Protein AF-A0A8H6XTF3-F1 (afdb_monomer)

Solvent-accessible surface area (backbone atoms only — not comparable to full-atom values): 28774 Å² total; per-residue (Å²): 137,90,86,84,87,82,82,86,84,87,80,75,63,64,64,53,51,53,55,54,50,72,70,32,70,67,51,53,49,53,53,49,56,54,51,52,55,53,54,55,52,60,57,63,76,72,67,78,94,73,90,79,85,83,81,84,80,84,82,82,88,77,92,80,86,90,82,92,78,91,80,92,80,83,84,86,78,80,82,76,85,75,85,79,85,87,79,84,84,86,88,83,90,84,83,90,80,92,76,92,73,91,70,94,66,82,72,71,86,77,66,74,87,75,72,56,68,69,58,51,50,52,54,51,43,50,51,30,71,79,35,60,76,47,34,81,59,51,39,68,74,39,73,70,45,21,72,67,38,51,38,65,71,40,26,59,44,45,49,62,68,74,71,86,78,48,86,86,73,75,69,91,72,63,83,73,36,45,71,86,56,41,55,60,49,61,73,72,46,59,60,75,54,30,37,70,19,24,33,32,40,37,36,72,29,86,47,64,68,58,46,42,52,54,44,64,44,31,47,37,24,28,34,42,37,39,43,64,88,57,78,57,64,37,64,69,48,35,54,46,56,45,68,31,69,33,33,32,42,33,31,50,53,34,29,52,46,29,62,82,82,57,57,62,46,74,40,75,58,34,61,55,23,30,33,42,33,41,66,67,73,52,86,86,76,63,78,60,55,75,62,57,34,43,57,46,52,27,81,46,43,29,33,40,35,32,40,61,89,50,54,82,38,50,65,52,39,58,70,46,30,78,67,50,58,39,40,36,34,49,40,56,61,67,59,45,56,74,75,38,51,82,66,59,35,68,75,53,42,62,37,49,38,48,37,36,33,44,66,93,52,56,74,59,37,53,52,39,37,76,73,73,46,86,16,70,64,57,48,49,51,52,52,29,53,37,35,73,70,66,74,43,64,57,81,65,38,74,49,78,74,70,89,73,74,92,66,93,64,89,82,68,78,70,65,70,57,63,78,74,74,58,82,82,76,68,90,85,77,77,79,85,53,101,77,80,61,92,74,84,84,81,79,85,87,81,89,82,90,80,94,76,90,78,92,79,82,83,136

Mean predicted aligned error: 15.53 Å

pLDDT: mean 70.36, std 26.9, range [22.73, 98.5]

Organism: NCBI:txid2733690

Radius of gyration: 32.7 Å; Cα contacts (8 Å, |Δi|>4): 457; chains: 1; bounding box: 82×93×118 Å

Structure (mmCIF, N/CA/C/O backbone):
data_AF-A0A8H6XTF3-F1
#
_entry.id   AF-A0A8H6XTF3-F1
#
loop_
_atom_site.group_PDB
_atom_site.id
_atom_site.type_symbol
_atom_site.label_atom_id
_atom_site.label_alt_id
_atom_site.label_comp_id
_atom_site.label_asym_id
_atom_site.label_entity_id
_atom_site.label_seq_id
_atom_site.pdbx_PDB_ins_code
_atom_site.Cartn_x
_atom_site.Cartn_y
_atom_site.Cartn_z
_atom_site.occupancy
_atom_site.B_iso_or_equiv
_atom_site.auth_seq_id
_atom_site.auth_comp_id
_atom_site.auth_asym_id
_atom_site.auth_atom_id
_atom_site.pdbx_PDB_model_num
ATOM 1 N N . MET A 1 1 ? -21.191 -46.700 11.738 1.00 28.89 1 MET A N 1
ATOM 2 C CA . MET A 1 1 ? -19.842 -46.229 12.127 1.00 28.89 1 MET A CA 1
ATOM 3 C C . MET A 1 1 ? -18.862 -46.630 11.030 1.00 28.89 1 MET A C 1
ATOM 5 O O . MET A 1 1 ? -19.007 -47.751 10.560 1.00 28.89 1 MET A O 1
ATOM 9 N N . PRO A 1 2 ? -17.864 -45.802 10.676 1.00 55.03 2 PRO A N 1
ATOM 10 C CA . PRO A 1 2 ? -17.977 -44.450 10.081 1.00 55.03 2 PRO A CA 1
ATOM 11 C C . PRO A 1 2 ? -16.968 -44.322 8.890 1.00 55.03 2 PRO A C 1
ATOM 13 O O . PRO A 1 2 ? -16.363 -45.323 8.532 1.00 55.03 2 PRO A O 1
ATOM 16 N N . CYS A 1 3 ? -16.725 -43.245 8.134 1.00 30.02 3 CYS A N 1
ATOM 17 C CA . CYS A 1 3 ? -16.904 -41.781 8.159 1.00 30.02 3 CYS A CA 1
ATOM 18 C C . CYS A 1 3 ? -17.233 -41.355 6.699 1.00 30.02 3 CYS A C 1
ATOM 20 O O . CYS A 1 3 ? -16.810 -42.039 5.777 1.00 30.02 3 CYS A O 1
ATOM 22 N N . GLY A 1 4 ? -17.946 -40.292 6.330 1.00 27.16 4 GLY A N 1
ATOM 23 C CA . GLY A 1 4 ? -18.168 -38.986 6.943 1.00 27.16 4 GLY A CA 1
ATOM 24 C C . GLY A 1 4 ? -18.017 -37.929 5.835 1.00 27.16 4 GLY A C 1
ATOM 25 O O . GLY A 1 4 ? -16.991 -37.264 5.765 1.00 27.16 4 GLY A O 1
ATOM 26 N N . SER A 1 5 ? -18.989 -37.820 4.923 1.00 28.09 5 SER A N 1
ATOM 27 C CA . SER A 1 5 ? -19.026 -36.780 3.885 1.00 28.09 5 SER A CA 1
ATOM 28 C C . SER A 1 5 ? -19.694 -35.522 4.440 1.00 28.09 5 SER A C 1
ATOM 30 O O . SER A 1 5 ? -20.914 -35.439 4.557 1.00 28.09 5 SER A O 1
ATOM 32 N N . SER A 1 6 ? -18.862 -34.546 4.802 1.00 24.58 6 SER A N 1
ATOM 33 C CA . SER A 1 6 ? -19.276 -33.178 5.106 1.00 24.58 6 SER A CA 1
ATOM 34 C C . SER A 1 6 ? -19.567 -32.444 3.796 1.00 24.58 6 SER A C 1
ATOM 36 O O . SER A 1 6 ? -18.664 -32.233 2.988 1.00 24.58 6 SER A O 1
ATOM 38 N N . ILE A 1 7 ? -20.829 -32.080 3.572 1.00 25.39 7 ILE A N 1
ATOM 39 C CA . ILE A 1 7 ? -21.214 -31.070 2.584 1.00 25.39 7 ILE A CA 1
ATOM 40 C C . ILE A 1 7 ? -21.254 -29.745 3.341 1.00 25.39 7 ILE A C 1
ATOM 42 O O . ILE A 1 7 ? -22.162 -29.504 4.133 1.00 25.39 7 ILE A O 1
ATOM 46 N N . ALA A 1 8 ? -20.245 -28.908 3.113 1.00 27.00 8 ALA A N 1
ATOM 47 C CA . ALA A 1 8 ? -20.241 -27.524 3.555 1.00 27.00 8 ALA A CA 1
ATOM 48 C C . ALA A 1 8 ? -21.014 -26.670 2.539 1.00 27.00 8 ALA A C 1
ATOM 50 O O . ALA A 1 8 ? -20.657 -26.596 1.363 1.00 27.00 8 ALA A O 1
ATOM 51 N N . ILE A 1 9 ? -22.079 -26.034 3.017 1.00 38.62 9 ILE A N 1
ATOM 52 C CA . ILE A 1 9 ? -22.730 -24.873 2.408 1.00 38.62 9 ILE A CA 1
ATOM 53 C C . ILE A 1 9 ? -22.200 -23.670 3.187 1.00 38.62 9 ILE A C 1
ATOM 55 O O . ILE A 1 9 ? -22.402 -23.672 4.393 1.00 38.62 9 ILE A O 1
ATOM 59 N N . GLU A 1 10 ? -21.595 -22.658 2.552 1.00 35.75 10 GLU A N 1
ATOM 60 C CA . GLU A 1 10 ? -21.744 -21.244 2.962 1.00 35.75 10 GLU A CA 1
ATOM 61 C C . GLU A 1 10 ? -20.953 -20.276 2.071 1.00 35.75 10 GLU A C 1
ATOM 63 O O . GLU A 1 10 ? -19.756 -20.425 1.857 1.00 35.75 10 GLU A O 1
ATOM 68 N N . GLY A 1 11 ? -21.646 -19.257 1.556 1.00 31.19 11 GLY A N 1
ATOM 69 C CA . GLY A 1 11 ? -21.047 -18.152 0.797 1.00 31.19 11 GLY A CA 1
ATOM 70 C C . GLY A 1 11 ? -22.073 -17.229 0.130 1.00 31.19 11 GLY A C 1
ATOM 71 O O . GLY A 1 11 ? 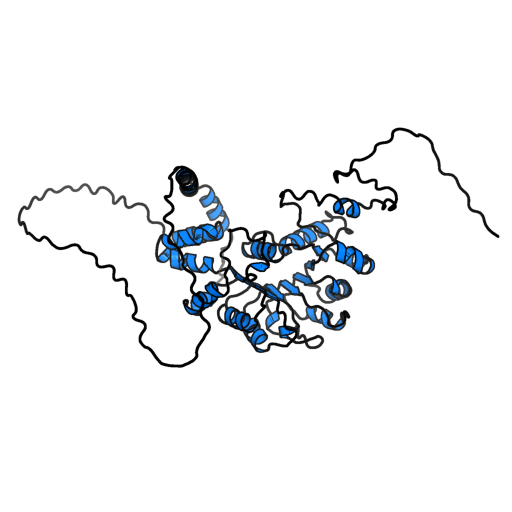-21.819 -16.044 -0.041 1.00 31.19 11 GLY A O 1
ATOM 72 N N . GLN A 1 12 ? -23.274 -17.727 -0.184 1.00 34.56 12 GLN A N 1
ATOM 73 C CA . GLN A 1 12 ? -24.277 -16.959 -0.944 1.00 34.56 12 GLN A CA 1
ATOM 74 C C . GLN A 1 12 ? -25.287 -16.151 -0.106 1.00 34.56 12 GLN A C 1
ATOM 76 O O . GLN A 1 12 ? -25.979 -15.304 -0.660 1.00 34.56 12 GLN A O 1
ATOM 81 N N . ARG A 1 13 ? -25.364 -16.330 1.221 1.00 41.66 13 ARG A N 1
ATOM 82 C CA . ARG A 1 13 ? -26.411 -15.685 2.046 1.00 41.66 13 ARG A CA 1
ATOM 83 C C . ARG A 1 13 ? -26.098 -14.268 2.542 1.00 41.66 13 ARG A C 1
ATOM 85 O O . ARG A 1 13 ? -27.019 -13.555 2.922 1.00 41.66 13 ARG A O 1
ATOM 92 N N . VAL A 1 14 ? -24.841 -13.819 2.513 1.00 41.56 14 VAL A N 1
ATOM 93 C CA . VAL A 1 14 ? -24.479 -12.482 3.037 1.00 41.56 14 VAL A CA 1
ATOM 94 C C . VAL A 1 14 ? -24.984 -11.357 2.122 1.00 41.56 14 VAL A C 1
ATOM 96 O O . VAL A 1 14 ? -25.476 -10.341 2.608 1.00 41.56 14 VAL A O 1
ATOM 99 N N . ASN A 1 15 ? -24.964 -11.565 0.801 1.00 35.75 15 ASN A N 1
ATOM 100 C CA . ASN A 1 15 ? -25.436 -10.562 -0.160 1.00 35.75 15 ASN A CA 1
ATOM 101 C C . ASN A 1 15 ? -26.967 -10.426 -0.183 1.00 35.75 15 ASN A C 1
ATOM 103 O O . ASN A 1 15 ? -27.470 -9.317 -0.347 1.00 35.75 15 ASN A O 1
ATOM 107 N N . GLU A 1 16 ? -27.717 -11.508 0.052 1.00 37.44 16 GLU A N 1
ATOM 108 C CA . GLU A 1 16 ? -29.182 -11.441 0.165 1.00 37.44 16 GLU A CA 1
ATOM 109 C C . GLU A 1 16 ? -29.629 -10.744 1.457 1.00 37.44 16 GLU A C 1
ATOM 111 O O . GLU A 1 16 ? -30.565 -9.949 1.430 1.00 37.44 16 GLU A O 1
ATOM 116 N N . VAL A 1 17 ? -28.921 -10.956 2.574 1.00 41.12 17 VAL A N 1
ATOM 117 C CA . VAL A 1 17 ? -29.194 -10.240 3.831 1.00 41.12 17 VAL A CA 1
ATOM 118 C C . VAL A 1 17 ? -28.872 -8.747 3.696 1.00 41.12 17 VAL A C 1
ATOM 120 O O . VAL A 1 17 ? -29.644 -7.921 4.176 1.00 41.12 17 VAL A O 1
ATOM 123 N N . LEU A 1 18 ? -27.801 -8.370 2.988 1.00 40.44 18 LEU A N 1
ATOM 124 C CA . LEU A 1 18 ? -27.482 -6.962 2.712 1.00 40.44 18 LEU A CA 1
ATOM 125 C C . LEU A 1 18 ? -28.520 -6.286 1.800 1.00 40.44 18 LEU A C 1
ATOM 127 O O . LEU A 1 18 ? -28.906 -5.149 2.073 1.00 40.44 18 LEU A O 1
ATOM 131 N N . LEU A 1 19 ? -29.022 -6.982 0.774 1.00 39.94 19 LEU A N 1
ATOM 132 C CA . LEU A 1 19 ? -30.097 -6.492 -0.102 1.00 39.94 19 LEU A CA 1
ATOM 133 C C . LEU A 1 19 ? -31.436 -6.346 0.638 1.00 39.94 19 LEU A C 1
ATOM 135 O O . LEU A 1 19 ? -32.130 -5.346 0.455 1.00 39.94 19 LEU A O 1
ATOM 139 N N . LEU A 1 20 ? -31.776 -7.292 1.519 1.00 40.53 20 LEU A N 1
ATOM 140 C CA . LEU A 1 20 ? -32.985 -7.231 2.349 1.00 40.53 20 LEU A CA 1
ATOM 141 C C . LEU A 1 20 ? -32.897 -6.147 3.433 1.00 40.53 20 LEU A C 1
ATOM 143 O O . LEU A 1 20 ? -33.891 -5.478 3.718 1.00 40.53 20 LEU A O 1
ATOM 147 N N . LEU A 1 21 ? -31.711 -5.912 4.003 1.00 44.03 21 LEU A N 1
ATOM 148 C CA . LEU A 1 21 ? -31.478 -4.797 4.923 1.00 44.03 21 LEU A CA 1
ATOM 149 C C . LEU A 1 21 ? -31.593 -3.447 4.199 1.00 44.03 21 LEU A C 1
ATOM 151 O O . LEU A 1 21 ? -32.221 -2.538 4.736 1.00 44.03 21 LEU A O 1
ATOM 155 N N . TYR A 1 22 ? -31.102 -3.332 2.961 1.00 39.84 22 TYR A N 1
ATOM 156 C CA . TYR A 1 22 ? -31.231 -2.111 2.151 1.00 39.84 22 TYR A CA 1
ATOM 157 C C . TYR A 1 22 ? -32.683 -1.726 1.829 1.00 39.84 22 TYR A C 1
ATOM 159 O O . TYR A 1 22 ? -32.981 -0.547 1.643 1.00 39.84 22 TYR A O 1
ATOM 167 N N . GLN A 1 23 ? -33.591 -2.705 1.777 1.00 40.56 23 GLN A N 1
ATOM 168 C CA . GLN A 1 23 ? -35.019 -2.492 1.518 1.00 40.56 23 GLN A CA 1
ATOM 169 C C . GLN A 1 23 ? -35.854 -2.311 2.799 1.00 40.56 23 GLN A C 1
ATOM 171 O O . GLN A 1 23 ? -37.060 -2.075 2.722 1.00 40.56 23 GLN A O 1
ATOM 176 N N . SER A 1 24 ? -35.240 -2.396 3.984 1.00 48.31 24 SER A N 1
ATOM 177 C CA . SER A 1 24 ? -35.955 -2.272 5.255 1.00 48.31 24 SER A CA 1
ATOM 178 C C . SER A 1 24 ? -36.333 -0.811 5.571 1.00 48.31 24 SER A C 1
ATOM 180 O O . SER A 1 24 ? -35.460 0.064 5.575 1.00 48.31 24 SER A O 1
ATOM 182 N N . PRO A 1 25 ? -37.593 -0.524 5.957 1.00 37.78 25 PRO A N 1
ATOM 183 C CA . PRO A 1 25 ? -38.026 0.798 6.425 1.00 37.78 25 PRO A CA 1
ATOM 184 C C . PRO A 1 25 ? -37.208 1.342 7.610 1.00 37.78 25 PRO A C 1
ATOM 186 O O . PRO A 1 25 ? -37.098 2.555 7.783 1.00 37.78 25 PRO A O 1
ATOM 189 N N . ALA A 1 26 ? -36.585 0.463 8.405 1.00 43.53 26 ALA A N 1
ATOM 190 C CA . ALA A 1 26 ? -35.713 0.853 9.512 1.00 43.53 26 ALA A CA 1
ATOM 191 C C . ALA A 1 26 ? -34.438 1.573 9.032 1.00 43.53 26 ALA A C 1
ATOM 193 O O . ALA A 1 26 ? -33.971 2.506 9.683 1.00 43.53 26 ALA A O 1
ATOM 194 N N . TRP A 1 27 ? -33.908 1.205 7.861 1.00 48.22 27 TRP A N 1
ATOM 195 C CA . TRP A 1 27 ? -32.764 1.889 7.252 1.00 48.22 27 TRP A CA 1
ATOM 196 C C . TRP A 1 27 ? -33.139 3.262 6.698 1.00 48.22 27 TRP A C 1
ATOM 198 O O . TRP A 1 27 ? -32.363 4.210 6.834 1.00 48.22 27 TRP A O 1
ATOM 208 N N . ALA A 1 28 ? -34.346 3.404 6.144 1.00 39.00 28 ALA A N 1
ATOM 209 C CA . ALA A 1 28 ? -34.885 4.709 5.773 1.00 39.00 28 ALA A CA 1
ATOM 210 C C . ALA A 1 28 ? -35.046 5.610 7.009 1.00 39.00 28 ALA A C 1
ATOM 212 O O . ALA A 1 28 ? -34.653 6.771 6.958 1.00 39.00 28 ALA A O 1
ATOM 213 N N . ALA A 1 29 ? -35.514 5.069 8.140 1.00 37.22 29 ALA A N 1
ATOM 214 C CA . ALA A 1 29 ? -35.620 5.808 9.398 1.00 37.22 29 ALA A CA 1
ATOM 215 C C . ALA A 1 29 ? -34.250 6.255 9.937 1.00 37.22 29 ALA A C 1
ATOM 217 O O . ALA A 1 29 ? -34.092 7.423 10.274 1.00 37.22 29 ALA A O 1
ATOM 218 N N . ILE A 1 30 ? -33.232 5.384 9.931 1.00 44.69 30 ILE A N 1
ATOM 219 C CA . ILE A 1 30 ? -31.858 5.749 10.325 1.00 44.69 30 ILE A CA 1
ATOM 220 C C . ILE A 1 30 ? -31.303 6.835 9.390 1.00 44.69 30 ILE A C 1
ATOM 222 O O . ILE A 1 30 ? -30.779 7.846 9.856 1.00 44.69 30 ILE A O 1
ATOM 226 N N . ARG A 1 31 ? -31.470 6.688 8.070 1.00 42.00 31 ARG A N 1
ATOM 227 C CA . ARG A 1 31 ? -31.012 7.676 7.081 1.00 42.00 31 ARG A CA 1
ATOM 228 C C . ARG A 1 31 ? -31.714 9.030 7.247 1.00 42.00 31 ARG A C 1
ATOM 230 O O . ARG A 1 31 ? -31.045 10.058 7.190 1.00 42.00 31 ARG A O 1
ATOM 237 N N . ILE A 1 32 ? -33.023 9.033 7.508 1.00 40.28 32 ILE A N 1
ATOM 238 C CA . ILE A 1 32 ? -33.823 10.239 7.769 1.00 40.28 32 ILE A CA 1
ATOM 239 C C . ILE A 1 32 ? -33.406 10.888 9.094 1.00 40.28 32 ILE A C 1
ATOM 241 O O . ILE A 1 32 ? -33.173 12.091 9.121 1.00 40.28 32 ILE A O 1
ATOM 245 N N . SER A 1 33 ? -33.224 10.120 10.172 1.00 38.28 33 SER A N 1
ATOM 246 C CA . SER A 1 33 ? -32.758 10.650 11.459 1.00 38.28 33 SER A CA 1
ATOM 247 C C . SER A 1 33 ? -31.360 11.269 11.366 1.00 38.28 33 SER A C 1
ATOM 249 O O . SER A 1 33 ? -31.119 12.305 11.982 1.00 38.28 33 SER A O 1
ATOM 251 N N . PHE A 1 34 ? -30.457 10.699 10.560 1.00 44.34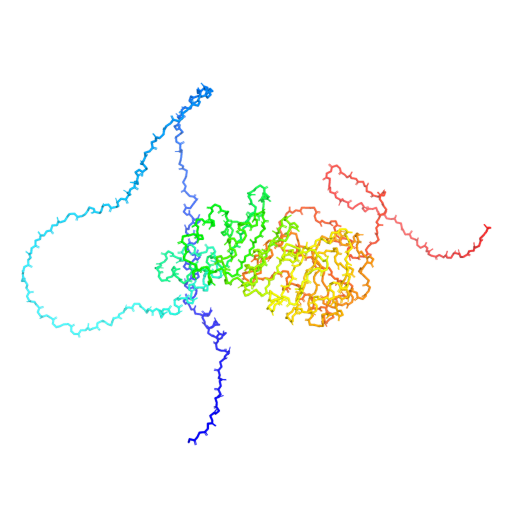 34 PHE A N 1
ATOM 252 C CA . PHE A 1 34 ? -29.130 11.276 10.323 1.00 44.34 34 PHE A CA 1
ATOM 253 C C . PHE A 1 34 ? -29.165 12.524 9.424 1.00 44.34 34 PHE A C 1
ATOM 255 O O . PHE A 1 34 ? -28.472 13.491 9.734 1.00 44.34 34 PHE A O 1
ATOM 262 N N . CYS A 1 35 ? -29.986 12.551 8.366 1.00 38.81 35 CYS A N 1
ATOM 263 C CA . CYS A 1 35 ? -30.163 13.745 7.526 1.00 38.81 35 CYS A CA 1
ATOM 264 C C . CYS A 1 35 ? -30.831 14.905 8.285 1.00 38.81 35 CYS A C 1
ATOM 266 O O . CYS A 1 35 ? -30.402 16.050 8.154 1.00 38.81 35 CYS A O 1
ATOM 268 N N . LEU A 1 36 ? -31.827 14.620 9.132 1.00 39.44 36 LEU A N 1
ATOM 269 C CA . LEU A 1 36 ? -32.493 15.634 9.957 1.00 39.44 36 LEU A CA 1
ATOM 270 C C . LEU A 1 36 ? -31.560 16.214 11.031 1.00 39.44 36 LEU A C 1
ATOM 272 O O . LEU A 1 36 ? -31.665 17.398 11.350 1.00 39.44 36 LEU A O 1
ATOM 276 N N . LEU A 1 37 ? -30.613 15.423 11.553 1.00 41.03 37 LEU A N 1
ATOM 277 C CA . LEU A 1 37 ? -29.589 15.929 12.472 1.00 41.03 37 LEU A CA 1
ATOM 278 C C . LEU A 1 37 ? -28.627 16.914 11.781 1.00 41.03 37 LEU A C 1
ATOM 280 O O . LEU A 1 37 ? -28.237 17.910 12.389 1.00 41.03 37 LEU A O 1
ATOM 284 N N . GLU A 1 38 ? -28.261 16.668 10.518 1.00 41.41 38 GLU A N 1
ATOM 285 C CA . GLU A 1 38 ? -27.408 17.577 9.735 1.00 41.41 38 GLU A CA 1
ATOM 286 C C . GLU A 1 38 ? -28.125 18.884 9.362 1.00 41.41 38 GLU A C 1
ATOM 288 O O . GLU A 1 38 ? -27.548 19.962 9.536 1.00 41.41 38 GLU A O 1
ATOM 293 N N . GLU A 1 39 ? -29.390 18.830 8.929 1.00 39.25 39 GLU A N 1
ATOM 294 C CA . GLU A 1 39 ? -30.168 20.038 8.607 1.00 39.25 39 GLU A CA 1
ATOM 295 C C . GLU A 1 39 ? -30.453 20.904 9.841 1.00 39.25 39 GLU A C 1
ATOM 297 O O . GLU A 1 39 ? -30.352 22.135 9.778 1.00 39.25 39 GLU A O 1
ATOM 302 N N . HIS A 1 40 ? -30.759 20.288 10.988 1.00 42.06 40 HIS A N 1
ATOM 303 C CA . HIS A 1 40 ? -31.014 21.034 12.220 1.00 42.06 40 HIS A CA 1
ATOM 304 C C . HIS A 1 40 ? -29.746 21.747 12.723 1.00 42.06 40 HIS A C 1
ATOM 306 O O . HIS A 1 40 ? -29.826 22.841 13.281 1.00 42.06 40 HIS A O 1
ATOM 312 N N . GLN A 1 41 ? -28.561 21.182 12.477 1.00 43.03 41 GLN A N 1
ATOM 313 C CA . GLN A 1 41 ? -27.291 21.766 12.912 1.00 43.03 41 GLN A CA 1
ATOM 314 C C . GLN A 1 41 ? -26.772 22.857 11.958 1.00 43.03 41 GLN A C 1
ATOM 316 O O . GLN A 1 41 ? -26.149 23.818 12.409 1.00 43.03 41 GLN A O 1
ATOM 321 N N . GLN A 1 42 ? -27.092 22.784 10.660 1.00 44.50 42 GLN A N 1
ATOM 322 C CA . GLN A 1 42 ? -26.841 23.887 9.722 1.00 44.50 42 GLN A CA 1
ATOM 323 C C . GLN A 1 42 ? -27.754 25.098 9.964 1.00 44.50 42 GLN A C 1
ATOM 325 O O . GLN A 1 42 ? -27.328 26.231 9.740 1.00 44.50 42 GLN A O 1
ATOM 330 N N . ARG A 1 43 ? -28.984 24.883 10.454 1.00 42.34 43 ARG A N 1
ATOM 331 C CA . ARG A 1 43 ? -29.906 25.976 10.812 1.00 42.34 43 ARG A CA 1
ATOM 332 C C . ARG A 1 43 ? -29.534 26.673 12.121 1.00 42.34 43 ARG A C 1
ATOM 334 O O . ARG A 1 43 ? -29.621 27.892 12.180 1.00 42.34 43 ARG A O 1
ATOM 341 N N . VAL A 1 44 ? -29.056 25.937 13.128 1.00 43.50 44 VAL A N 1
ATOM 342 C CA . VAL A 1 44 ? -28.635 26.522 14.420 1.00 43.50 44 VAL A CA 1
ATOM 343 C C . VAL A 1 44 ? -27.363 27.377 14.292 1.00 43.50 44 VAL A C 1
ATOM 345 O O . VAL A 1 44 ? -27.192 28.330 15.039 1.00 43.50 44 VAL A O 1
ATOM 348 N N . ASN A 1 45 ? -26.507 27.125 13.297 1.00 39.44 45 ASN A N 1
ATOM 349 C CA . ASN A 1 45 ? -25.283 27.909 13.074 1.00 39.44 45 ASN A CA 1
ATOM 350 C C . ASN A 1 45 ? -25.483 29.201 12.249 1.00 39.44 45 ASN A C 1
ATOM 352 O O . ASN A 1 45 ? -24.495 29.840 11.890 1.00 39.44 45 ASN A O 1
ATOM 356 N N . LYS A 1 46 ? -26.725 29.585 11.911 1.00 38.09 46 LYS A N 1
ATOM 357 C CA . LYS A 1 46 ? -27.022 30.764 11.069 1.00 38.09 46 LYS A CA 1
ATOM 358 C C . LYS A 1 46 ? -27.771 31.903 11.764 1.00 38.09 46 LYS A C 1
ATOM 360 O O . LYS A 1 46 ? -28.124 32.871 11.097 1.00 38.09 46 LYS A O 1
ATOM 365 N N . THR A 1 47 ? -27.962 31.842 13.074 1.00 44.47 47 THR A N 1
ATOM 366 C CA . THR A 1 47 ? -28.564 32.940 13.840 1.00 44.47 47 THR A CA 1
ATOM 367 C C . THR A 1 47 ? -27.734 33.207 15.086 1.00 44.47 47 THR A C 1
ATOM 369 O O . THR A 1 47 ? -27.769 32.416 16.022 1.00 44.47 47 THR A O 1
ATOM 372 N N . ASP A 1 48 ? -26.914 34.258 15.050 1.00 38.94 48 ASP A N 1
ATOM 373 C CA . ASP A 1 48 ? -27.083 35.403 15.952 1.00 38.94 48 ASP A CA 1
ATOM 374 C C . ASP A 1 48 ? -26.001 36.464 15.704 1.00 38.94 48 ASP A C 1
ATOM 376 O O . ASP A 1 48 ? -24.801 36.248 15.889 1.00 38.94 48 ASP A O 1
ATOM 380 N N . ASP A 1 49 ? -26.482 37.638 15.294 1.00 44.59 49 ASP A N 1
ATOM 381 C CA . ASP A 1 49 ? -25.822 38.922 15.484 1.00 44.59 49 ASP A CA 1
ATOM 382 C C . ASP A 1 49 ? -25.643 39.162 16.990 1.00 44.59 49 ASP A C 1
ATOM 384 O O . ASP A 1 49 ? -26.608 39.179 17.754 1.00 44.59 49 ASP A O 1
ATOM 388 N N . GLY A 1 50 ? -24.404 39.364 17.433 1.00 32.22 50 GLY A N 1
ATOM 389 C CA . GLY A 1 50 ? -24.108 39.528 18.854 1.00 32.22 50 GLY A CA 1
ATOM 390 C C . GLY A 1 50 ? -22.751 40.166 19.099 1.00 32.22 50 GLY A C 1
ATOM 391 O O . GLY A 1 50 ? -21.766 39.490 19.376 1.00 32.22 50 GLY A O 1
ATOM 392 N N . THR A 1 51 ? -22.715 41.490 18.980 1.00 32.00 51 THR A N 1
ATOM 393 C CA . THR A 1 51 ? -21.664 42.427 19.412 1.00 32.00 51 THR A CA 1
ATOM 394 C C . THR A 1 51 ? -20.791 41.928 20.572 1.00 32.00 51 THR A C 1
ATOM 396 O O . THR A 1 51 ? -21.263 41.771 21.696 1.00 32.00 51 THR A O 1
ATOM 399 N N . CYS A 1 52 ? -19.486 41.779 20.322 1.00 25.12 52 CYS A N 1
ATOM 400 C CA . CYS A 1 52 ? -18.489 41.479 21.347 1.00 25.12 52 CYS A CA 1
ATOM 401 C C . CYS A 1 52 ? -17.718 42.756 21.723 1.00 25.12 52 CYS A C 1
ATOM 403 O O . CYS A 1 52 ? -17.009 43.343 20.901 1.00 25.12 52 CYS A O 1
ATOM 405 N N . VAL A 1 53 ? -17.878 43.200 22.973 1.00 25.94 53 VAL A N 1
ATOM 406 C CA . VAL A 1 53 ? -17.139 44.326 23.557 1.00 25.94 53 VAL A CA 1
ATOM 407 C C . VAL A 1 53 ? -15.686 43.908 23.779 1.00 25.94 53 VAL A C 1
ATOM 409 O O . VAL A 1 53 ? -15.376 43.003 24.551 1.00 25.94 53 VAL A O 1
ATOM 412 N N . ARG A 1 54 ? -14.779 44.596 23.085 1.00 25.41 54 ARG A N 1
ATOM 413 C CA . ARG A 1 54 ? -13.328 44.409 23.148 1.00 25.41 54 ARG A CA 1
ATOM 414 C C . ARG A 1 54 ? -12.789 45.020 24.449 1.00 25.41 54 ARG A C 1
ATOM 416 O O . ARG A 1 54 ? -12.606 46.231 24.534 1.00 25.41 54 ARG A O 1
ATOM 423 N N . ALA A 1 55 ? -12.504 44.196 25.454 1.00 23.88 55 ALA A N 1
ATOM 424 C CA . ALA A 1 55 ? -11.683 44.609 26.590 1.00 23.88 55 ALA A CA 1
ATOM 425 C C . ALA A 1 55 ? -10.201 44.556 26.180 1.00 23.88 55 ALA A C 1
ATOM 427 O O . ALA A 1 55 ? -9.621 43.483 26.020 1.00 23.88 55 ALA A O 1
ATOM 428 N N . MET A 1 56 ? -9.593 45.726 25.966 1.00 26.45 56 MET A N 1
ATOM 429 C CA . MET A 1 56 ? -8.146 45.866 25.799 1.00 26.45 56 MET A CA 1
ATOM 430 C C . MET A 1 56 ? -7.454 45.672 27.151 1.00 26.45 56 MET A C 1
ATOM 432 O O . MET A 1 56 ? -7.586 46.510 28.040 1.00 26.45 56 MET A O 1
ATOM 436 N N . VAL A 1 57 ? -6.671 44.603 27.289 1.00 25.91 57 VAL A N 1
ATOM 437 C CA . VAL A 1 57 ? -5.642 44.501 28.331 1.00 25.91 57 VAL A CA 1
ATOM 438 C C . VAL A 1 57 ? -4.305 44.824 27.674 1.00 25.91 57 VAL A C 1
ATOM 440 O O . VAL A 1 57 ? -3.830 44.098 26.802 1.00 25.91 57 VAL A O 1
ATOM 443 N N . GLY A 1 58 ? -3.739 45.969 28.056 1.00 25.75 58 GLY A N 1
ATOM 444 C CA . GLY A 1 58 ? -2.464 46.464 27.554 1.00 25.75 58 GLY A CA 1
ATOM 445 C C . GLY A 1 58 ? -1.294 45.591 28.001 1.00 25.75 58 GLY A C 1
ATOM 446 O O . GLY A 1 58 ? -1.106 45.340 29.190 1.00 25.75 58 GLY A O 1
ATOM 447 N N . VAL A 1 59 ? -0.475 45.176 27.038 1.00 25.39 59 VAL A N 1
ATOM 448 C CA . VAL A 1 59 ? 0.829 44.555 27.280 1.00 25.39 59 VAL A CA 1
ATOM 449 C C . VAL A 1 59 ? 1.867 45.676 27.317 1.00 25.39 59 VAL A C 1
ATOM 451 O O . VAL A 1 59 ? 2.147 46.308 26.302 1.00 25.39 59 VAL A O 1
ATOM 454 N N . LYS A 1 60 ? 2.426 45.946 28.502 1.00 26.67 60 LYS A N 1
ATOM 455 C CA . LYS A 1 60 ? 3.644 46.753 28.645 1.00 26.67 60 LYS A CA 1
ATOM 456 C C . LYS A 1 60 ? 4.853 45.874 28.332 1.00 26.67 60 LYS A C 1
ATOM 458 O O . LYS A 1 60 ?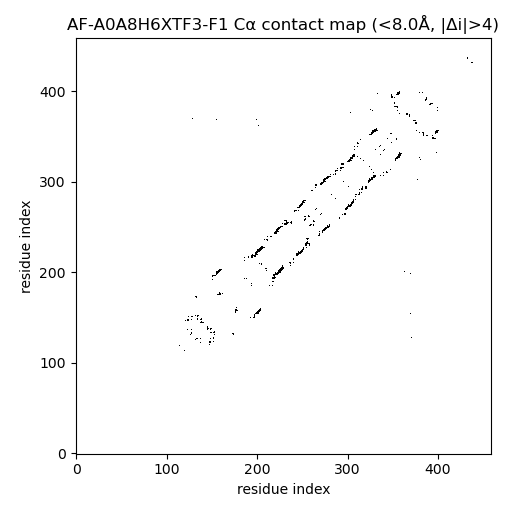 5.063 44.861 28.996 1.00 26.67 60 LYS A O 1
ATOM 463 N N . SER A 1 61 ? 5.650 46.291 27.353 1.00 27.11 61 SER A N 1
ATOM 464 C CA . SER A 1 61 ? 6.992 45.769 27.110 1.00 27.11 61 SER A CA 1
ATOM 465 C C . SER A 1 61 ? 7.945 46.255 28.203 1.00 27.11 61 SER A C 1
ATOM 467 O O . SER A 1 61 ? 8.023 47.456 28.463 1.00 27.11 61 SER A O 1
ATOM 469 N N . CYS A 1 62 ? 8.707 45.341 28.795 1.00 27.89 62 CYS A N 1
ATOM 470 C CA . CYS A 1 62 ? 9.923 45.672 29.527 1.00 27.89 62 CYS A CA 1
ATOM 471 C C . CYS A 1 62 ? 11.070 44.836 28.962 1.00 27.89 62 CYS A C 1
ATOM 473 O O . CYS A 1 62 ? 11.094 43.616 29.117 1.00 27.89 62 CYS A O 1
ATOM 475 N N . ASP A 1 63 ? 12.015 45.530 28.335 1.00 32.41 63 ASP A N 1
ATOM 476 C CA . ASP A 1 63 ? 13.370 45.061 28.081 1.00 32.41 63 ASP A CA 1
ATOM 477 C C . ASP A 1 63 ? 14.069 44.691 29.393 1.00 32.41 63 ASP A C 1
ATOM 479 O O . ASP A 1 63 ? 14.054 45.478 30.344 1.00 32.41 63 ASP A O 1
ATOM 483 N N . ARG A 1 64 ? 14.755 43.540 29.420 1.00 31.17 64 ARG A N 1
ATOM 484 C CA . ARG A 1 64 ? 16.094 43.392 30.021 1.00 31.17 64 ARG A CA 1
ATOM 485 C C . ARG A 1 64 ? 16.710 42.021 29.725 1.00 31.17 64 ARG A C 1
ATOM 487 O O . ARG A 1 64 ? 16.083 40.977 29.856 1.00 31.17 64 ARG A O 1
ATOM 494 N N . GLN A 1 65 ? 17.977 42.095 29.336 1.00 33.72 65 GLN A N 1
ATOM 495 C CA . GLN A 1 65 ? 18.929 41.027 29.037 1.00 33.72 65 GLN A CA 1
ATOM 496 C C . GLN A 1 65 ? 19.350 40.180 30.268 1.00 33.72 65 GLN A C 1
ATOM 498 O O . GLN A 1 65 ? 18.994 40.517 31.398 1.00 33.72 65 GLN A O 1
ATOM 503 N N . PRO A 1 66 ? 20.096 39.068 30.063 1.00 44.31 66 PRO A N 1
ATOM 504 C CA . PRO A 1 66 ? 20.031 37.877 30.906 1.00 44.31 66 PRO A CA 1
ATOM 505 C C . PRO A 1 66 ? 21.138 37.799 31.962 1.00 44.31 66 PRO A C 1
ATOM 507 O O . PRO A 1 66 ? 22.281 38.184 31.720 1.00 44.31 66 PRO A O 1
ATOM 510 N N . THR A 1 67 ? 20.848 37.153 33.095 1.00 36.31 67 THR A N 1
ATOM 511 C CA . THR A 1 67 ? 21.885 36.621 33.991 1.00 36.31 67 THR A CA 1
ATOM 512 C C . THR A 1 67 ? 21.583 35.188 34.430 1.00 36.31 67 THR A C 1
ATOM 514 O O . THR A 1 67 ? 20.483 34.821 34.835 1.00 36.31 67 THR A O 1
ATOM 517 N N . ARG A 1 68 ? 22.623 34.354 34.314 1.00 36.62 68 ARG A N 1
ATOM 518 C CA . ARG A 1 68 ? 22.733 32.985 34.831 1.00 36.62 68 ARG A CA 1
ATOM 519 C C . ARG A 1 68 ? 22.678 32.974 36.366 1.00 36.62 68 ARG A C 1
ATOM 521 O O . ARG A 1 68 ? 23.467 33.686 36.980 1.00 36.62 68 ARG A O 1
ATOM 528 N N . LYS A 1 69 ? 21.945 32.022 36.960 1.00 31.16 69 LYS A N 1
ATOM 529 C CA . LYS A 1 69 ? 22.474 30.888 37.767 1.00 31.16 69 LYS A CA 1
ATOM 530 C C . LYS A 1 69 ? 21.355 30.176 38.553 1.00 31.16 69 LYS A C 1
ATOM 532 O O . LYS A 1 69 ? 20.536 30.813 39.195 1.00 31.16 69 LYS A O 1
ATOM 537 N N . ARG A 1 70 ? 21.420 28.837 38.492 1.00 33.62 70 ARG A N 1
ATOM 538 C CA . ARG A 1 70 ? 20.911 27.781 39.399 1.00 33.62 70 ARG A CA 1
ATOM 539 C C . ARG A 1 70 ? 20.131 28.216 40.656 1.00 33.62 70 ARG A C 1
ATOM 541 O O . ARG A 1 70 ? 20.712 28.880 41.510 1.00 33.62 70 ARG A O 1
ATOM 548 N N . LYS A 1 71 ? 18.962 27.599 40.873 1.00 28.48 71 LYS A N 1
ATOM 549 C CA . LYS A 1 71 ? 18.712 26.575 41.917 1.00 28.48 71 LYS A CA 1
ATOM 550 C C . LYS A 1 71 ? 17.249 26.100 41.891 1.00 28.48 71 LYS A C 1
ATOM 552 O O . LYS A 1 71 ? 16.339 26.914 41.818 1.00 28.48 71 LYS A O 1
ATOM 557 N N . ASP A 1 72 ? 17.099 24.780 41.922 1.00 33.16 72 ASP A N 1
ATOM 558 C CA . ASP A 1 72 ? 16.068 23.943 42.554 1.00 33.16 72 ASP A CA 1
ATOM 559 C C . ASP A 1 72 ? 14.783 24.619 43.067 1.00 33.16 72 ASP A C 1
ATOM 561 O O . ASP A 1 72 ? 14.839 25.381 44.021 1.00 33.16 72 ASP A O 1
ATOM 565 N N . PHE A 1 73 ? 13.624 24.219 42.529 1.00 26.42 73 PHE A N 1
ATOM 566 C CA . PHE A 1 73 ? 12.321 24.153 43.220 1.00 26.42 73 PHE A CA 1
ATOM 567 C C . PHE A 1 73 ? 11.476 23.087 42.476 1.00 26.42 73 PHE A C 1
ATOM 569 O O . PHE A 1 73 ? 11.386 23.116 41.256 1.00 26.42 73 PHE A O 1
ATOM 576 N N . CYS A 1 74 ? 11.106 21.970 43.106 1.00 25.64 74 CYS A N 1
ATOM 577 C CA . CYS A 1 74 ? 9.944 21.760 43.981 1.00 25.64 74 CYS A CA 1
ATOM 578 C C . CYS A 1 74 ? 8.634 21.466 43.220 1.00 25.64 74 CYS A C 1
ATOM 580 O O . CYS A 1 74 ? 8.119 22.299 42.484 1.00 25.64 74 CYS A O 1
ATOM 582 N N . GLN A 1 75 ? 8.117 20.259 43.472 1.00 28.19 75 GLN A N 1
ATOM 583 C CA . GLN A 1 75 ? 6.703 19.877 43.582 1.00 28.19 75 GLN A CA 1
ATOM 584 C C . GLN A 1 75 ? 5.699 20.583 42.658 1.00 28.19 75 GLN A C 1
ATOM 586 O O . GLN A 1 75 ? 5.115 21.613 42.991 1.00 28.19 75 GLN A O 1
ATOM 591 N N . MET A 1 76 ? 5.370 19.916 41.552 1.00 22.73 76 MET A N 1
ATOM 592 C CA . MET A 1 76 ? 4.167 20.211 40.784 1.00 22.73 76 MET A CA 1
ATOM 593 C C . MET A 1 76 ? 2.963 19.557 41.479 1.00 22.73 76 MET A C 1
ATOM 595 O O . MET A 1 76 ? 2.771 18.342 41.433 1.00 22.73 76 MET A O 1
ATOM 599 N N . ARG A 1 77 ? 2.170 20.380 42.173 1.00 25.00 77 ARG A N 1
ATOM 600 C CA . ARG A 1 77 ? 0.834 20.026 42.665 1.00 25.00 77 ARG A CA 1
ATOM 601 C C . ARG A 1 77 ? -0.057 19.657 41.477 1.00 25.00 77 ARG A C 1
ATOM 603 O O . ARG A 1 77 ? -0.326 20.496 40.621 1.00 25.00 77 ARG A O 1
ATOM 610 N N . GLN A 1 78 ? -0.551 18.422 41.473 1.00 26.44 78 GLN A N 1
ATOM 611 C CA . GLN A 1 78 ? -1.713 18.022 40.689 1.00 26.44 78 GLN A CA 1
ATOM 612 C C . GLN A 1 78 ? -2.935 18.809 41.167 1.00 26.44 78 GLN A C 1
ATOM 614 O O . GLN A 1 78 ? -3.340 18.720 42.326 1.00 26.44 78 GLN A O 1
ATOM 619 N N . VAL A 1 79 ? -3.534 19.566 40.253 1.00 24.55 79 VAL A N 1
ATOM 620 C CA . VAL A 1 79 ? -4.910 20.040 40.382 1.00 24.55 79 VAL A CA 1
ATOM 621 C C . VAL A 1 79 ? -5.807 18.863 40.001 1.00 24.55 79 VAL A C 1
ATOM 623 O O . VAL A 1 79 ? -6.046 18.599 38.826 1.00 24.55 79 VAL A O 1
ATOM 626 N N . LEU A 1 80 ? -6.250 18.114 41.013 1.00 23.95 80 LEU A N 1
ATOM 627 C CA . LEU A 1 80 ? -7.389 17.208 40.901 1.00 23.95 80 LEU A CA 1
ATOM 628 C C . LEU A 1 80 ? -8.656 18.074 40.839 1.00 23.95 80 LEU A C 1
ATOM 630 O O . LEU A 1 80 ? -9.032 18.698 41.831 1.00 23.95 80 LEU A O 1
ATOM 634 N N . LEU A 1 81 ? -9.325 18.111 39.689 1.00 25.11 81 LEU A N 1
ATOM 635 C CA . LEU A 1 81 ? -10.718 18.548 39.619 1.00 25.11 81 LEU A CA 1
ATOM 636 C C . LEU A 1 81 ? -11.597 17.377 40.066 1.00 25.11 81 LEU A C 1
ATOM 638 O O . LEU A 1 81 ? -11.977 16.518 39.275 1.00 25.11 81 LEU A O 1
ATOM 642 N N . CYS A 1 82 ? -11.887 17.335 41.365 1.00 23.97 82 CYS A N 1
ATOM 643 C CA . CYS A 1 82 ? -12.982 16.546 41.912 1.00 23.97 82 CYS A CA 1
ATOM 644 C C . CYS A 1 82 ? -14.309 17.213 41.529 1.00 23.97 82 CYS A C 1
ATOM 646 O O . CYS A 1 82 ? -14.585 18.330 41.965 1.00 23.97 82 CYS A O 1
ATOM 648 N N . PHE A 1 83 ? -15.156 16.513 40.774 1.00 25.39 83 PHE A N 1
ATOM 649 C CA . PHE A 1 83 ? -16.589 16.797 40.772 1.00 25.39 83 PHE A CA 1
ATOM 650 C C . PHE A 1 83 ? -17.152 16.357 42.130 1.00 25.39 83 PHE A C 1
ATOM 652 O O . PHE A 1 83 ? -17.205 15.168 42.442 1.00 25.39 83 PHE A O 1
ATOM 659 N N . HIS A 1 84 ? -17.502 17.332 42.967 1.00 26.55 84 HIS A N 1
ATOM 660 C CA . HIS A 1 84 ? -18.285 17.127 44.179 1.00 26.55 84 HIS A CA 1
ATOM 661 C C . HIS A 1 84 ? -19.755 17.327 43.814 1.00 26.55 84 HIS A C 1
ATOM 663 O O . HIS A 1 84 ? -20.176 18.442 43.512 1.00 26.55 84 HIS A O 1
ATOM 669 N N . ASP A 1 85 ? -20.509 16.231 43.807 1.00 28.80 85 ASP A N 1
ATOM 670 C CA . ASP A 1 85 ? -21.957 16.251 43.658 1.00 28.80 85 ASP A CA 1
ATOM 671 C C . ASP A 1 85 ? -22.591 16.540 45.027 1.00 28.80 85 ASP A C 1
ATOM 673 O O . ASP A 1 85 ? -22.437 15.787 45.995 1.00 28.80 85 ASP A O 1
ATOM 677 N N . HIS A 1 86 ? -23.243 17.695 45.119 1.00 31.14 86 HIS A N 1
ATOM 678 C CA . HIS A 1 86 ? -23.981 18.150 46.285 1.00 31.14 86 HIS A CA 1
ATOM 679 C C . HIS A 1 86 ? -25.464 17.829 46.084 1.00 31.14 86 HIS A C 1
ATOM 681 O O . HIS A 1 86 ? -26.219 18.652 45.577 1.00 31.14 86 HIS A O 1
ATOM 687 N N . THR A 1 87 ? -25.922 16.691 46.605 1.00 36.75 87 THR A N 1
ATOM 688 C CA . THR A 1 87 ? -27.335 16.540 46.982 1.00 36.75 87 THR A CA 1
ATOM 689 C C . THR A 1 87 ? -27.443 15.958 48.384 1.00 36.75 87 THR A C 1
ATOM 691 O O . THR A 1 87 ? -27.306 14.756 48.617 1.00 36.75 87 THR A O 1
ATOM 694 N N . ASN A 1 88 ? -27.680 16.851 49.344 1.00 33.75 88 ASN A N 1
ATOM 695 C CA . ASN A 1 88 ? -28.044 16.510 50.710 1.00 33.75 88 ASN A CA 1
ATOM 696 C C . ASN A 1 88 ? -29.534 16.136 50.784 1.00 33.75 88 ASN A C 1
ATOM 698 O O . ASN A 1 88 ? -30.400 16.936 50.454 1.00 33.75 88 ASN A O 1
ATOM 702 N N . LYS A 1 89 ? -29.776 14.916 51.274 1.00 41.03 89 LYS A N 1
ATOM 703 C CA . LYS A 1 89 ? -30.731 14.520 52.328 1.00 41.03 89 LYS A CA 1
ATOM 704 C C . LYS A 1 89 ? -32.050 15.297 52.451 1.00 41.03 89 LYS A C 1
ATOM 706 O O . LYS A 1 89 ? -32.030 16.423 52.921 1.00 41.03 89 LYS A O 1
ATOM 711 N N . LEU A 1 90 ? -33.166 14.561 52.384 1.00 37.34 90 LEU A N 1
ATOM 712 C CA . LEU A 1 90 ? -34.197 14.567 53.435 1.00 37.34 90 LEU A CA 1
ATOM 713 C C . LEU A 1 90 ? -34.845 13.171 53.556 1.00 37.34 90 LEU A C 1
ATOM 715 O O . LEU A 1 90 ? -35.339 12.604 52.587 1.00 37.34 90 LEU A O 1
ATOM 719 N N . LYS A 1 91 ? -34.805 12.616 54.775 1.00 48.19 91 LYS A N 1
ATOM 720 C CA . LYS A 1 91 ? -35.538 11.422 55.226 1.00 48.19 91 LYS A CA 1
ATOM 721 C C . LYS A 1 91 ? -36.890 11.856 55.798 1.00 48.19 91 LYS A C 1
ATOM 723 O O . LYS A 1 91 ? -36.903 12.773 56.612 1.00 48.19 91 LYS A O 1
ATOM 728 N N . ALA A 1 92 ? -37.955 11.101 55.529 1.00 38.78 92 ALA A N 1
ATOM 729 C CA . ALA A 1 92 ? -38.993 10.790 56.519 1.00 38.78 92 ALA A CA 1
ATOM 730 C C . ALA A 1 92 ? -39.795 9.535 56.101 1.00 38.78 92 ALA A C 1
ATOM 732 O O . ALA A 1 92 ? -40.033 9.350 54.907 1.00 38.78 92 ALA A O 1
ATOM 733 N N . PRO A 1 93 ? -40.210 8.675 57.053 1.00 55.19 93 PRO A N 1
ATOM 734 C CA . PRO A 1 93 ? -40.947 7.442 56.789 1.00 55.19 93 PRO A CA 1
ATOM 735 C C . PRO A 1 93 ? -42.465 7.658 56.896 1.00 55.19 93 PRO A C 1
ATOM 737 O O . PRO A 1 93 ? -42.934 8.374 57.782 1.00 55.19 93 PRO A O 1
ATOM 740 N N . ARG A 1 94 ? -43.250 6.975 56.056 1.00 39.59 94 ARG A N 1
ATOM 741 C CA . ARG A 1 94 ? -44.672 6.715 56.321 1.00 39.59 94 ARG A CA 1
ATOM 742 C C . ARG A 1 94 ? -45.016 5.274 55.979 1.00 39.59 94 ARG A C 1
ATOM 744 O O . ARG A 1 94 ? -44.831 4.813 54.859 1.00 39.59 94 ARG A O 1
ATOM 751 N N . THR A 1 95 ? -45.480 4.585 57.008 1.00 48.69 95 THR A N 1
ATOM 752 C CA . THR A 1 95 ? -46.071 3.256 57.008 1.00 48.69 95 THR A CA 1
ATOM 753 C C . THR A 1 95 ? -47.542 3.300 56.586 1.00 48.69 95 THR A C 1
ATOM 755 O O . THR A 1 95 ? -48.201 4.333 56.680 1.00 48.69 95 THR A O 1
ATOM 758 N N . THR A 1 96 ? -48.031 2.112 56.210 1.00 45.09 96 THR A N 1
ATOM 759 C CA . THR A 1 96 ? -49.429 1.663 56.051 1.00 45.09 96 THR A CA 1
ATOM 760 C C . THR A 1 96 ? -50.232 2.193 54.862 1.00 45.09 96 THR A C 1
ATOM 762 O O . THR A 1 96 ? -50.707 3.321 54.868 1.00 45.09 96 THR A O 1
ATOM 765 N N . SER A 1 97 ? -50.517 1.302 53.906 1.00 35.88 97 SER A N 1
ATOM 766 C CA . SER A 1 97 ? -51.883 0.795 53.696 1.00 35.88 97 SER A CA 1
ATOM 767 C C . SER A 1 97 ? -51.877 -0.344 52.670 1.00 35.88 97 SER A C 1
ATOM 769 O O . SER A 1 97 ? -51.414 -0.176 51.544 1.00 35.88 97 SER A O 1
ATOM 771 N N . CYS A 1 98 ? -52.370 -1.512 53.084 1.00 49.97 98 CYS A N 1
ATOM 772 C CA . CYS A 1 98 ? -52.654 -2.639 52.205 1.00 49.97 98 CYS A CA 1
ATOM 773 C C . CYS A 1 98 ? -53.930 -2.337 51.414 1.00 49.97 98 CYS A C 1
ATOM 775 O O . CYS A 1 98 ? -54.996 -2.225 52.009 1.00 49.97 98 CYS A O 1
ATOM 777 N N . PHE A 1 99 ? -53.829 -2.284 50.089 1.00 41.56 99 PHE A N 1
ATOM 778 C CA . PHE A 1 99 ? -54.959 -2.518 49.197 1.00 41.56 99 PHE A CA 1
ATOM 779 C C . PHE A 1 99 ? -54.542 -3.560 48.164 1.00 41.56 99 PHE A C 1
ATOM 781 O O . PHE A 1 99 ? -53.786 -3.293 47.234 1.00 41.56 99 PHE A O 1
ATOM 788 N N . THR A 1 100 ? -55.019 -4.782 48.380 1.00 55.44 100 THR A N 1
ATOM 789 C CA . THR A 1 100 ? -55.075 -5.843 47.382 1.00 55.44 100 THR A CA 1
ATOM 790 C C . THR A 1 100 ? -56.175 -5.493 46.389 1.00 55.44 100 THR A C 1
ATOM 792 O O . THR A 1 100 ? -57.352 -5.736 46.652 1.00 55.44 100 THR A O 1
ATOM 795 N N . THR A 1 101 ? -55.798 -4.923 45.252 1.00 47.50 101 THR A N 1
ATOM 796 C CA . THR A 1 101 ? -56.615 -4.976 44.039 1.00 47.50 101 THR A CA 1
ATOM 797 C C . THR A 1 101 ? -55.842 -5.763 43.000 1.00 47.50 101 THR A C 1
ATOM 799 O O . THR A 1 101 ? -54.907 -5.269 42.371 1.00 47.50 101 THR A O 1
ATOM 802 N N . ASP A 1 102 ? -56.232 -7.027 42.918 1.00 56.84 102 ASP A N 1
ATOM 803 C CA . ASP A 1 102 ? -56.038 -7.936 41.804 1.00 56.84 102 ASP A CA 1
ATOM 804 C C . ASP A 1 102 ? -56.429 -7.232 40.494 1.00 56.84 102 ASP A C 1
ATOM 806 O O . ASP A 1 102 ? -57.605 -7.017 40.214 1.00 56.84 102 ASP A O 1
ATOM 810 N N . ASN A 1 103 ? -55.419 -6.803 39.736 1.00 47.38 103 ASN A N 1
ATOM 811 C CA . ASN A 1 103 ? -55.538 -6.358 38.351 1.00 47.38 103 ASN A CA 1
ATOM 812 C C . ASN A 1 103 ? -54.642 -7.265 37.507 1.00 47.38 103 ASN A C 1
ATOM 814 O O . ASN A 1 103 ? -53.560 -6.899 37.045 1.00 47.38 103 ASN A O 1
ATOM 818 N N . SER A 1 104 ? -55.112 -8.495 37.338 1.00 56.81 104 SER A N 1
ATOM 819 C CA . SER A 1 104 ? -54.643 -9.469 36.359 1.00 56.81 104 SER A CA 1
ATOM 820 C C . SER A 1 104 ? -55.023 -9.046 34.931 1.00 56.81 104 SER A C 1
ATOM 822 O O . SER A 1 104 ? -55.757 -9.721 34.222 1.00 56.81 104 SER A O 1
ATOM 824 N N . PHE A 1 105 ? -54.462 -7.927 34.476 1.00 50.06 105 PHE A N 1
ATOM 825 C CA . PHE A 1 105 ? -54.302 -7.631 33.055 1.00 50.06 105 PHE A CA 1
ATOM 826 C C . PHE A 1 105 ? -52.851 -7.203 32.848 1.00 50.06 105 PHE A C 1
ATOM 828 O O . PHE A 1 105 ? -52.483 -6.037 32.978 1.00 50.06 105 PHE A O 1
ATOM 835 N N . ARG A 1 106 ? -52.000 -8.210 32.609 1.00 52.53 106 ARG A N 1
ATOM 836 C CA . ARG A 1 106 ? -50.623 -8.045 32.143 1.00 52.53 106 ARG A CA 1
ATOM 837 C C . ARG A 1 106 ? -50.687 -7.344 30.790 1.00 52.53 106 ARG A C 1
ATOM 839 O O . ARG A 1 106 ? -50.835 -8.002 29.770 1.00 52.53 106 ARG A O 1
ATOM 846 N N . MET A 1 107 ? -50.626 -6.015 30.802 1.00 50.22 107 MET A N 1
ATOM 847 C CA . MET A 1 107 ? -50.208 -5.262 29.630 1.00 50.22 107 MET A CA 1
ATOM 848 C C . MET A 1 107 ? -48.835 -5.797 29.254 1.00 50.22 107 MET A C 1
ATOM 850 O O . MET A 1 107 ? -47.907 -5.759 30.067 1.00 50.22 107 MET A O 1
ATOM 854 N N . ASP A 1 108 ? -48.793 -6.392 28.070 1.00 55.47 108 ASP A N 1
ATOM 855 C CA . ASP A 1 108 ? -47.623 -6.971 27.447 1.00 55.47 108 ASP A CA 1
ATOM 856 C C . ASP A 1 108 ? -46.407 -6.078 27.683 1.00 55.47 108 ASP A C 1
ATOM 858 O O . ASP A 1 108 ? -46.478 -4.857 27.540 1.00 55.47 108 ASP A O 1
ATOM 862 N N . ASP A 1 109 ? -4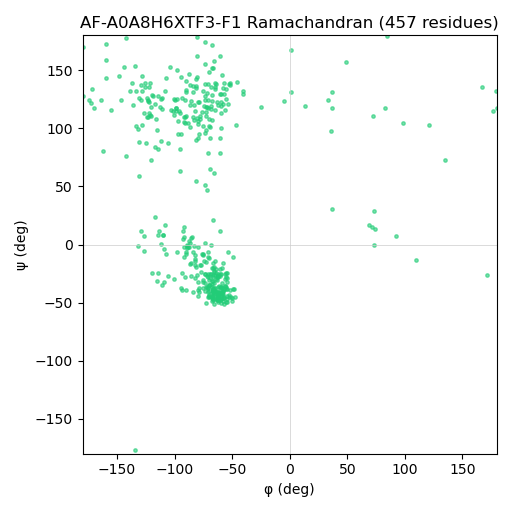5.305 -6.701 28.102 1.00 56.00 109 ASP A N 1
ATOM 863 C CA . ASP A 1 109 ? -43.996 -6.087 28.309 1.00 56.00 109 ASP A CA 1
ATOM 864 C C . ASP A 1 109 ? -43.530 -5.517 26.956 1.00 56.00 109 ASP A C 1
ATOM 866 O O . ASP A 1 109 ? -42.755 -6.137 26.230 1.00 56.00 109 ASP A O 1
ATOM 870 N N . HIS A 1 110 ? -44.062 -4.348 26.575 1.00 65.88 110 HIS A N 1
ATOM 871 C CA . HIS A 1 110 ? -43.737 -3.576 25.378 1.00 65.88 110 HIS A CA 1
ATOM 872 C C . HIS A 1 110 ? -42.351 -2.947 25.537 1.00 65.88 110 HIS A C 1
ATOM 874 O O . HIS A 1 110 ? -42.150 -1.754 25.294 1.00 65.88 110 HIS A O 1
ATOM 880 N N . ARG A 1 111 ? -41.367 -3.737 25.977 1.00 71.06 111 ARG A N 1
ATOM 881 C CA . ARG A 1 111 ? -39.980 -3.330 25.837 1.00 71.06 111 ARG A CA 1
ATOM 882 C C . ARG A 1 111 ? -39.735 -3.164 24.348 1.00 71.06 111 ARG A C 1
ATOM 884 O O . ARG A 1 111 ? -40.078 -4.064 23.575 1.00 71.06 111 ARG A O 1
ATOM 891 N N . PRO A 1 112 ? -39.174 -2.020 23.934 1.00 69.06 112 PRO A N 1
ATOM 892 C CA . PRO A 1 112 ? -38.780 -1.854 22.552 1.00 69.06 112 PRO A CA 1
ATOM 893 C C . PRO A 1 112 ? -37.890 -3.043 22.168 1.00 69.06 112 PRO A C 1
ATOM 895 O O . PRO A 1 112 ? -37.073 -3.473 22.993 1.00 69.06 112 PRO A O 1
ATOM 898 N N . PRO A 1 113 ? -38.070 -3.611 20.965 1.00 72.56 113 PRO A N 1
ATOM 899 C CA . PRO A 1 113 ? -37.259 -4.733 20.523 1.00 72.56 113 PRO A CA 1
ATOM 900 C C . PRO A 1 113 ? -35.779 -4.361 20.651 1.00 72.56 113 PRO A C 1
ATOM 902 O O . PRO A 1 113 ? -35.325 -3.365 20.087 1.00 72.56 113 PRO A O 1
ATOM 905 N N . VAL A 1 114 ? -35.042 -5.144 21.439 1.00 88.38 114 VAL A N 1
ATOM 906 C CA . VAL A 1 114 ? -33.600 -4.971 21.630 1.00 88.38 114 VAL A CA 1
ATOM 907 C C . VAL A 1 114 ? -32.901 -5.721 20.506 1.00 88.38 114 VAL A C 1
ATOM 909 O O . VAL A 1 114 ? -33.128 -6.917 20.320 1.00 88.38 114 VAL A O 1
ATOM 912 N N . LEU A 1 115 ? -32.067 -5.019 19.742 1.00 92.19 115 LEU A N 1
ATOM 913 C CA . LEU A 1 115 ? -31.238 -5.658 18.728 1.00 92.19 115 LEU A CA 1
ATOM 914 C C . LEU A 1 115 ? -30.228 -6.597 19.413 1.00 92.19 115 LEU A C 1
ATOM 916 O O . LEU A 1 115 ? -29.608 -6.207 20.403 1.00 92.19 115 LEU A O 1
ATOM 920 N N . PRO A 1 116 ? -30.023 -7.822 18.900 1.00 95.38 116 PRO A N 1
ATOM 921 C CA . PRO A 1 116 ? -28.902 -8.656 19.312 1.00 95.38 116 PRO A CA 1
ATOM 922 C C . PRO A 1 116 ? -27.573 -7.896 19.219 1.00 95.38 116 PRO A C 1
ATOM 924 O O . PRO A 1 116 ? -27.326 -7.196 18.235 1.00 95.38 116 PRO A O 1
ATOM 927 N N . THR A 1 117 ? -26.700 -8.073 20.213 1.00 95.06 117 THR A N 1
ATOM 928 C CA . THR A 1 117 ? -25.410 -7.367 20.330 1.00 95.06 117 THR A CA 1
ATOM 929 C C . THR A 1 117 ? -24.555 -7.463 19.065 1.00 95.06 117 THR A C 1
ATOM 931 O O . THR A 1 117 ? -23.941 -6.476 18.664 1.00 95.06 117 THR A O 1
ATOM 934 N N . ASP A 1 118 ? -24.538 -8.621 18.403 1.00 96.44 118 ASP A N 1
ATOM 935 C CA . ASP A 1 118 ? -23.752 -8.820 17.181 1.00 96.44 118 ASP A CA 1
ATOM 936 C C . ASP A 1 118 ? -24.294 -7.990 16.011 1.00 96.44 118 ASP A C 1
ATOM 938 O O . ASP A 1 118 ? -23.521 -7.430 15.235 1.00 96.44 118 ASP A O 1
ATOM 942 N N . LEU A 1 119 ? -25.620 -7.835 15.920 1.00 96.75 119 LEU A N 1
ATOM 943 C CA . LEU A 1 119 ? -26.242 -6.974 14.915 1.00 96.75 119 LEU A CA 1
ATOM 944 C C . LEU A 1 119 ? -25.990 -5.498 15.220 1.00 96.75 119 LEU A C 1
ATOM 946 O O . LEU A 1 119 ? -25.672 -4.749 14.300 1.00 96.75 119 LEU A O 1
ATOM 950 N N . GLU A 1 120 ? -26.067 -5.082 16.490 1.00 96.50 120 GLU A N 1
ATOM 951 C CA . GLU A 1 120 ? -25.673 -3.722 16.884 1.00 96.50 120 GLU A CA 1
ATOM 952 C C . GLU A 1 120 ? -24.234 -3.431 16.444 1.00 96.50 120 GLU A C 1
ATOM 954 O O . GLU A 1 120 ? -23.978 -2.418 15.792 1.00 96.50 120 GLU A O 1
ATOM 959 N N . ARG A 1 121 ? -23.302 -4.342 16.747 1.00 97.12 121 ARG A N 1
ATOM 960 C CA . ARG A 1 121 ? -21.895 -4.215 16.368 1.00 97.12 121 ARG A CA 1
ATOM 961 C C . ARG A 1 121 ? -21.724 -4.057 14.862 1.00 97.12 121 ARG A C 1
ATOM 963 O O . ARG A 1 121 ? -21.079 -3.105 14.433 1.00 97.12 121 ARG A O 1
ATOM 970 N N . VAL A 1 122 ? -22.323 -4.946 14.070 1.00 97.62 122 VAL A N 1
ATOM 971 C CA . VAL A 1 122 ? -22.243 -4.892 12.603 1.00 97.62 122 VAL A CA 1
ATOM 972 C C . VAL A 1 122 ? -22.799 -3.570 12.069 1.00 97.62 122 VAL A C 1
ATOM 974 O O . VAL A 1 122 ? -22.167 -2.951 11.217 1.00 97.62 122 VAL A O 1
ATOM 977 N N . ILE A 1 123 ? -23.928 -3.086 12.598 1.00 96.94 123 ILE A N 1
ATOM 978 C CA . ILE A 1 123 ? -24.512 -1.797 12.197 1.00 96.94 123 ILE A CA 1
ATOM 979 C C . ILE A 1 123 ? -23.539 -0.645 12.479 1.00 96.94 123 ILE A C 1
ATOM 981 O O . ILE A 1 123 ? -23.303 0.185 11.600 1.00 96.94 123 ILE A O 1
ATOM 985 N N . PHE A 1 124 ? -22.955 -0.594 13.679 1.00 98.06 124 PHE A N 1
ATOM 986 C CA . PHE A 1 124 ? -22.016 0.464 14.055 1.00 98.06 124 PHE A CA 1
ATOM 987 C C . PHE A 1 124 ? -20.714 0.413 13.255 1.00 98.06 124 PHE A C 1
ATOM 989 O O . PHE A 1 124 ? -20.218 1.460 12.843 1.00 98.06 124 PHE A O 1
ATOM 996 N N . GLU A 1 125 ? -20.178 -0.778 12.999 1.00 97.31 125 GLU A N 1
ATOM 997 C CA . GLU A 1 125 ? -18.980 -0.946 12.181 1.00 97.31 125 GLU A CA 1
ATOM 998 C C . GLU A 1 125 ? -19.225 -0.569 10.709 1.00 97.31 125 GLU A C 1
ATOM 1000 O O . GLU A 1 125 ? -18.390 0.105 10.107 1.00 97.31 125 GLU A O 1
ATOM 1005 N N . ILE A 1 126 ? -20.371 -0.946 10.126 1.00 96.69 126 ILE A N 1
ATOM 1006 C CA . ILE A 1 126 ? -20.757 -0.523 8.769 1.00 96.69 126 ILE A CA 1
ATOM 1007 C C . ILE A 1 126 ? -20.903 0.999 8.723 1.00 96.69 126 ILE A C 1
ATOM 1009 O O . ILE A 1 126 ? -20.328 1.640 7.847 1.00 96.69 126 ILE A O 1
ATOM 1013 N N . ALA A 1 127 ? -21.615 1.597 9.684 1.00 96.62 127 ALA A N 1
ATOM 1014 C CA . ALA A 1 127 ? -21.785 3.046 9.749 1.00 96.62 127 ALA A CA 1
ATOM 1015 C C . ALA A 1 127 ? -20.440 3.781 9.873 1.00 96.62 127 ALA A C 1
ATOM 1017 O O . ALA A 1 127 ? -20.231 4.791 9.201 1.00 96.62 127 ALA A O 1
ATOM 1018 N N . ALA A 1 128 ? -19.525 3.256 10.692 1.00 95.44 128 ALA A N 1
ATOM 1019 C CA . ALA A 1 128 ? -18.174 3.778 10.857 1.00 95.44 128 ALA A CA 1
ATOM 1020 C C . ALA A 1 128 ? -17.357 3.707 9.559 1.00 95.44 128 ALA A C 1
ATOM 1022 O O . ALA A 1 128 ? -16.767 4.710 9.174 1.00 95.44 128 ALA A O 1
ATOM 1023 N N . ARG A 1 129 ? -17.362 2.567 8.853 1.00 92.75 129 ARG A N 1
ATOM 1024 C CA . ARG A 1 129 ? -16.616 2.397 7.592 1.00 92.75 129 ARG A CA 1
ATOM 1025 C C . ARG A 1 129 ? -17.205 3.208 6.442 1.00 92.75 129 ARG A C 1
ATOM 1027 O O . ARG A 1 129 ? -16.464 3.808 5.677 1.00 92.75 129 ARG A O 1
ATOM 1034 N N . SER A 1 130 ? -18.532 3.272 6.335 1.00 91.94 130 SER A N 1
ATOM 1035 C CA . SER A 1 130 ? -19.200 4.066 5.297 1.00 91.94 130 SER A CA 1
ATOM 1036 C C . SER A 1 130 ? -19.071 5.573 5.523 1.00 91.94 130 SER A C 1
ATOM 1038 O O . SER A 1 130 ? -19.210 6.345 4.576 1.00 91.94 130 SER A O 1
ATOM 1040 N N . ARG A 1 131 ? -18.878 6.014 6.775 1.00 91.75 131 ARG A N 1
ATOM 1041 C CA . ARG A 1 131 ? -18.723 7.428 7.146 1.00 91.75 131 ARG A CA 1
ATOM 1042 C C . ARG A 1 131 ? -17.680 7.594 8.262 1.00 91.75 131 ARG A C 1
ATOM 1044 O O . ARG A 1 131 ? -18.063 7.861 9.408 1.00 91.75 131 ARG A O 1
ATOM 1051 N N . PRO A 1 132 ? -16.372 7.500 7.954 1.00 90.25 132 PRO A N 1
ATOM 1052 C CA . PRO A 1 132 ? -15.302 7.599 8.954 1.00 90.25 132 PRO A CA 1
ATOM 1053 C C . PRO A 1 132 ? -15.359 8.879 9.803 1.00 90.25 132 PRO A C 1
ATOM 1055 O O . PRO A 1 132 ? -15.091 8.859 11.003 1.00 90.25 132 PRO A O 1
ATOM 1058 N N . GLN A 1 133 ? -15.834 9.988 9.229 1.00 88.25 133 GLN A N 1
ATOM 1059 C CA . GLN A 1 133 ? -16.046 11.263 9.921 1.00 88.25 133 GLN A CA 1
ATOM 1060 C C . GLN A 1 133 ? -17.047 11.187 11.087 1.00 88.25 133 GLN A C 1
ATOM 1062 O O . GLN A 1 133 ? -17.053 12.050 11.967 1.00 88.25 133 GLN A O 1
ATOM 1067 N N . CYS A 1 134 ? -17.915 10.173 11.107 1.00 94.00 134 CYS A N 1
ATOM 1068 C CA . CYS A 1 134 ? -18.880 9.959 12.178 1.00 94.00 134 CYS A CA 1
ATOM 1069 C C . CYS A 1 134 ? -18.292 9.170 13.352 1.00 94.00 134 CYS A C 1
ATOM 1071 O O . CYS A 1 134 ? -18.877 9.221 14.436 1.00 94.00 134 CYS A O 1
ATOM 1073 N N . ILE A 1 135 ? -17.149 8.492 13.187 1.00 94.94 135 ILE A N 1
ATOM 1074 C CA . ILE A 1 135 ? -16.545 7.641 14.223 1.00 94.94 135 ILE A CA 1
ATOM 1075 C C . ILE A 1 135 ? -16.424 8.360 15.578 1.00 94.94 135 ILE A C 1
ATOM 1077 O O . ILE A 1 135 ? -16.914 7.801 16.562 1.00 94.94 135 ILE A O 1
ATOM 1081 N N . PRO A 1 136 ? -15.905 9.606 15.674 1.00 94.75 136 PRO A N 1
ATOM 1082 C CA . PRO A 1 136 ? -15.803 10.305 16.957 1.00 94.75 136 PRO A CA 1
ATOM 1083 C C . PRO A 1 136 ? -17.144 10.513 17.670 1.00 94.75 136 PRO A C 1
ATOM 1085 O O . PRO A 1 136 ? -17.170 10.626 18.889 1.00 94.75 136 PRO A O 1
ATOM 1088 N N . ARG A 1 137 ? -18.262 10.557 16.934 1.00 96.25 137 ARG A N 1
ATOM 1089 C CA . ARG A 1 137 ? -19.613 10.632 17.513 1.00 96.25 137 ARG A CA 1
ATOM 1090 C C . ARG A 1 137 ? -20.135 9.247 17.884 1.00 96.25 137 ARG A C 1
ATOM 1092 O O . ARG A 1 137 ? -20.722 9.091 18.949 1.00 96.25 137 ARG A O 1
ATOM 1099 N N . LEU A 1 138 ? -19.898 8.243 17.038 1.00 97.06 138 LEU A N 1
ATOM 1100 C CA . LEU A 1 138 ? -20.336 6.865 17.278 1.00 97.06 138 LEU A CA 1
ATOM 1101 C C . LEU A 1 138 ? -19.721 6.293 18.563 1.00 97.06 138 LEU A C 1
ATOM 1103 O O . LEU A 1 138 ? -20.430 5.687 19.362 1.00 97.06 138 LEU A O 1
ATOM 1107 N N . ILE A 1 139 ? -18.440 6.563 18.829 1.00 97.38 139 ILE A N 1
ATOM 1108 C CA . ILE A 1 139 ? -17.774 6.104 20.060 1.00 97.38 139 ILE A CA 1
ATOM 1109 C C . ILE A 1 139 ? -18.350 6.725 21.346 1.00 97.38 139 ILE A C 1
ATOM 1111 O O . ILE A 1 139 ? -18.058 6.234 22.435 1.00 97.38 139 ILE A O 1
ATOM 1115 N N . LEU A 1 140 ? -19.156 7.790 21.251 1.00 97.25 140 LEU A N 1
ATOM 1116 C CA . LEU A 1 140 ? -19.806 8.432 22.401 1.00 97.25 140 LEU A CA 1
ATOM 1117 C C . LEU A 1 140 ? -21.184 7.839 22.717 1.00 97.25 140 LEU A C 1
ATOM 1119 O O . LEU A 1 140 ? -21.757 8.174 23.748 1.00 97.25 140 LEU A O 1
ATOM 1123 N N . VAL A 1 141 ? -21.717 6.961 21.859 1.00 97.19 141 VAL A N 1
ATOM 1124 C CA . VAL A 1 141 ? -23.066 6.395 22.024 1.00 97.19 141 VAL A CA 1
ATOM 1125 C C . VAL A 1 141 ? -23.144 5.471 23.240 1.00 97.19 141 VAL A C 1
ATOM 1127 O O . VAL A 1 141 ? -24.059 5.585 24.051 1.00 97.19 141 VAL A O 1
ATOM 1130 N N . ALA A 1 142 ? -22.193 4.545 23.374 1.00 97.00 142 ALA A N 1
ATOM 1131 C CA . ALA A 1 142 ? -22.104 3.623 24.503 1.00 97.00 142 ALA A CA 1
ATOM 1132 C C . ALA A 1 142 ? -20.688 3.047 24.626 1.00 97.00 142 ALA A C 1
ATOM 1134 O O . ALA A 1 142 ? -19.950 2.966 23.644 1.00 97.00 142 ALA A O 1
ATOM 1135 N N . TRP A 1 143 ? -20.328 2.554 25.814 1.00 97.25 143 TRP A N 1
ATOM 1136 C CA . TRP A 1 143 ? -19.005 1.961 26.054 1.00 97.25 143 TRP A CA 1
ATOM 1137 C C . TRP A 1 143 ? -18.699 0.761 25.140 1.00 97.25 143 TRP A C 1
ATOM 1139 O O . TRP A 1 143 ? -17.596 0.659 24.611 1.00 97.25 143 TRP A O 1
ATOM 1149 N N . ARG A 1 144 ? -19.685 -0.113 24.894 1.00 97.25 144 ARG A N 1
ATOM 1150 C CA . ARG A 1 144 ? -19.526 -1.248 23.964 1.00 97.25 144 ARG A CA 1
ATOM 1151 C C . ARG A 1 144 ? -19.327 -0.796 22.515 1.00 97.25 144 ARG A C 1
ATOM 1153 O O . ARG A 1 144 ? -18.503 -1.349 21.806 1.00 97.25 144 ARG A O 1
ATOM 1160 N N . VAL A 1 145 ? -20.021 0.265 22.098 1.00 97.38 145 VAL A N 1
ATOM 1161 C CA . VAL A 1 145 ? -19.854 0.837 20.755 1.00 97.38 145 VAL A CA 1
ATOM 1162 C C . VAL A 1 145 ? -18.456 1.419 20.610 1.00 97.38 145 VAL A C 1
ATOM 1164 O O . VAL A 1 145 ? -17.804 1.187 19.597 1.00 97.38 145 VAL A O 1
ATOM 1167 N N . LYS A 1 146 ? -17.951 2.099 21.648 1.00 97.25 146 LYS A N 1
ATOM 1168 C CA . LYS A 1 146 ? -16.561 2.555 21.680 1.00 97.25 146 LYS A CA 1
ATOM 1169 C C . LYS A 1 146 ? -15.587 1.402 21.448 1.00 97.25 146 LYS A C 1
ATOM 1171 O O . LYS A 1 146 ? -14.720 1.547 20.600 1.00 97.25 146 LYS A O 1
ATOM 1176 N N . SER A 1 147 ? -15.718 0.272 22.146 1.00 97.06 147 SER A N 1
ATOM 1177 C CA . SER A 1 147 ? -14.765 -0.837 21.977 1.00 97.06 147 SER A CA 1
ATOM 1178 C C . SER A 1 147 ? -14.818 -1.489 20.591 1.00 97.06 147 SER A C 1
ATOM 1180 O O . SER A 1 147 ? -13.798 -1.992 20.131 1.00 97.06 147 SER A O 1
ATOM 1182 N N . TRP A 1 148 ? -15.965 -1.452 19.906 1.00 97.69 148 TRP A N 1
ATOM 1183 C CA . TRP A 1 148 ? -16.099 -1.954 18.533 1.00 97.69 148 TRP A CA 1
ATOM 1184 C C . TRP A 1 148 ? -15.582 -0.974 17.478 1.00 97.69 148 TRP A C 1
ATOM 1186 O O . TRP A 1 148 ? -14.972 -1.388 16.498 1.00 97.69 148 TRP A O 1
ATOM 1196 N N . VAL A 1 149 ? -15.836 0.322 17.669 1.00 98.06 149 VAL A N 1
ATOM 1197 C CA . VAL A 1 149 ? -15.660 1.349 16.633 1.00 98.06 149 VAL A CA 1
ATOM 1198 C C . VAL A 1 149 ? -14.358 2.141 16.789 1.00 98.06 149 VAL A C 1
ATOM 1200 O O . VAL A 1 149 ? -13.788 2.572 15.793 1.00 98.06 149 VAL A O 1
ATOM 1203 N N . GLU A 1 150 ? -13.844 2.320 18.009 1.00 97.00 150 GLU A N 1
ATOM 1204 C CA . GLU A 1 150 ? -12.565 3.009 18.253 1.00 97.00 150 GLU A CA 1
ATOM 1205 C C . GLU A 1 150 ? -11.383 2.423 17.457 1.00 97.00 150 GLU A C 1
ATOM 1207 O O . GLU A 1 150 ? -10.587 3.211 16.960 1.00 97.00 150 GLU A O 1
ATOM 1212 N N . PRO A 1 151 ? -11.249 1.099 17.255 1.00 97.25 151 PRO A N 1
ATOM 1213 C CA . PRO A 1 151 ? -10.179 0.543 16.424 1.00 97.25 151 PRO A CA 1
ATOM 1214 C C . PRO A 1 151 ? -10.233 1.014 14.966 1.00 97.25 151 PRO A C 1
ATOM 1216 O O . PRO A 1 151 ? -9.191 1.284 14.379 1.00 97.25 151 PRO A O 1
ATOM 1219 N N . LEU A 1 152 ? -11.440 1.192 14.414 1.00 96.38 152 LEU A N 1
ATOM 1220 C CA . LEU A 1 152 ? -11.649 1.685 13.045 1.00 96.38 152 LEU A CA 1
ATOM 1221 C C . LEU A 1 152 ? -11.185 3.135 12.878 1.00 96.38 152 LEU A C 1
ATOM 1223 O O . LEU A 1 152 ? -10.869 3.565 11.775 1.00 96.38 152 LEU A O 1
ATOM 1227 N N . LEU A 1 153 ? -11.106 3.891 13.978 1.00 94.31 153 LEU A N 1
ATOM 1228 C CA . LEU A 1 153 ? -10.540 5.237 13.973 1.00 94.31 153 LEU A CA 1
ATOM 1229 C C . LEU A 1 153 ? -9.053 5.245 13.608 1.00 94.31 153 LEU A C 1
ATOM 1231 O O . LEU A 1 153 ? -8.563 6.236 13.076 1.00 94.31 153 LEU A O 1
ATOM 1235 N N . TYR A 1 154 ? -8.352 4.158 13.932 1.00 95.56 154 TYR A N 1
ATOM 1236 C CA . TYR A 1 154 ? -6.907 4.014 13.776 1.00 95.56 154 TYR A CA 1
ATOM 1237 C C . TYR A 1 154 ? -6.531 2.964 12.731 1.00 95.56 154 TYR A C 1
ATOM 1239 O O . TYR A 1 154 ? -5.364 2.591 12.640 1.00 95.56 154 TYR A O 1
ATOM 1247 N N . GLU A 1 155 ? -7.504 2.507 11.938 1.00 96.00 155 GLU A N 1
ATOM 1248 C CA . GLU A 1 155 ? -7.295 1.553 10.844 1.00 96.00 155 GLU A CA 1
ATOM 1249 C C . GLU A 1 155 ? -6.246 2.045 9.851 1.00 96.00 155 GLU A C 1
ATOM 1251 O O . GLU A 1 155 ? -5.386 1.277 9.411 1.00 96.00 155 GLU A O 1
ATOM 1256 N N . THR A 1 156 ? -6.263 3.350 9.590 1.00 94.31 156 THR A N 1
ATOM 1257 C CA . THR A 1 156 ? -5.327 4.033 8.707 1.00 94.31 156 THR A CA 1
ATOM 1258 C C . THR A 1 156 ? -4.605 5.126 9.482 1.00 94.31 156 THR A C 1
ATOM 1260 O O . THR A 1 156 ? -5.206 6.135 9.848 1.00 94.31 156 THR A O 1
ATOM 1263 N N . ILE A 1 157 ? -3.303 4.947 9.711 1.00 93.94 157 ILE A N 1
ATOM 1264 C CA . ILE A 1 157 ? -2.449 5.973 10.315 1.00 93.94 157 ILE A CA 1
ATOM 1265 C C . ILE A 1 157 ? -1.697 6.672 9.193 1.00 93.94 157 ILE A C 1
ATOM 1267 O O . ILE A 1 157 ? -0.856 6.083 8.511 1.00 93.94 157 ILE A O 1
ATOM 1271 N N . PHE A 1 158 ? -1.996 7.954 9.037 1.00 91.25 158 PHE A N 1
ATOM 1272 C CA . PHE A 1 158 ? -1.341 8.815 8.073 1.00 91.25 158 PHE A CA 1
ATOM 1273 C C . PHE A 1 158 ? -0.525 9.870 8.816 1.00 91.25 158 PHE A C 1
ATOM 1275 O O . PHE A 1 158 ? -1.087 10.689 9.552 1.00 91.25 158 PHE A O 1
ATOM 1282 N N . LEU A 1 159 ? 0.791 9.866 8.609 1.00 88.88 159 LEU A N 1
ATOM 1283 C CA . LEU A 1 159 ? 1.673 10.911 9.111 1.00 88.88 159 LEU A CA 1
ATOM 1284 C C . LEU A 1 159 ? 1.964 11.915 8.013 1.00 88.88 159 LEU A C 1
ATOM 1286 O O . LEU A 1 159 ? 2.424 11.568 6.932 1.00 88.88 159 LEU A O 1
ATOM 1290 N N . PHE A 1 160 ? 1.688 13.179 8.298 1.00 77.88 160 PHE A N 1
ATOM 1291 C CA . PHE A 1 160 ? 1.935 14.262 7.362 1.00 77.88 160 PHE A CA 1
ATOM 1292 C C . PHE A 1 160 ? 3.170 15.064 7.738 1.00 77.88 160 PHE A C 1
ATOM 1294 O O . PHE A 1 160 ? 3.470 15.217 8.928 1.00 77.88 160 PHE A O 1
ATOM 1301 N N . PRO A 1 161 ? 3.806 15.666 6.716 1.00 69.81 161 PRO A N 1
ATOM 1302 C CA . PRO A 1 161 ? 4.397 16.973 6.754 1.00 69.81 161 PRO A CA 1
ATOM 1303 C C . PRO A 1 161 ? 4.190 17.783 8.018 1.00 69.81 161 PRO A C 1
ATOM 1305 O O . PRO A 1 161 ? 3.016 18.098 8.240 1.00 69.81 161 PRO A O 1
ATOM 1308 N N . PRO A 1 162 ? 5.179 18.285 8.777 1.00 67.12 162 PRO A N 1
ATOM 1309 C CA . PRO A 1 162 ? 4.897 19.515 9.501 1.00 67.12 162 PRO A CA 1
ATOM 1310 C C . PRO A 1 162 ? 4.343 20.539 8.485 1.00 67.12 162 PRO A C 1
ATOM 1312 O O . PRO A 1 162 ? 4.811 20.615 7.348 1.00 67.12 162 PRO A O 1
ATOM 1315 N N . ALA A 1 163 ? 3.296 21.273 8.875 1.00 61.62 163 ALA A N 1
ATOM 1316 C CA . ALA A 1 163 ? 2.293 21.916 8.006 1.00 61.62 163 ALA A CA 1
ATOM 1317 C C . ALA A 1 163 ? 2.791 22.851 6.876 1.00 61.62 163 ALA A C 1
ATOM 1319 O O . ALA A 1 163 ? 1.990 23.304 6.058 1.00 61.62 163 ALA A O 1
ATOM 1320 N N . HIS A 1 164 ? 4.087 23.150 6.798 1.00 58.19 164 HIS A N 1
ATOM 1321 C CA . HIS A 1 164 ? 4.663 24.011 5.768 1.00 58.19 164 HIS A CA 1
ATOM 1322 C C . HIS A 1 164 ? 4.594 23.420 4.349 1.00 58.19 164 HIS A C 1
ATOM 1324 O O . HIS A 1 164 ? 4.606 24.192 3.395 1.00 58.19 164 HIS A O 1
ATOM 1330 N N . TYR A 1 165 ? 4.425 22.102 4.197 1.00 58.06 165 TYR A N 1
ATOM 1331 C CA . TYR A 1 165 ? 4.288 21.454 2.883 1.00 58.06 165 TYR A CA 1
ATOM 1332 C C . TYR A 1 165 ? 2.846 21.332 2.363 1.00 58.06 165 TYR A C 1
ATOM 1334 O O . TYR A 1 165 ? 2.645 20.923 1.227 1.00 58.06 165 TYR A O 1
ATOM 1342 N N . LEU A 1 166 ? 1.830 21.681 3.163 1.00 57.75 166 LEU A N 1
ATOM 1343 C CA . LEU A 1 166 ? 0.434 21.300 2.884 1.00 57.75 166 LEU A CA 1
ATOM 1344 C C . LEU A 1 166 ? -0.506 22.485 2.647 1.00 57.75 166 LEU A C 1
ATOM 1346 O O . LEU A 1 166 ? -1.721 22.357 2.828 1.00 57.75 166 LEU A O 1
ATOM 1350 N N . LYS A 1 167 ? 0.017 23.650 2.241 1.00 58.91 167 LYS A N 1
ATOM 1351 C CA . LYS A 1 167 ? -0.838 24.780 1.841 1.00 58.91 167 LYS A CA 1
ATOM 1352 C C . LYS A 1 167 ? -1.729 24.359 0.661 1.00 58.91 167 LYS A C 1
ATOM 1354 O O . LYS A 1 167 ? -1.279 24.349 -0.474 1.00 58.91 167 LYS A O 1
ATOM 1359 N N . GLY A 1 168 ? -2.990 24.032 0.949 1.00 60.81 168 GLY A N 1
ATOM 1360 C CA . GLY A 1 168 ? -4.054 23.839 -0.044 1.00 60.81 168 GLY A CA 1
ATOM 1361 C C . GLY A 1 168 ? -4.554 22.406 -0.261 1.00 60.81 168 GLY A C 1
ATOM 1362 O O . GLY A 1 168 ? -5.619 22.259 -0.844 1.00 60.81 168 GLY A O 1
ATOM 1363 N N . GLN A 1 169 ? -3.871 21.361 0.227 1.00 56.28 169 GLN A N 1
ATOM 1364 C CA . GLN A 1 169 ? -4.205 19.970 -0.155 1.00 56.28 169 GLN A CA 1
ATOM 1365 C C . GLN A 1 169 ? -4.881 19.120 0.931 1.00 56.28 169 GLN A C 1
ATOM 1367 O O . GLN A 1 169 ? -5.366 18.026 0.650 1.00 56.28 169 GLN A O 1
ATOM 1372 N N . ILE A 1 170 ? -4.976 19.608 2.169 1.00 55.28 170 ILE A N 1
ATOM 1373 C CA . ILE A 1 170 ? -5.676 18.870 3.224 1.00 55.28 170 ILE A CA 1
ATOM 1374 C C . ILE A 1 170 ? -7.156 19.248 3.221 1.00 55.28 170 ILE A C 1
ATOM 1376 O O . ILE A 1 170 ? -7.559 20.289 3.749 1.00 55.28 170 ILE A O 1
ATOM 1380 N N . THR A 1 171 ? -7.996 18.357 2.700 1.00 52.50 171 THR A N 1
ATOM 1381 C CA . THR A 1 171 ? -9.420 18.388 3.032 1.00 52.50 171 THR A CA 1
ATOM 1382 C C . THR A 1 171 ? -9.603 17.864 4.460 1.00 52.50 171 THR A C 1
ATOM 1384 O O . THR A 1 171 ? -8.974 16.894 4.875 1.00 52.50 171 THR A O 1
ATOM 1387 N N . ARG A 1 172 ? -10.467 18.516 5.248 1.00 53.47 172 ARG A N 1
ATOM 1388 C CA . ARG A 1 172 ? -10.747 18.238 6.678 1.00 53.47 172 ARG A CA 1
ATOM 1389 C C . ARG A 1 172 ? -11.296 16.827 6.983 1.00 53.47 172 ARG A C 1
ATOM 1391 O O . ARG A 1 172 ? -11.846 16.613 8.059 1.00 53.47 172 ARG A O 1
ATOM 1398 N N . ARG A 1 173 ? -11.256 15.896 6.029 1.00 54.12 173 ARG A N 1
ATOM 1399 C CA . ARG A 1 173 ? -12.010 14.641 6.076 1.00 54.12 173 ARG A CA 1
ATOM 1400 C C . ARG A 1 173 ? -11.339 13.542 6.896 1.00 54.12 173 ARG A C 1
ATOM 1402 O O . ARG A 1 173 ? -12.060 12.660 7.340 1.00 54.12 173 ARG A O 1
ATOM 1409 N N . ASN A 1 174 ? -10.039 13.636 7.188 1.00 53.72 174 ASN A N 1
ATOM 1410 C CA . ASN A 1 174 ? -9.307 12.570 7.875 1.00 53.72 174 ASN A CA 1
ATOM 1411 C C . ASN A 1 174 ? -8.530 13.080 9.095 1.00 53.72 174 ASN A C 1
ATOM 1413 O O . ASN A 1 174 ? -8.032 14.208 9.109 1.00 53.72 174 ASN A O 1
ATOM 1417 N N . LEU A 1 175 ? -8.457 12.246 10.139 1.00 61.19 175 LEU A N 1
ATOM 1418 C CA . LEU A 1 175 ? -7.669 12.511 11.341 1.00 61.19 175 LEU A CA 1
ATOM 1419 C C . LEU A 1 175 ? -6.194 12.434 10.987 1.00 61.19 175 LEU A C 1
ATOM 1421 O O . LEU A 1 175 ? -5.567 11.382 10.996 1.00 61.19 175 LEU A O 1
ATOM 1425 N N . ILE A 1 176 ? -5.655 13.588 10.633 1.00 60.34 176 ILE A N 1
ATOM 1426 C CA . ILE A 1 176 ? -4.229 13.756 10.436 1.00 60.34 176 ILE A CA 1
ATOM 1427 C C . ILE A 1 176 ? -3.567 13.632 11.792 1.00 60.34 176 ILE A C 1
ATOM 1429 O O . ILE A 1 176 ? -3.798 14.442 12.694 1.00 60.34 176 ILE A O 1
ATOM 1433 N N . HIS A 1 177 ? -2.732 12.613 11.918 1.00 72.69 177 HIS A N 1
ATOM 1434 C CA . HIS A 1 177 ? -1.903 12.446 13.085 1.00 72.69 177 HIS A CA 1
ATOM 1435 C C . HIS A 1 177 ? -0.648 13.294 12.892 1.00 72.69 177 HIS A C 1
ATOM 1437 O O . HIS A 1 177 ? 0.203 13.009 12.053 1.00 72.69 177 HIS A O 1
ATOM 1443 N N . SER A 1 178 ? -0.528 14.374 13.663 1.00 82.75 178 SER A N 1
ATOM 1444 C CA . SER A 1 178 ? 0.785 14.985 13.867 1.00 82.75 178 SER A CA 1
ATOM 1445 C C . SER A 1 178 ? 1.610 14.097 14.801 1.00 82.75 178 SER A C 1
ATOM 1447 O O . SER A 1 178 ? 1.043 13.395 15.646 1.00 82.75 178 SER A O 1
ATOM 1449 N N . ARG A 1 179 ? 2.943 14.178 14.717 1.00 85.25 179 ARG A N 1
ATOM 1450 C CA . ARG A 1 179 ? 3.862 13.523 15.669 1.00 85.25 179 ARG A CA 1
ATOM 1451 C C . ARG A 1 179 ? 3.438 13.778 17.124 1.00 85.25 179 ARG A C 1
ATOM 1453 O O . ARG A 1 179 ? 3.302 12.840 17.907 1.00 85.25 179 ARG A O 1
ATOM 1460 N N . ASP A 1 180 ? 3.104 15.027 17.443 1.00 86.19 180 ASP A N 1
ATOM 1461 C CA . ASP A 1 180 ? 2.706 15.453 18.792 1.00 86.19 180 ASP A CA 1
ATOM 1462 C C . ASP A 1 180 ? 1.411 14.802 19.293 1.00 86.19 180 ASP A C 1
ATOM 1464 O O . ASP A 1 180 ? 1.206 14.683 20.499 1.00 86.19 180 ASP A O 1
ATOM 1468 N N . THR A 1 181 ? 0.534 14.362 18.387 1.00 88.81 181 THR A N 1
ATOM 1469 C CA . THR A 1 181 ? -0.706 13.659 18.751 1.00 88.81 181 THR A CA 1
ATOM 1470 C C . THR A 1 181 ? -0.548 12.142 18.734 1.00 88.81 181 THR A C 1
ATOM 1472 O O . THR A 1 181 ? -1.093 11.471 19.612 1.00 88.81 181 THR A O 1
ATOM 1475 N N . LEU A 1 182 ? 0.216 11.589 17.784 1.00 91.25 182 LEU A N 1
ATOM 1476 C CA . LEU A 1 182 ? 0.359 10.142 17.635 1.00 91.25 182 LEU A CA 1
ATOM 1477 C C . LEU A 1 182 ? 1.165 9.521 18.775 1.00 91.25 182 LEU A C 1
ATOM 1479 O O . LEU A 1 182 ? 0.772 8.495 19.313 1.00 91.25 182 LEU A O 1
ATOM 1483 N N . PHE A 1 183 ? 2.278 10.130 19.177 1.00 92.44 183 PHE A N 1
ATOM 1484 C CA . PHE A 1 183 ? 3.191 9.507 20.140 1.00 92.44 183 PHE A CA 1
ATOM 1485 C C . PHE A 1 183 ? 2.587 9.362 21.543 1.00 92.44 183 PHE A C 1
ATOM 1487 O O . PHE A 1 183 ? 2.684 8.275 22.123 1.00 92.44 183 PHE A O 1
ATOM 1494 N N . PRO A 1 184 ? 1.922 10.388 22.112 1.00 94.38 184 PRO A N 1
ATOM 1495 C CA . PRO A 1 184 ? 1.184 10.213 23.359 1.00 94.38 184 PRO A CA 1
ATOM 1496 C C . PRO A 1 184 ? 0.096 9.145 23.236 1.00 94.38 184 PRO A C 1
ATOM 1498 O O . PRO A 1 184 ? -0.111 8.367 24.166 1.00 94.38 184 PRO A O 1
ATOM 1501 N N . LEU A 1 185 ? -0.563 9.073 22.077 1.00 93.69 185 LEU A N 1
ATOM 1502 C CA . LEU A 1 185 ? -1.611 8.100 21.822 1.00 93.69 185 LEU A CA 1
ATOM 1503 C C . LEU A 1 185 ? -1.062 6.665 21.778 1.00 93.69 185 LEU A C 1
ATOM 1505 O O . LEU A 1 185 ? -1.605 5.812 22.482 1.00 93.69 185 LEU A O 1
ATOM 1509 N N . LEU A 1 186 ? 0.033 6.421 21.045 1.00 95.06 186 LEU A N 1
ATOM 1510 C CA . LEU A 1 186 ? 0.733 5.131 20.990 1.00 95.06 186 LEU A CA 1
ATOM 1511 C C . LEU A 1 186 ? 1.074 4.631 22.396 1.00 95.06 186 LEU A C 1
ATOM 1513 O O . LEU A 1 186 ? 0.801 3.479 22.716 1.00 95.06 186 LEU A O 1
ATOM 1517 N N . ARG A 1 187 ? 1.568 5.527 23.263 1.00 95.31 187 ARG A N 1
ATOM 1518 C CA . ARG A 1 187 ? 1.913 5.225 24.664 1.00 95.31 187 ARG A CA 1
ATOM 1519 C C . ARG A 1 187 ? 0.699 5.010 25.570 1.00 95.31 187 ARG A C 1
ATOM 1521 O O . ARG A 1 187 ? 0.811 4.336 26.588 1.00 95.31 187 ARG A O 1
ATOM 1528 N N . SER A 1 188 ? -0.441 5.618 25.247 1.00 95.69 188 SER A N 1
ATOM 1529 C CA . SER A 1 188 ? -1.654 5.553 26.075 1.00 95.69 188 SER A CA 1
ATOM 1530 C C . SER A 1 188 ? -2.470 4.272 25.880 1.00 95.69 188 SER A C 1
ATOM 1532 O O . SER A 1 188 ? -3.300 3.935 26.726 1.00 95.69 188 SER A O 1
ATOM 1534 N N . LYS A 1 189 ? -2.265 3.568 24.762 1.00 96.19 189 LYS A N 1
ATOM 1535 C CA . LYS A 1 189 ? -2.988 2.347 24.399 1.00 96.19 189 LYS A CA 1
ATOM 1536 C C . LYS A 1 189 ? -2.067 1.129 24.554 1.00 96.19 189 LYS A C 1
ATOM 1538 O O . LYS A 1 189 ? -0.880 1.230 24.259 1.00 96.19 189 LYS A O 1
ATOM 1543 N N . PRO A 1 190 ? -2.582 -0.026 25.010 1.00 96.88 190 PRO A N 1
ATOM 1544 C CA . PRO A 1 190 ? -1.769 -1.234 25.128 1.00 96.88 190 PRO A CA 1
ATOM 1545 C C . PRO A 1 190 ? -1.333 -1.736 23.747 1.00 96.88 190 PRO A C 1
ATOM 1547 O O . PRO A 1 190 ? -2.073 -1.580 22.783 1.00 96.88 190 PRO A O 1
ATOM 1550 N N . GLN A 1 191 ? -0.189 -2.418 23.662 1.00 96.12 191 GLN A N 1
ATOM 1551 C CA . GLN A 1 191 ? 0.332 -2.982 22.407 1.00 96.12 191 GLN A CA 1
ATOM 1552 C C . GLN A 1 191 ? -0.720 -3.802 21.645 1.00 96.12 191 GLN A C 1
ATOM 1554 O O . GLN A 1 191 ? -0.931 -3.582 20.457 1.00 96.12 191 GLN A O 1
ATOM 1559 N N . ALA A 1 192 ? -1.449 -4.670 22.354 1.00 96.69 192 ALA A N 1
ATOM 1560 C CA . ALA A 1 192 ? -2.503 -5.496 21.772 1.00 96.69 192 ALA A CA 1
ATOM 1561 C C . ALA A 1 192 ? -3.576 -4.676 21.038 1.00 96.69 192 ALA A C 1
ATOM 1563 O O . ALA A 1 192 ? -4.170 -5.186 20.104 1.00 96.69 192 ALA A O 1
ATOM 1564 N N . PHE A 1 193 ? -3.823 -3.416 21.423 1.00 97.00 193 PHE A N 1
ATOM 1565 C CA . PHE A 1 193 ? -4.726 -2.520 20.695 1.00 97.00 193 PHE A CA 1
ATOM 1566 C C . PHE A 1 193 ? -4.229 -2.256 19.269 1.00 97.00 193 PHE A C 1
ATOM 1568 O O . PHE A 1 193 ? -4.977 -2.409 18.309 1.00 97.00 193 PHE A O 1
ATOM 1575 N N . TRP A 1 194 ? -2.954 -1.899 19.128 1.00 96.56 194 TRP A N 1
ATOM 1576 C CA . TRP A 1 194 ? -2.346 -1.527 17.851 1.00 96.56 194 TRP A CA 1
ATOM 1577 C C . TRP A 1 194 ? -2.160 -2.709 16.900 1.00 96.56 194 TRP A C 1
ATOM 1579 O O . TRP A 1 194 ? -2.229 -2.527 15.688 1.00 96.56 194 TRP A O 1
ATOM 1589 N N . GLU A 1 195 ? -1.996 -3.921 17.433 1.00 95.25 195 GLU A N 1
ATOM 1590 C CA . GLU A 1 195 ? -1.873 -5.153 16.641 1.00 95.25 195 GLU A CA 1
ATOM 1591 C C . GLU A 1 195 ? -3.119 -5.471 15.804 1.00 95.25 195 GLU A C 1
ATOM 1593 O O . GLU A 1 195 ? -3.017 -6.144 14.776 1.00 95.25 195 GLU A O 1
ATOM 1598 N N . TYR A 1 196 ? -4.300 -5.001 16.215 1.00 95.75 196 TYR A N 1
ATOM 1599 C CA . TYR A 1 196 ? -5.521 -5.179 15.427 1.00 95.75 196 TYR A CA 1
ATOM 1600 C C . TYR A 1 196 ? -6.119 -3.878 14.900 1.00 95.75 196 TYR A C 1
ATOM 1602 O O . TYR A 1 196 ? -6.849 -3.937 13.911 1.00 95.75 196 TYR A O 1
ATOM 1610 N N . ALA A 1 197 ? -5.846 -2.739 15.544 1.00 96.38 197 ALA A N 1
ATOM 1611 C CA . ALA A 1 197 ? -6.387 -1.458 15.122 1.00 96.38 197 ALA A CA 1
ATOM 1612 C C . ALA A 1 197 ? -5.709 -0.967 13.842 1.00 96.38 197 ALA A C 1
ATOM 1614 O O . ALA A 1 197 ? -6.419 -0.664 12.901 1.00 96.38 197 ALA A O 1
ATOM 1615 N N . ALA A 1 198 ? -4.374 -0.944 13.767 1.00 96.88 198 ALA A N 1
ATOM 1616 C CA . ALA A 1 198 ? -3.659 -0.380 12.621 1.00 96.88 198 ALA A CA 1
ATOM 1617 C C . ALA A 1 198 ? -3.459 -1.413 11.501 1.00 96.88 198 ALA A C 1
ATOM 1619 O O . ALA A 1 198 ? -2.800 -2.436 11.700 1.00 96.88 198 ALA A O 1
ATOM 1620 N N . ARG A 1 199 ? -3.999 -1.128 10.309 1.00 97.62 199 ARG A N 1
ATOM 1621 C CA . ARG A 1 199 ? -3.861 -1.967 9.101 1.00 97.62 199 ARG A CA 1
ATOM 1622 C C . ARG A 1 199 ? -3.096 -1.278 7.983 1.00 97.62 199 ARG A C 1
ATOM 1624 O O . ARG A 1 199 ? -2.383 -1.950 7.238 1.00 97.62 199 ARG A O 1
ATOM 1631 N N . ASN A 1 200 ? -3.210 0.043 7.902 1.00 97.44 200 ASN A N 1
ATOM 1632 C CA . ASN A 1 200 ? -2.602 0.851 6.859 1.00 97.44 200 ASN A CA 1
ATOM 1633 C C . ASN A 1 200 ? -1.701 1.914 7.490 1.00 97.44 200 ASN A C 1
ATOM 1635 O O . ASN A 1 200 ? -2.166 2.708 8.309 1.00 97.44 200 ASN A O 1
ATOM 1639 N N . LEU A 1 201 ? -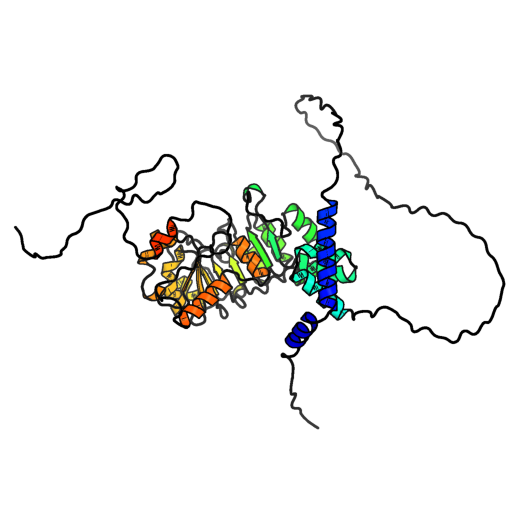0.430 1.953 7.094 1.00 96.56 201 LEU A N 1
ATOM 1640 C CA . LEU A 1 201 ? 0.514 2.990 7.503 1.00 96.56 201 LEU A CA 1
ATOM 1641 C C . LEU A 1 201 ? 1.012 3.762 6.290 1.00 96.56 201 LEU A C 1
ATOM 1643 O O . LEU A 1 201 ? 1.546 3.171 5.353 1.00 96.56 201 LEU A O 1
ATOM 1647 N N . PHE A 1 202 ? 0.895 5.084 6.361 1.00 95.12 202 PHE A N 1
ATOM 1648 C CA . PHE A 1 202 ? 1.538 6.008 5.437 1.00 95.12 202 PHE A CA 1
ATOM 1649 C C . PHE A 1 202 ? 2.538 6.867 6.206 1.00 95.12 202 PHE A C 1
ATOM 1651 O O . PHE A 1 202 ? 2.157 7.725 7.010 1.00 95.12 202 PHE A O 1
ATOM 1658 N N . LEU A 1 203 ? 3.822 6.593 5.983 1.00 93.69 203 LEU A N 1
ATOM 1659 C CA . LEU A 1 203 ? 4.939 7.141 6.738 1.00 93.69 203 LEU A CA 1
ATOM 1660 C C . LEU A 1 203 ? 5.948 7.822 5.798 1.00 93.69 203 LEU A C 1
ATOM 1662 O O . LEU A 1 203 ? 6.929 7.206 5.384 1.00 93.69 203 LEU A O 1
ATOM 1666 N N . PRO A 1 204 ? 5.778 9.106 5.466 1.00 88.81 204 PRO A N 1
ATOM 1667 C CA . PRO A 1 204 ? 6.839 9.886 4.848 1.00 88.81 204 PRO A CA 1
ATOM 1668 C C . PRO A 1 204 ? 7.917 10.143 5.913 1.00 88.81 204 PRO A C 1
ATOM 1670 O O . PRO A 1 204 ? 7.927 11.182 6.567 1.00 88.81 204 PRO A O 1
ATOM 1673 N N . LEU A 1 205 ? 8.758 9.142 6.184 1.00 74.94 205 LEU A N 1
ATOM 1674 C CA . LEU A 1 205 ? 9.694 9.118 7.307 1.00 74.94 205 LEU A CA 1
ATOM 1675 C C . LEU A 1 205 ? 10.796 10.149 7.096 1.00 74.94 205 LEU A C 1
ATOM 1677 O O . LEU A 1 205 ? 11.751 9.873 6.388 1.00 74.94 205 LEU A O 1
ATOM 1681 N N . TRP A 1 206 ? 10.726 11.308 7.750 1.00 76.69 206 TRP A N 1
ATOM 1682 C CA . TRP A 1 206 ? 11.906 12.186 7.882 1.00 76.69 206 TRP A CA 1
ATOM 1683 C C . TRP A 1 206 ? 12.837 11.730 9.002 1.00 76.69 206 TRP A C 1
ATOM 1685 O O . TRP A 1 206 ? 14.028 12.018 8.966 1.00 76.69 206 TRP A O 1
ATOM 1695 N N . ASP A 1 207 ? 12.275 11.036 9.989 1.00 87.94 207 ASP A N 1
ATOM 1696 C CA . ASP A 1 207 ? 12.954 10.535 11.176 1.00 87.94 207 ASP A CA 1
ATOM 1697 C C . ASP A 1 207 ? 12.761 9.015 11.218 1.00 87.94 207 ASP A C 1
ATOM 1699 O O . ASP A 1 207 ? 11.636 8.512 11.307 1.00 87.94 207 ASP A O 1
ATOM 1703 N N . VAL A 1 208 ? 13.858 8.278 11.056 1.00 89.75 208 VAL A N 1
ATOM 1704 C CA . VAL A 1 208 ? 13.821 6.815 10.969 1.00 89.75 208 VAL A CA 1
ATOM 1705 C C . VAL A 1 208 ? 13.463 6.196 12.320 1.00 89.75 208 VAL A C 1
ATOM 1707 O O . VAL A 1 208 ? 12.719 5.215 12.351 1.00 89.75 208 VAL A O 1
ATOM 1710 N N . ASP A 1 209 ? 13.910 6.799 13.425 1.00 91.38 209 ASP A N 1
ATOM 1711 C CA . ASP A 1 209 ? 13.651 6.300 14.779 1.00 91.38 209 ASP A CA 1
ATOM 1712 C C . ASP A 1 209 ? 12.154 6.364 15.102 1.00 91.38 209 ASP A C 1
ATOM 1714 O O . ASP A 1 209 ? 11.577 5.429 15.665 1.00 91.38 209 ASP A O 1
ATOM 1718 N N . ASP A 1 210 ? 11.492 7.441 14.672 1.00 91.12 210 ASP A N 1
ATOM 1719 C CA . ASP A 1 210 ? 10.038 7.560 14.747 1.00 91.12 210 ASP A CA 1
ATOM 1720 C C . ASP A 1 210 ? 9.346 6.442 13.964 1.00 91.12 210 ASP A C 1
ATOM 1722 O O . ASP A 1 210 ? 8.422 5.806 14.476 1.00 91.12 210 ASP A O 1
ATOM 1726 N N . GLY A 1 211 ? 9.797 6.188 12.733 1.00 92.38 211 GLY A N 1
ATOM 1727 C CA . GLY A 1 211 ? 9.260 5.128 11.885 1.00 92.38 211 GLY A CA 1
ATOM 1728 C C . GLY A 1 211 ? 9.359 3.757 12.530 1.00 92.38 211 GLY A C 1
ATOM 1729 O O . GLY A 1 211 ? 8.358 3.045 12.616 1.00 92.38 211 GLY A O 1
ATOM 1730 N N . ILE A 1 212 ? 10.539 3.421 13.049 1.00 95.00 212 ILE A N 1
ATOM 1731 C CA . ILE A 1 212 ? 10.784 2.180 13.789 1.00 95.00 212 ILE A CA 1
ATOM 1732 C C . ILE A 1 212 ? 9.843 2.083 14.992 1.00 95.00 212 ILE A C 1
ATOM 1734 O O . ILE A 1 212 ? 9.208 1.045 15.208 1.00 95.00 212 ILE A O 1
ATOM 1738 N N . LEU A 1 213 ? 9.691 3.166 15.761 1.00 94.81 213 LEU A N 1
ATOM 1739 C CA . LEU A 1 213 ? 8.796 3.174 16.912 1.00 94.81 213 LEU A CA 1
ATOM 1740 C C . LEU A 1 213 ? 7.340 2.931 16.496 1.00 94.81 213 LEU A C 1
ATOM 1742 O O . LEU A 1 213 ? 6.668 2.091 17.087 1.00 94.81 213 LEU A O 1
ATOM 1746 N N . ILE A 1 214 ? 6.841 3.625 15.477 1.00 95.31 214 ILE A N 1
ATOM 1747 C CA . ILE A 1 214 ? 5.454 3.483 15.018 1.00 95.31 214 ILE A CA 1
ATOM 1748 C C . ILE A 1 214 ? 5.201 2.070 14.483 1.00 95.31 214 ILE A C 1
ATOM 1750 O O . ILE A 1 214 ? 4.224 1.428 14.878 1.00 95.31 214 ILE A O 1
ATOM 1754 N N . ILE A 1 215 ? 6.102 1.560 13.641 1.00 96.69 215 ILE A N 1
ATOM 1755 C CA . ILE A 1 215 ? 5.997 0.224 13.046 1.00 96.69 215 ILE A CA 1
ATOM 1756 C C . ILE A 1 215 ? 6.052 -0.862 14.129 1.00 96.69 215 ILE A C 1
ATOM 1758 O O . ILE A 1 215 ? 5.244 -1.789 14.111 1.00 96.69 215 ILE A O 1
ATOM 1762 N N . SER A 1 216 ? 6.936 -0.729 15.123 1.00 96.56 216 SER A N 1
ATOM 1763 C CA . SER A 1 216 ? 7.046 -1.708 16.216 1.00 96.56 216 SER A CA 1
ATOM 1764 C C . SER A 1 216 ? 5.779 -1.808 17.080 1.00 96.56 216 SER A C 1
ATOM 1766 O O . SER A 1 216 ? 5.484 -2.890 17.603 1.00 96.56 216 SER A O 1
ATOM 1768 N N . HIS A 1 217 ? 4.997 -0.725 17.184 1.00 96.12 217 HIS A N 1
ATOM 1769 C CA . HIS A 1 217 ? 3.689 -0.737 17.848 1.00 96.12 217 HIS A CA 1
ATOM 1770 C C . HIS A 1 217 ? 2.597 -1.337 16.947 1.00 96.12 217 HIS A C 1
ATOM 1772 O O . HIS A 1 217 ? 1.749 -2.092 17.414 1.00 96.12 217 HIS A O 1
ATOM 1778 N N . CYS A 1 218 ? 2.636 -1.072 15.643 1.00 97.25 218 CYS A N 1
ATOM 1779 C CA . CYS A 1 218 ? 1.583 -1.442 14.697 1.00 97.25 218 CYS A CA 1
ATOM 1780 C C . CYS A 1 218 ? 1.873 -2.776 13.984 1.00 97.25 218 CYS A C 1
ATOM 1782 O O . CYS A 1 218 ? 2.008 -2.827 12.765 1.00 97.25 218 CYS A O 1
ATOM 1784 N N . ARG A 1 219 ? 1.946 -3.891 14.724 1.00 96.94 219 ARG A N 1
ATOM 1785 C CA . ARG A 1 219 ? 2.327 -5.203 14.142 1.00 96.94 219 ARG A CA 1
ATOM 1786 C C . ARG A 1 219 ? 1.283 -5.829 13.211 1.00 96.94 219 ARG A C 1
ATOM 1788 O O . ARG A 1 219 ? 1.571 -6.809 12.537 1.00 96.94 219 ARG A O 1
ATOM 1795 N N . GLY A 1 220 ? 0.069 -5.285 13.193 1.00 97.25 220 GLY A N 1
ATOM 1796 C CA . GLY A 1 220 ? -1.040 -5.756 12.366 1.00 97.25 220 GLY A CA 1
ATOM 1797 C C . GLY A 1 220 ? -1.084 -5.194 10.950 1.00 97.25 220 GLY A C 1
ATOM 1798 O O . GLY A 1 220 ? -2.083 -5.406 10.262 1.00 97.25 220 GLY A O 1
ATOM 1799 N N . VAL A 1 221 ? -0.072 -4.429 10.551 1.00 98.19 221 VAL A N 1
ATOM 1800 C CA . VAL A 1 221 ? -0.091 -3.645 9.319 1.00 98.19 221 VAL A CA 1
ATOM 1801 C C . VAL A 1 221 ? 0.068 -4.544 8.106 1.00 98.19 221 VAL A C 1
ATOM 1803 O O . VAL A 1 221 ? 1.003 -5.334 8.015 1.00 98.19 221 VAL A O 1
ATOM 1806 N N . GLU A 1 222 ? -0.853 -4.388 7.162 1.00 98.12 222 GLU A N 1
ATOM 1807 C CA . GLU A 1 222 ? -0.881 -5.131 5.904 1.00 98.12 222 GLU A CA 1
ATOM 1808 C C . GLU A 1 222 ? -0.447 -4.255 4.721 1.00 98.12 222 GLU A C 1
ATOM 1810 O O . GLU A 1 222 ? 0.067 -4.766 3.725 1.00 98.12 222 GLU A O 1
ATOM 1815 N N . ASN A 1 223 ? -0.643 -2.937 4.832 1.00 98.00 223 ASN A N 1
ATOM 1816 C CA . ASN A 1 223 ? -0.340 -1.966 3.787 1.00 98.00 223 ASN A CA 1
ATOM 1817 C C . ASN A 1 223 ? 0.610 -0.907 4.346 1.00 98.00 223 ASN A C 1
ATOM 1819 O O . ASN A 1 223 ? 0.212 -0.091 5.179 1.00 98.00 223 ASN A O 1
ATOM 1823 N N . LEU A 1 224 ? 1.859 -0.923 3.886 1.00 97.44 224 LEU A N 1
ATOM 1824 C CA . LEU A 1 224 ? 2.884 0.023 4.311 1.00 97.44 224 LEU A CA 1
ATOM 1825 C C . LEU A 1 224 ? 3.338 0.861 3.122 1.00 97.44 224 LEU A C 1
ATOM 1827 O O . LEU A 1 224 ? 3.853 0.333 2.139 1.00 97.44 224 LEU A O 1
ATOM 1831 N N . TRP A 1 225 ? 3.178 2.171 3.246 1.00 96.19 225 TRP A N 1
ATOM 1832 C CA . TRP A 1 225 ? 3.851 3.152 2.412 1.00 96.19 225 TRP A CA 1
ATOM 1833 C C . TRP A 1 225 ? 4.864 3.895 3.263 1.00 96.19 225 TRP A C 1
ATOM 1835 O O . TRP A 1 225 ? 4.515 4.425 4.322 1.00 96.19 225 TRP A O 1
ATOM 1845 N N . MET A 1 226 ? 6.117 3.921 2.827 1.00 94.69 226 MET A N 1
ATOM 1846 C CA . MET A 1 226 ? 7.147 4.676 3.513 1.00 94.69 226 MET A CA 1
ATOM 1847 C C . MET A 1 226 ? 8.221 5.212 2.577 1.00 94.69 226 MET A C 1
ATOM 1849 O O . MET A 1 226 ? 8.652 4.545 1.643 1.00 94.69 226 MET A O 1
ATOM 1853 N N . THR A 1 227 ? 8.734 6.391 2.896 1.00 90.75 227 THR A N 1
ATOM 1854 C CA . THR A 1 227 ? 9.920 6.962 2.244 1.00 90.75 227 THR A CA 1
ATOM 1855 C C . THR A 1 227 ? 10.931 7.312 3.310 1.00 90.75 227 THR A C 1
ATOM 1857 O O . THR A 1 227 ? 10.527 7.879 4.316 1.00 90.75 227 THR A O 1
ATOM 1860 N N . THR A 1 228 ? 12.217 7.056 3.101 1.00 84.06 228 THR A N 1
ATOM 1861 C CA . THR A 1 228 ? 13.270 7.479 4.034 1.00 84.06 228 THR A CA 1
ATOM 1862 C C . THR A 1 228 ? 14.282 8.357 3.300 1.00 84.06 228 THR A C 1
ATOM 1864 O O . THR A 1 228 ? 14.723 7.974 2.219 1.00 84.06 228 THR A O 1
ATOM 1867 N N . PRO A 1 229 ? 14.721 9.491 3.869 1.00 75.81 229 PRO A N 1
ATOM 1868 C CA . PRO A 1 229 ? 15.738 10.343 3.259 1.00 75.81 229 PRO A CA 1
ATOM 1869 C C . PRO A 1 229 ? 17.138 9.724 3.337 1.00 75.81 229 PRO A C 1
ATOM 1871 O O . PRO A 1 229 ? 18.056 10.200 2.675 1.00 75.81 229 PRO A O 1
ATOM 1874 N N . SER A 1 230 ? 17.321 8.708 4.184 1.00 76.06 230 SER A N 1
ATOM 1875 C CA . SER A 1 230 ? 18.611 8.061 4.376 1.00 76.06 230 SER A CA 1
ATOM 1876 C C . SER A 1 230 ? 18.881 7.036 3.280 1.00 76.06 230 SER A C 1
ATOM 1878 O O . SER A 1 230 ? 18.030 6.201 2.985 1.00 76.06 230 SER A O 1
ATOM 1880 N N . ASN A 1 231 ? 20.098 7.073 2.738 1.00 77.00 231 ASN A N 1
ATOM 1881 C CA . ASN A 1 231 ? 20.657 5.999 1.914 1.00 77.00 231 ASN A CA 1
ATOM 1882 C C . ASN A 1 231 ? 21.407 4.955 2.762 1.00 77.00 231 ASN A C 1
ATOM 1884 O O . ASN A 1 231 ? 21.984 4.016 2.217 1.00 77.00 231 ASN A O 1
ATOM 1888 N N . GLU A 1 232 ? 21.463 5.138 4.083 1.00 81.56 232 GLU A N 1
ATOM 1889 C CA . GLU A 1 232 ? 22.125 4.204 4.988 1.00 81.56 232 GLU A CA 1
ATOM 1890 C C . GLU A 1 232 ? 21.210 3.022 5.302 1.00 81.56 232 GLU A C 1
ATOM 1892 O O . GLU A 1 232 ? 19.999 3.174 5.470 1.00 81.56 232 GLU A O 1
ATOM 1897 N N . ILE A 1 233 ? 21.810 1.835 5.401 1.00 81.25 233 ILE A N 1
ATOM 1898 C CA . ILE A 1 233 ? 21.106 0.623 5.815 1.00 81.25 233 ILE A CA 1
ATOM 1899 C C . ILE A 1 233 ? 20.715 0.771 7.277 1.00 81.25 233 ILE A C 1
ATOM 1901 O O . ILE A 1 233 ? 21.577 0.911 8.146 1.00 81.25 233 ILE A O 1
ATOM 1905 N N . VAL A 1 234 ? 19.426 0.635 7.556 1.00 85.94 234 VAL A N 1
ATOM 1906 C CA . VAL A 1 234 ? 18.906 0.651 8.919 1.00 85.94 234 VAL A CA 1
ATOM 1907 C C . VAL A 1 234 ? 18.406 -0.747 9.247 1.00 85.94 234 VAL A C 1
ATOM 1909 O O . VAL A 1 234 ? 17.247 -1.093 9.024 1.00 85.94 234 VAL A O 1
ATOM 1912 N N . GLN A 1 235 ? 19.306 -1.580 9.777 1.00 89.81 235 GLN A N 1
ATOM 1913 C CA . GLN A 1 235 ? 19.007 -2.984 10.097 1.00 89.81 235 GLN A CA 1
ATOM 1914 C C . GLN A 1 235 ? 17.792 -3.127 11.023 1.00 89.81 235 GLN A C 1
ATOM 1916 O O . GLN A 1 235 ? 16.990 -4.047 10.864 1.00 89.81 235 GLN A O 1
ATOM 1921 N N . GLU A 1 236 ? 17.631 -2.197 11.965 1.00 93.62 236 GLU A N 1
ATOM 1922 C CA . GLU A 1 236 ? 16.487 -2.179 12.874 1.00 93.62 236 GLU A CA 1
ATOM 1923 C C . GLU A 1 236 ? 15.165 -1.950 12.129 1.00 93.62 236 GLU A C 1
ATOM 1925 O O . GLU A 1 236 ? 14.192 -2.655 12.397 1.00 93.62 236 GLU A O 1
ATOM 1930 N N . LEU A 1 237 ? 15.148 -1.061 11.127 1.00 94.19 237 LEU A N 1
ATOM 1931 C CA . LEU A 1 237 ? 13.984 -0.843 10.267 1.00 94.19 237 LEU A CA 1
ATOM 1932 C C . LEU A 1 237 ? 13.629 -2.120 9.495 1.00 94.19 237 LEU A C 1
ATOM 1934 O O . LEU A 1 237 ? 12.474 -2.538 9.495 1.00 94.19 237 LEU A O 1
ATOM 1938 N N . CYS A 1 238 ? 14.620 -2.783 8.895 1.00 94.69 238 CYS A N 1
ATOM 1939 C CA . CYS A 1 238 ? 14.403 -4.050 8.193 1.00 94.69 238 CYS A CA 1
ATOM 1940 C C . CYS A 1 238 ? 13.810 -5.125 9.118 1.00 94.69 238 CYS A C 1
ATOM 1942 O O . CYS A 1 238 ? 12.844 -5.795 8.749 1.00 94.69 238 CYS A O 1
ATOM 1944 N N . SER A 1 239 ? 14.317 -5.234 10.350 1.00 96.25 239 SER A N 1
ATOM 1945 C CA . SER A 1 239 ? 13.811 -6.170 11.360 1.00 96.25 239 SER A CA 1
ATOM 1946 C C . SER A 1 239 ? 12.339 -5.920 11.703 1.00 96.25 239 SER A C 1
ATOM 1948 O O . SER A 1 239 ? 11.523 -6.844 11.637 1.00 96.25 239 SER A O 1
ATOM 1950 N N . VAL A 1 240 ? 11.961 -4.669 12.007 1.00 97.00 240 VAL A N 1
ATOM 1951 C CA . VAL A 1 240 ? 10.570 -4.358 12.384 1.00 97.00 240 VAL A CA 1
ATOM 1952 C C . VAL A 1 240 ? 9.601 -4.487 11.211 1.00 97.00 240 VAL A C 1
ATOM 1954 O O . VAL A 1 240 ? 8.481 -4.947 11.414 1.00 97.00 240 VAL A O 1
ATOM 1957 N N . VAL A 1 241 ? 10.023 -4.153 9.987 1.00 97.12 241 VAL A N 1
ATOM 1958 C CA . VAL A 1 241 ? 9.190 -4.287 8.780 1.00 97.12 241 VAL A CA 1
ATOM 1959 C C . VAL A 1 241 ? 9.001 -5.763 8.404 1.00 97.12 241 VAL A C 1
ATOM 1961 O O . VAL A 1 241 ? 7.904 -6.165 8.030 1.00 97.12 241 VAL A O 1
ATOM 1964 N N . THR A 1 242 ? 10.026 -6.603 8.571 1.00 97.38 242 THR A N 1
ATOM 1965 C CA . THR A 1 242 ? 9.952 -8.053 8.289 1.00 97.38 242 THR A CA 1
ATOM 1966 C C . THR A 1 242 ? 8.983 -8.789 9.211 1.00 97.38 242 THR A C 1
ATOM 1968 O O . THR A 1 242 ? 8.428 -9.819 8.834 1.00 97.38 242 THR A O 1
ATOM 1971 N N . ALA A 1 243 ? 8.754 -8.264 10.415 1.00 97.31 243 ALA A N 1
ATOM 1972 C CA . ALA A 1 243 ? 7.806 -8.833 11.366 1.00 97.31 243 ALA A CA 1
ATOM 1973 C C . ALA A 1 243 ? 6.328 -8.565 11.011 1.00 97.31 243 ALA A C 1
ATOM 1975 O O . ALA A 1 243 ? 5.443 -9.103 11.679 1.00 97.31 243 ALA A O 1
ATOM 1976 N N . LEU A 1 244 ? 6.048 -7.735 10.001 1.00 98.06 244 LEU A N 1
ATOM 1977 C CA . LEU A 1 244 ? 4.693 -7.360 9.602 1.00 98.06 244 LEU A CA 1
ATOM 1978 C C . LEU A 1 244 ? 4.084 -8.352 8.588 1.00 98.06 244 LEU A C 1
ATOM 1980 O O . LEU A 1 244 ? 4.790 -8.851 7.709 1.00 98.06 244 LEU A O 1
ATOM 1984 N N . PRO A 1 245 ? 2.760 -8.592 8.623 1.00 97.88 245 PRO A N 1
ATOM 1985 C CA . PRO A 1 245 ? 2.042 -9.412 7.643 1.00 97.88 245 PRO A CA 1
ATOM 1986 C C . PRO A 1 245 ? 1.714 -8.623 6.357 1.00 97.88 245 PRO A C 1
ATOM 1988 O O . PRO A 1 245 ? 0.553 -8.502 5.959 1.00 97.88 245 PRO A O 1
ATOM 1991 N N . LEU A 1 246 ? 2.731 -8.036 5.721 1.00 98.38 246 LEU A N 1
ATOM 1992 C CA . LEU A 1 246 ? 2.533 -7.122 4.594 1.00 98.38 246 LEU A CA 1
ATOM 1993 C C . LEU A 1 246 ? 2.004 -7.829 3.342 1.00 98.38 246 LEU A C 1
ATOM 1995 O O . LEU A 1 246 ? 2.525 -8.852 2.901 1.00 98.38 246 LEU A O 1
ATOM 1999 N N . LYS A 1 247 ? 1.010 -7.195 2.717 1.00 98.19 247 LYS A N 1
ATOM 2000 C CA . LYS A 1 247 ? 0.453 -7.541 1.403 1.00 98.19 247 LYS A CA 1
ATOM 2001 C C . LYS A 1 247 ? 0.794 -6.486 0.355 1.00 98.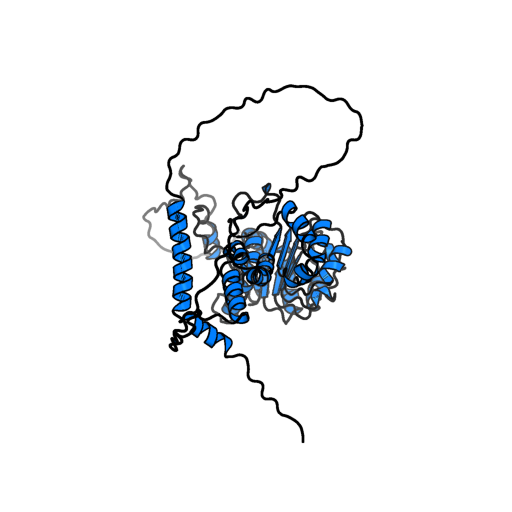19 247 LYS A C 1
ATOM 2003 O O . LYS A 1 247 ? 1.004 -6.844 -0.809 1.00 98.19 247 LYS A O 1
ATOM 2008 N N . LYS A 1 248 ? 0.844 -5.210 0.760 1.00 97.94 248 LYS A N 1
ATOM 2009 C CA . LYS A 1 248 ? 1.241 -4.075 -0.080 1.00 97.94 248 LYS A CA 1
ATOM 2010 C C . LYS A 1 248 ? 2.406 -3.331 0.571 1.00 97.94 248 LYS A C 1
ATOM 2012 O O . LYS A 1 248 ? 2.305 -2.916 1.727 1.00 97.94 248 LYS A O 1
ATOM 2017 N N . LEU A 1 249 ? 3.489 -3.147 -0.177 1.00 97.62 249 LEU A N 1
ATOM 2018 C CA . LEU A 1 249 ? 4.666 -2.406 0.265 1.00 97.62 249 LEU A CA 1
ATOM 2019 C C . LEU A 1 249 ? 5.037 -1.359 -0.780 1.00 97.62 249 LEU A C 1
ATOM 2021 O O . LEU A 1 249 ? 5.271 -1.695 -1.935 1.00 97.62 249 LEU A O 1
ATOM 2025 N N . HIS A 1 250 ? 5.122 -0.105 -0.357 1.00 96.31 250 HIS A N 1
ATOM 2026 C CA . HIS A 1 250 ? 5.638 1.003 -1.147 1.00 96.31 250 HIS A CA 1
ATOM 2027 C C . HIS A 1 250 ? 6.830 1.593 -0.406 1.00 96.31 250 HIS A C 1
ATOM 2029 O O . HIS A 1 250 ? 6.646 2.156 0.675 1.00 96.31 250 HIS A O 1
ATOM 2035 N N . CYS A 1 251 ? 8.045 1.426 -0.928 1.00 95.44 251 CYS A N 1
ATOM 2036 C CA . CYS A 1 251 ? 9.237 1.934 -0.255 1.00 95.44 251 CYS A CA 1
ATOM 2037 C C . CYS A 1 251 ? 10.456 2.103 -1.166 1.00 95.44 251 CYS A C 1
ATOM 2039 O O . CYS A 1 251 ? 10.475 1.684 -2.321 1.00 95.44 251 CYS A O 1
ATOM 2041 N N . HIS A 1 252 ? 11.504 2.704 -0.604 1.00 92.19 252 HIS A N 1
ATOM 2042 C CA . HIS A 1 252 ? 12.874 2.511 -1.077 1.00 92.19 252 HIS A CA 1
ATOM 2043 C C . HIS A 1 252 ? 13.418 1.203 -0.482 1.00 92.19 252 HIS A C 1
ATOM 2045 O O . HIS A 1 252 ? 13.214 0.937 0.706 1.00 92.19 252 HIS A O 1
ATOM 2051 N N . LEU A 1 253 ? 14.096 0.375 -1.275 1.00 92.25 253 LEU A N 1
ATOM 2052 C CA . LEU A 1 253 ? 14.734 -0.863 -0.817 1.00 92.25 253 LEU A CA 1
ATOM 2053 C C . LEU A 1 253 ? 16.138 -0.625 -0.266 1.00 92.25 253 LEU A C 1
ATOM 2055 O O . LEU A 1 253 ? 16.574 -1.381 0.605 1.00 92.25 253 LEU A O 1
ATOM 2059 N N . VAL A 1 254 ? 16.831 0.424 -0.724 1.00 90.06 254 VAL A N 1
ATOM 2060 C CA . VAL A 1 254 ? 18.193 0.754 -0.260 1.00 90.06 254 VAL A CA 1
ATOM 2061 C C . VAL A 1 254 ? 18.309 0.857 1.273 1.00 90.06 254 VAL A C 1
ATOM 2063 O O . VAL A 1 254 ? 19.213 0.242 1.835 1.00 90.06 254 VAL A O 1
ATOM 2066 N N . PRO A 1 255 ? 17.394 1.521 1.997 1.00 88.44 255 PRO A N 1
ATOM 2067 C CA . PRO A 1 255 ? 17.449 1.601 3.460 1.00 88.44 255 PRO A CA 1
ATOM 2068 C C . PRO A 1 255 ? 17.238 0.253 4.166 1.00 88.44 255 PRO A C 1
ATOM 2070 O O . PRO A 1 255 ? 17.654 0.082 5.312 1.00 88.44 255 PRO A O 1
ATOM 2073 N N . LEU A 1 256 ? 16.578 -0.704 3.507 1.00 91.56 256 LEU A N 1
ATOM 2074 C CA . LEU A 1 256 ? 16.251 -2.016 4.073 1.00 91.56 256 LEU A CA 1
ATOM 2075 C C . LEU A 1 256 ? 17.339 -3.059 3.808 1.00 91.56 256 LEU A C 1
ATOM 2077 O O . LEU A 1 256 ? 17.632 -3.874 4.683 1.00 91.56 256 LEU A O 1
ATOM 2081 N N . PHE A 1 257 ? 17.928 -3.036 2.612 1.00 91.56 257 PHE A N 1
ATOM 2082 C CA . PHE A 1 257 ? 18.824 -4.091 2.123 1.00 91.56 257 PHE A CA 1
ATOM 2083 C C . PHE A 1 257 ? 20.189 -3.587 1.647 1.00 91.56 257 PHE A C 1
ATOM 2085 O O . PHE A 1 257 ? 21.057 -4.392 1.315 1.00 91.56 257 PHE A O 1
ATOM 2092 N N . GLY A 1 258 ? 20.394 -2.274 1.609 1.00 87.44 258 GLY A N 1
ATOM 2093 C CA . GLY A 1 258 ? 21.559 -1.654 0.991 1.00 87.44 258 GLY A CA 1
ATOM 2094 C C . GLY A 1 258 ? 21.406 -1.450 -0.505 1.00 87.44 258 GLY A C 1
ATOM 2095 O O . GLY A 1 258 ? 20.389 -1.773 -1.123 1.00 87.44 258 GLY A O 1
ATOM 2096 N N . SER A 1 259 ? 22.446 -0.882 -1.103 1.00 83.00 259 SER A N 1
ATOM 2097 C CA . SER A 1 259 ? 22.465 -0.641 -2.539 1.00 83.00 259 SER A CA 1
ATOM 2098 C C . SER A 1 259 ? 22.577 -1.955 -3.324 1.00 83.00 259 SER A C 1
ATOM 2100 O O . SER A 1 259 ? 23.234 -2.907 -2.882 1.00 83.00 259 SER A O 1
ATOM 2102 N N . PRO A 1 260 ? 21.990 -2.019 -4.531 1.00 77.50 260 PRO A N 1
ATOM 2103 C CA . PRO A 1 260 ? 22.266 -3.089 -5.480 1.00 77.50 260 PRO A CA 1
ATOM 2104 C C . PRO A 1 260 ? 23.779 -3.370 -5.602 1.00 77.50 260 PRO A C 1
ATOM 2106 O O . PRO A 1 260 ? 24.568 -2.422 -5.612 1.00 77.50 260 PRO A O 1
ATOM 2109 N N . PRO A 1 261 ? 24.212 -4.645 -5.691 1.00 83.06 261 PRO A N 1
ATOM 2110 C CA . PRO A 1 261 ? 23.424 -5.869 -5.894 1.00 83.06 261 PRO A CA 1
ATOM 2111 C C . PRO A 1 261 ? 22.972 -6.590 -4.613 1.00 83.06 261 PRO A C 1
ATOM 2113 O O . PRO A 1 261 ? 22.583 -7.755 -4.694 1.00 83.06 261 PRO A O 1
ATOM 2116 N N . GLN A 1 262 ? 23.035 -5.943 -3.446 1.00 86.69 262 GLN A N 1
ATOM 2117 C CA . GLN A 1 262 ? 22.815 -6.594 -2.145 1.00 86.69 262 GLN A CA 1
ATOM 2118 C C . GLN A 1 262 ? 21.342 -6.895 -1.823 1.00 86.69 262 GLN A C 1
ATOM 2120 O O . GLN A 1 262 ? 21.066 -7.602 -0.857 1.00 86.69 262 GLN A O 1
ATOM 2125 N N . ILE A 1 263 ? 20.401 -6.409 -2.639 1.00 90.75 263 ILE A N 1
ATOM 2126 C CA . ILE A 1 263 ? 18.967 -6.629 -2.435 1.00 90.75 263 ILE A CA 1
ATOM 2127 C C . ILE A 1 263 ? 18.631 -8.118 -2.587 1.00 90.75 263 ILE A C 1
ATOM 2129 O O . ILE A 1 263 ? 18.751 -8.696 -3.673 1.00 90.75 263 ILE A O 1
ATOM 2133 N N . ASP A 1 264 ? 18.172 -8.724 -1.493 1.00 93.62 264 ASP A N 1
ATOM 2134 C CA . ASP A 1 264 ? 17.702 -10.104 -1.457 1.00 93.62 264 ASP A CA 1
ATOM 2135 C C . ASP A 1 264 ? 16.180 -10.171 -1.647 1.00 93.62 264 ASP A C 1
ATOM 2137 O O . ASP A 1 264 ? 15.400 -10.066 -0.704 1.00 93.62 264 ASP A O 1
ATOM 2141 N N . PHE A 1 265 ? 15.742 -10.389 -2.886 1.00 96.00 265 PHE A N 1
ATOM 2142 C CA . PHE A 1 265 ? 14.322 -10.570 -3.208 1.00 96.00 265 PHE A CA 1
ATOM 2143 C C . PHE A 1 265 ? 13.735 -11.908 -2.722 1.00 96.00 265 PHE A C 1
ATOM 2145 O O . PHE A 1 265 ? 12.526 -12.101 -2.815 1.00 96.00 265 PHE A O 1
ATOM 2152 N N . SER A 1 266 ? 14.558 -12.822 -2.189 1.00 96.62 266 SER A N 1
ATOM 2153 C CA . SER A 1 266 ? 14.093 -14.050 -1.528 1.00 96.62 266 SER A CA 1
ATOM 2154 C C . SER A 1 266 ? 13.842 -13.872 -0.025 1.00 96.62 266 SER A C 1
ATOM 2156 O O . SER A 1 266 ? 13.401 -14.806 0.648 1.00 96.62 266 SER A O 1
ATOM 2158 N N . HIS A 1 267 ? 14.084 -12.667 0.501 1.00 97.00 267 HIS A N 1
ATOM 2159 C CA . HIS A 1 267 ? 13.899 -12.345 1.908 1.00 97.00 267 HIS A CA 1
ATOM 2160 C C . HIS A 1 267 ? 12.452 -12.569 2.376 1.00 97.00 267 HIS A C 1
ATOM 2162 O O . HIS A 1 267 ? 11.493 -12.293 1.651 1.00 97.00 267 HIS A O 1
ATOM 2168 N N . GLN A 1 268 ? 12.282 -12.999 3.633 1.00 97.44 268 GLN A N 1
ATOM 2169 C CA . GLN A 1 268 ? 10.974 -13.336 4.216 1.00 97.44 268 GLN A CA 1
ATOM 2170 C C . GLN A 1 268 ? 9.956 -12.186 4.140 1.00 97.44 268 GLN A C 1
ATOM 2172 O O . GLN A 1 268 ? 8.760 -12.442 4.009 1.00 97.44 268 GLN A O 1
ATOM 2177 N N . LEU A 1 269 ? 10.433 -10.937 4.160 1.00 97.25 269 LEU A N 1
ATOM 2178 C CA . LEU A 1 269 ? 9.625 -9.730 3.952 1.00 97.25 269 LEU A CA 1
ATOM 2179 C C . LEU A 1 269 ? 8.711 -9.834 2.719 1.00 97.25 269 LEU A C 1
ATOM 2181 O O . LEU A 1 269 ? 7.576 -9.369 2.744 1.00 97.25 269 LEU A O 1
ATOM 2185 N N . PHE A 1 270 ? 9.198 -10.449 1.641 1.00 97.94 270 PHE A N 1
ATOM 2186 C CA . PHE A 1 270 ? 8.493 -10.509 0.365 1.00 97.94 270 PHE A CA 1
ATOM 2187 C C . PHE A 1 270 ? 7.562 -11.718 0.231 1.00 97.94 270 PHE A C 1
ATOM 2189 O O . PHE A 1 270 ? 6.838 -11.826 -0.757 1.00 97.94 270 PHE A O 1
ATOM 2196 N N . ALA A 1 271 ? 7.524 -12.618 1.217 1.00 97.56 271 ALA A N 1
ATOM 2197 C CA . ALA A 1 271 ? 6.793 -13.879 1.108 1.00 97.56 271 ALA A CA 1
ATOM 2198 C C . ALA A 1 271 ? 5.288 -13.688 0.843 1.00 97.56 271 ALA A C 1
ATOM 2200 O O . ALA A 1 271 ? 4.686 -14.502 0.148 1.00 97.56 271 ALA A O 1
ATOM 2201 N N . GLN A 1 272 ? 4.680 -12.621 1.370 1.00 98.06 272 GLN A N 1
ATOM 2202 C CA . GLN A 1 272 ? 3.242 -12.333 1.238 1.00 98.06 272 GLN A CA 1
ATOM 2203 C C . GLN A 1 272 ? 2.937 -11.107 0.365 1.00 98.06 272 GLN A C 1
ATOM 2205 O O . GLN A 1 272 ? 1.770 -10.771 0.153 1.00 98.06 272 GLN A O 1
ATOM 2210 N N . ILE A 1 273 ? 3.969 -10.455 -0.176 1.00 98.50 273 ILE A N 1
ATOM 2211 C CA . ILE A 1 273 ? 3.805 -9.232 -0.957 1.00 98.50 273 ILE A CA 1
ATOM 2212 C C . ILE A 1 273 ? 3.153 -9.556 -2.298 1.00 98.50 273 ILE A C 1
ATOM 2214 O O . ILE A 1 273 ? 3.646 -10.365 -3.082 1.00 98.50 273 ILE A O 1
ATOM 2218 N N . THR A 1 274 ? 2.039 -8.876 -2.559 1.00 98.31 274 THR A N 1
ATOM 2219 C CA . THR A 1 274 ? 1.289 -8.958 -3.819 1.00 98.31 274 THR A CA 1
ATOM 2220 C C . THR A 1 274 ? 1.419 -7.687 -4.645 1.00 98.31 274 THR A C 1
ATOM 2222 O O . THR A 1 274 ? 1.435 -7.774 -5.874 1.00 98.31 274 THR A O 1
ATOM 2225 N N . HIS A 1 275 ? 1.548 -6.536 -3.975 1.00 98.25 275 HIS A N 1
ATOM 2226 C CA . HIS A 1 275 ? 1.759 -5.226 -4.585 1.00 98.25 275 HIS A CA 1
ATOM 2227 C C . HIS A 1 275 ? 3.049 -4.621 -4.042 1.00 98.25 275 HIS A C 1
ATOM 2229 O O . HIS A 1 275 ? 3.191 -4.451 -2.828 1.00 98.25 275 HIS A O 1
ATOM 2235 N N . LEU A 1 276 ? 3.973 -4.300 -4.939 1.00 97.81 276 LEU A N 1
ATOM 2236 C CA . LEU A 1 276 ? 5.245 -3.676 -4.608 1.00 97.81 276 LEU A CA 1
ATOM 2237 C C . LEU A 1 276 ? 5.381 -2.372 -5.392 1.00 97.81 276 LEU A C 1
ATOM 2239 O O . LEU A 1 276 ? 5.302 -2.390 -6.616 1.00 97.81 276 LEU A O 1
ATOM 2243 N N . GLY A 1 277 ? 5.584 -1.257 -4.701 1.00 96.31 277 GLY A N 1
ATOM 2244 C CA . GLY A 1 277 ? 5.924 0.026 -5.307 1.00 96.31 277 GLY A CA 1
ATOM 2245 C C . GLY A 1 277 ? 7.317 0.466 -4.896 1.00 96.31 277 GLY A C 1
ATOM 2246 O O . GLY A 1 277 ? 7.633 0.474 -3.706 1.00 96.31 277 GLY A O 1
ATOM 2247 N N . LEU A 1 278 ? 8.151 0.804 -5.874 1.00 94.75 278 LEU A N 1
ATOM 2248 C CA . LEU A 1 278 ? 9.560 1.107 -5.652 1.00 94.75 278 LEU A CA 1
ATOM 2249 C C . LEU A 1 278 ? 9.893 2.526 -6.086 1.00 94.75 278 LEU A C 1
ATOM 2251 O O . LEU A 1 278 ? 9.634 2.915 -7.225 1.00 94.75 278 LEU A O 1
ATOM 2255 N N . PHE A 1 279 ? 10.531 3.257 -5.176 1.00 89.06 279 PHE A N 1
ATOM 2256 C CA . PHE A 1 279 ? 10.967 4.642 -5.380 1.00 89.06 279 PHE A CA 1
ATOM 2257 C C . PHE A 1 279 ? 12.493 4.773 -5.469 1.00 89.06 279 PHE A C 1
ATOM 2259 O O . PHE A 1 279 ? 13.031 5.875 -5.398 1.00 89.06 279 PHE A O 1
ATOM 2266 N N . ASP A 1 280 ? 13.226 3.658 -5.519 1.00 83.06 280 ASP A N 1
ATOM 2267 C CA . ASP A 1 280 ? 14.688 3.681 -5.519 1.00 83.06 280 ASP A CA 1
ATOM 2268 C C . ASP A 1 280 ? 15.231 4.457 -6.720 1.00 83.06 280 ASP A C 1
ATOM 2270 O O . ASP A 1 280 ? 14.895 4.171 -7.861 1.00 83.06 280 ASP A O 1
ATOM 2274 N N . TYR A 1 281 ? 16.138 5.398 -6.482 1.00 79.50 281 TYR A N 1
ATOM 2275 C CA . TYR A 1 281 ? 16.906 6.006 -7.561 1.00 79.50 281 TYR A CA 1
ATOM 2276 C C . TYR A 1 281 ? 18.245 5.274 -7.643 1.00 79.50 281 TYR A C 1
ATOM 2278 O O . TYR A 1 281 ? 19.025 5.337 -6.686 1.00 79.50 281 TYR A O 1
ATOM 2286 N N . PRO A 1 282 ? 18.542 4.554 -8.740 1.00 74.38 282 PRO A N 1
ATOM 2287 C CA . PRO A 1 282 ? 19.820 3.872 -8.883 1.00 74.38 282 PRO A CA 1
ATOM 2288 C C . PRO A 1 282 ? 20.942 4.905 -8.764 1.00 74.38 282 PRO A C 1
ATOM 2290 O O . PRO A 1 282 ? 21.004 5.873 -9.528 1.00 74.38 282 PRO A O 1
ATOM 2293 N N . SER A 1 283 ? 21.833 4.725 -7.789 1.00 68.94 283 SER A N 1
ATOM 2294 C CA . SER A 1 283 ? 22.976 5.616 -7.609 1.00 68.94 283 SER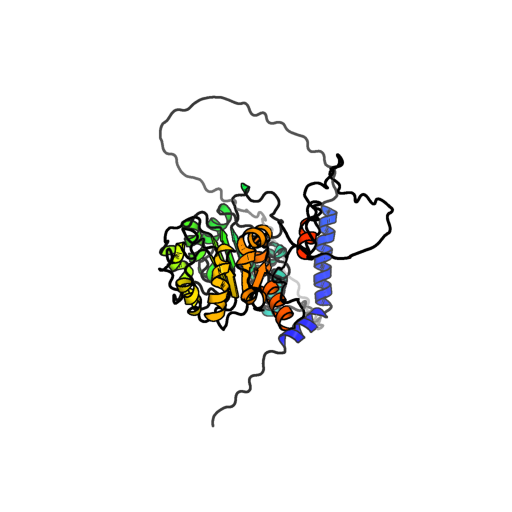 A CA 1
ATOM 2295 C C . SER A 1 283 ? 23.832 5.592 -8.880 1.00 68.94 283 SER A C 1
ATOM 2297 O O . SER A 1 283 ? 24.396 4.561 -9.233 1.00 68.94 283 SER A O 1
ATOM 2299 N N . GLY A 1 284 ? 23.895 6.717 -9.596 1.00 72.25 284 GLY A N 1
ATOM 2300 C CA . GLY A 1 284 ? 24.608 6.824 -10.875 1.00 72.25 284 GLY A CA 1
ATOM 2301 C C . GLY A 1 284 ? 23.765 6.555 -12.127 1.00 72.25 284 GLY A C 1
ATOM 2302 O O . GLY A 1 284 ? 24.325 6.507 -13.217 1.00 72.25 284 GLY A O 1
ATOM 2303 N N . GLY A 1 285 ? 22.443 6.393 -12.001 1.00 76.12 285 GLY A N 1
ATOM 2304 C CA . GLY A 1 285 ? 21.513 6.327 -13.139 1.00 76.12 285 GLY A CA 1
ATOM 2305 C C . GLY A 1 285 ? 21.563 5.032 -13.957 1.00 76.12 285 GLY A C 1
ATOM 2306 O O . GLY A 1 285 ? 20.805 4.889 -14.913 1.00 76.12 285 GLY A O 1
ATOM 2307 N N . ILE A 1 286 ? 22.426 4.076 -13.600 1.00 79.69 286 ILE A N 1
ATOM 2308 C CA . ILE A 1 286 ? 22.541 2.799 -14.306 1.00 79.69 286 ILE A CA 1
ATOM 2309 C C . ILE A 1 286 ? 21.677 1.763 -13.594 1.00 79.69 286 ILE A C 1
ATOM 2311 O O . ILE A 1 286 ? 21.955 1.351 -12.468 1.00 79.69 286 ILE A O 1
ATOM 2315 N N . VAL A 1 287 ? 20.633 1.319 -14.283 1.00 85.06 287 VAL A N 1
ATOM 2316 C CA . VAL A 1 287 ? 19.773 0.225 -13.844 1.00 85.06 287 VAL A CA 1
ATOM 2317 C C . VAL A 1 287 ? 20.334 -1.083 -14.400 1.00 85.06 287 VAL A C 1
ATOM 2319 O O . VAL A 1 287 ? 20.256 -1.313 -15.602 1.00 85.06 287 VAL A O 1
ATOM 2322 N N . ASP A 1 288 ? 20.887 -1.950 -13.547 1.00 88.56 288 ASP A N 1
ATOM 2323 C CA . ASP A 1 288 ? 21.361 -3.278 -13.968 1.00 88.56 288 ASP A CA 1
ATOM 2324 C C . ASP A 1 288 ? 20.180 -4.257 -14.140 1.00 88.56 288 ASP A C 1
ATOM 2326 O O . ASP A 1 288 ? 19.584 -4.683 -13.140 1.00 88.56 288 ASP A O 1
ATOM 2330 N N . PRO A 1 289 ? 19.843 -4.683 -15.374 1.00 88.94 289 PRO A N 1
ATOM 2331 C CA . PRO A 1 289 ? 18.726 -5.593 -15.613 1.00 88.94 289 PRO A CA 1
ATOM 2332 C C . PRO A 1 289 ? 18.871 -6.946 -14.904 1.00 88.94 289 PRO A C 1
ATOM 2334 O O . PRO A 1 289 ? 17.859 -7.575 -14.589 1.00 88.94 289 PRO A O 1
ATOM 2337 N N . ALA A 1 290 ? 20.099 -7.406 -14.635 1.00 89.75 290 ALA A N 1
ATOM 2338 C CA . ALA A 1 290 ? 20.339 -8.685 -13.972 1.00 89.75 290 ALA A CA 1
ATOM 2339 C C . ALA A 1 290 ? 19.844 -8.665 -12.521 1.00 89.75 290 ALA A C 1
ATOM 2341 O O . ALA A 1 290 ? 19.240 -9.635 -12.060 1.00 89.75 290 ALA A O 1
ATOM 2342 N N . ILE A 1 291 ? 20.025 -7.546 -11.818 1.00 89.06 291 ILE A N 1
ATOM 2343 C CA . ILE A 1 291 ? 19.546 -7.373 -10.442 1.00 89.06 291 ILE A CA 1
ATOM 2344 C C . ILE A 1 291 ? 18.020 -7.358 -10.431 1.00 89.06 291 ILE A C 1
ATOM 2346 O O . ILE A 1 291 ? 17.401 -8.097 -9.671 1.00 89.06 291 ILE A O 1
ATOM 2350 N N . TRP A 1 292 ? 17.410 -6.587 -11.329 1.00 90.00 292 TRP A N 1
ATOM 2351 C CA . TRP A 1 292 ? 15.955 -6.445 -11.395 1.00 90.00 292 TRP A CA 1
ATOM 2352 C C . TRP A 1 292 ? 15.243 -7.714 -11.866 1.00 90.00 292 TRP A C 1
ATOM 2354 O O . TRP A 1 292 ? 14.115 -7.970 -11.455 1.00 90.00 292 TRP A O 1
ATOM 2364 N N . SER A 1 293 ? 15.909 -8.581 -12.634 1.00 92.12 293 SER A N 1
ATOM 2365 C CA . SER A 1 293 ? 15.365 -9.902 -12.970 1.00 92.12 293 SER A CA 1
ATOM 2366 C C . SER A 1 293 ? 15.099 -10.780 -11.736 1.00 92.12 293 SER A C 1
ATOM 2368 O O . SER A 1 293 ? 14.203 -11.628 -11.766 1.00 92.12 293 SER A O 1
ATOM 2370 N N . LYS A 1 294 ? 15.805 -10.538 -10.620 1.00 95.50 294 LYS A N 1
ATOM 2371 C CA . LYS A 1 294 ? 15.606 -11.254 -9.353 1.00 95.50 294 LYS A CA 1
ATOM 2372 C C . LYS A 1 294 ? 14.293 -10.903 -8.649 1.00 95.50 294 LYS A C 1
ATOM 2374 O O . LYS A 1 294 ? 13.916 -11.637 -7.745 1.00 95.50 294 LYS A O 1
ATOM 2379 N N . ILE A 1 295 ? 13.553 -9.874 -9.082 1.00 95.75 295 ILE A N 1
ATOM 2380 C CA . ILE A 1 295 ? 12.174 -9.632 -8.607 1.00 95.75 295 ILE A CA 1
ATOM 2381 C C . ILE A 1 295 ? 11.289 -10.871 -8.795 1.00 95.75 295 ILE A C 1
ATOM 2383 O O . ILE A 1 295 ? 10.383 -11.107 -8.001 1.00 95.75 295 ILE A O 1
ATOM 2387 N N . SER A 1 296 ? 11.582 -11.700 -9.800 1.00 96.50 296 SER A N 1
ATOM 2388 C CA . SER A 1 296 ? 10.899 -12.979 -10.030 1.00 96.50 296 SER A CA 1
ATOM 2389 C C . SER A 1 296 ? 10.965 -13.962 -8.854 1.00 96.50 296 SER A C 1
ATOM 2391 O O . SER A 1 296 ? 10.185 -14.910 -8.816 1.00 96.50 296 SER A O 1
ATOM 2393 N N . LEU A 1 297 ? 11.865 -13.739 -7.889 1.00 97.12 297 LEU A N 1
ATOM 2394 C CA . LEU A 1 297 ? 11.964 -14.524 -6.659 1.00 97.12 297 LEU A CA 1
ATOM 2395 C C . LEU A 1 297 ? 10.853 -14.203 -5.650 1.00 97.12 297 LEU A C 1
ATOM 2397 O O . LEU A 1 297 ? 10.661 -14.982 -4.720 1.00 97.12 297 LEU A O 1
ATOM 2401 N N . ILE A 1 298 ? 10.109 -13.104 -5.829 1.00 97.75 298 ILE A N 1
ATOM 2402 C CA . ILE A 1 298 ? 8.962 -12.770 -4.983 1.00 97.75 298 ILE A CA 1
ATOM 2403 C C . ILE A 1 298 ? 7.766 -13.631 -5.420 1.00 97.75 298 ILE A C 1
ATOM 2405 O O . ILE A 1 298 ? 7.174 -13.375 -6.472 1.00 97.75 298 ILE A O 1
ATOM 2409 N N . PRO A 1 299 ? 7.361 -14.638 -4.626 1.00 97.12 299 PRO A N 1
ATOM 2410 C CA . PRO A 1 299 ? 6.502 -15.719 -5.112 1.00 97.12 299 PRO A CA 1
ATOM 2411 C C . PRO A 1 299 ? 5.070 -15.276 -5.435 1.00 97.12 299 PRO A C 1
ATOM 2413 O O . PRO A 1 299 ? 4.422 -15.871 -6.291 1.00 97.12 299 PRO A O 1
ATOM 2416 N N . ASN A 1 300 ? 4.575 -14.240 -4.753 1.00 97.88 300 ASN A N 1
ATOM 2417 C CA . ASN A 1 300 ? 3.185 -13.787 -4.839 1.00 97.88 300 ASN A CA 1
ATOM 2418 C C . ASN A 1 300 ? 3.028 -12.435 -5.549 1.00 97.88 300 ASN A C 1
ATOM 2420 O O . ASN A 1 300 ? 1.929 -11.870 -5.565 1.00 97.88 300 ASN A O 1
ATOM 2424 N N . LEU A 1 301 ? 4.104 -11.909 -6.145 1.00 98.31 301 LEU A N 1
ATOM 2425 C CA . LEU A 1 301 ? 4.070 -10.591 -6.761 1.00 98.31 301 LEU A CA 1
ATOM 2426 C C . LEU A 1 301 ? 3.178 -10.598 -8.002 1.00 98.31 301 LEU A C 1
ATOM 2428 O O . LEU A 1 301 ? 3.439 -11.287 -8.988 1.00 98.31 301 LEU A O 1
ATOM 2432 N N . THR A 1 302 ? 2.135 -9.776 -7.962 1.00 98.31 302 THR A N 1
ATOM 2433 C CA . THR A 1 302 ? 1.180 -9.621 -9.067 1.00 98.31 302 THR A CA 1
ATOM 2434 C C . THR A 1 302 ? 1.137 -8.195 -9.599 1.00 98.31 302 THR A C 1
ATOM 2436 O O . THR A 1 302 ? 0.820 -8.002 -10.772 1.00 98.31 302 THR A O 1
ATOM 2439 N N . HIS A 1 303 ? 1.503 -7.215 -8.777 1.00 98.38 303 HIS A N 1
ATOM 2440 C CA . HIS A 1 303 ? 1.448 -5.797 -9.097 1.00 98.38 303 HIS A CA 1
ATOM 2441 C C . HIS A 1 303 ? 2.778 -5.141 -8.742 1.00 98.38 303 HIS A C 1
ATOM 2443 O O . HIS A 1 303 ? 3.249 -5.262 -7.612 1.00 98.38 303 HIS A O 1
ATOM 2449 N N . LEU A 1 304 ? 3.383 -4.460 -9.710 1.00 97.81 304 LEU A N 1
ATOM 2450 C CA . LEU A 1 304 ? 4.647 -3.753 -9.532 1.00 97.81 304 LEU A CA 1
ATOM 2451 C C . LEU A 1 304 ? 4.494 -2.319 -10.031 1.00 97.81 304 LEU A C 1
ATOM 2453 O O . LEU A 1 304 ? 3.990 -2.115 -11.134 1.00 97.81 304 LEU A O 1
ATOM 2457 N N . SER A 1 305 ? 4.924 -1.341 -9.239 1.00 96.88 305 SER A N 1
ATOM 2458 C CA . SER A 1 305 ? 5.033 0.053 -9.656 1.00 96.88 305 SER A CA 1
ATOM 2459 C C . SER A 1 305 ? 6.464 0.541 -9.497 1.00 96.88 305 SER A C 1
ATOM 2461 O O . SER A 1 305 ? 7.158 0.181 -8.545 1.00 96.88 305 SER A O 1
ATOM 2463 N N . LEU A 1 306 ? 6.920 1.308 -10.482 1.00 95.25 306 LEU A N 1
ATOM 2464 C CA . LEU A 1 306 ? 8.293 1.779 -10.600 1.00 95.25 306 LEU A CA 1
ATOM 2465 C C . LEU A 1 306 ? 8.318 3.263 -10.959 1.00 95.25 306 LEU A C 1
ATOM 2467 O O . LEU A 1 306 ? 7.419 3.769 -11.635 1.00 95.25 306 LEU A O 1
ATOM 2471 N N . ASP A 1 307 ? 9.403 3.921 -10.572 1.00 91.69 307 ASP A N 1
ATOM 2472 C CA . ASP A 1 307 ? 9.777 5.240 -11.077 1.00 91.69 307 ASP A CA 1
ATOM 2473 C C . ASP A 1 307 ? 10.181 5.182 -12.576 1.00 91.69 307 ASP A C 1
ATOM 2475 O O . ASP A 1 307 ? 10.665 4.138 -13.043 1.00 91.69 307 ASP A O 1
ATOM 2479 N N . PRO A 1 308 ? 10.020 6.266 -13.368 1.00 88.69 308 PRO A N 1
ATOM 2480 C CA . PRO A 1 308 ? 10.349 6.280 -14.792 1.00 88.69 308 PRO A CA 1
ATOM 2481 C C . PRO A 1 308 ? 11.786 5.900 -15.127 1.00 88.69 308 PRO A C 1
ATOM 2483 O O . PRO A 1 308 ? 12.025 5.357 -16.207 1.00 88.69 308 PRO A O 1
ATOM 2486 N N . VAL A 1 309 ? 12.731 6.095 -14.202 1.00 86.12 309 VAL A N 1
ATOM 2487 C CA . VAL A 1 309 ? 14.129 5.683 -14.407 1.00 86.12 309 VAL A CA 1
ATOM 2488 C C . VAL A 1 309 ? 14.281 4.180 -14.682 1.00 86.12 309 VAL A C 1
ATOM 2490 O O . VAL A 1 309 ? 15.274 3.761 -15.275 1.00 86.12 309 VAL A O 1
ATOM 2493 N N . PHE A 1 310 ? 13.294 3.354 -14.318 1.00 87.12 310 PHE A N 1
ATOM 2494 C CA . PHE A 1 310 ? 13.299 1.902 -14.534 1.00 87.12 310 PHE A CA 1
ATOM 2495 C C . PHE A 1 310 ? 12.655 1.442 -15.841 1.00 87.12 310 PHE A C 1
ATOM 2497 O O . PHE A 1 310 ? 12.518 0.237 -16.079 1.00 87.12 310 PHE A O 1
ATOM 2504 N N . ILE A 1 311 ? 12.261 2.353 -16.725 1.00 89.19 311 ILE A N 1
ATOM 2505 C CA . ILE A 1 311 ? 11.564 1.974 -17.958 1.00 89.19 311 ILE A CA 1
ATOM 2506 C C . ILE A 1 311 ? 12.365 0.971 -18.807 1.00 89.19 311 ILE A C 1
ATOM 2508 O O . ILE A 1 311 ? 11.803 0.012 -19.340 1.00 89.19 311 ILE A O 1
ATOM 2512 N N . GLY A 1 312 ? 13.697 1.105 -18.821 1.00 88.56 312 GLY A N 1
ATOM 2513 C CA . GLY A 1 312 ? 14.608 0.221 -19.550 1.00 88.56 312 GLY A CA 1
ATOM 2514 C C . GLY A 1 312 ? 14.611 -1.235 -19.066 1.00 88.56 312 GLY A C 1
ATOM 2515 O O . GLY A 1 312 ? 14.962 -2.129 -19.835 1.00 88.56 312 GLY A O 1
ATOM 2516 N N . VAL A 1 313 ? 14.179 -1.517 -17.828 1.00 92.25 313 VAL A N 1
ATOM 2517 C CA . VAL A 1 313 ? 14.103 -2.894 -17.296 1.00 92.25 313 VAL A CA 1
ATOM 2518 C C . VAL A 1 313 ? 12.717 -3.519 -17.373 1.00 92.25 313 VAL A C 1
ATOM 2520 O O . VAL A 1 313 ? 12.586 -4.719 -17.128 1.00 92.25 313 VAL A O 1
ATOM 2523 N N . CYS A 1 314 ? 11.689 -2.772 -17.775 1.00 94.06 314 CYS A N 1
ATOM 2524 C CA . CYS A 1 314 ? 10.312 -3.271 -17.802 1.00 94.06 314 CYS A CA 1
ATOM 2525 C C . CYS A 1 314 ? 10.150 -4.523 -18.687 1.00 94.06 314 CYS A C 1
ATOM 2527 O O . CYS A 1 314 ? 9.497 -5.489 -18.293 1.00 94.06 314 CYS A O 1
ATOM 2529 N N . LEU A 1 315 ? 10.821 -4.574 -19.845 1.00 92.75 315 LEU A N 1
ATOM 2530 C CA . LEU A 1 315 ? 10.810 -5.765 -20.708 1.00 92.75 315 LEU A CA 1
ATOM 2531 C C . LEU A 1 315 ? 11.472 -6.984 -20.054 1.00 92.75 315 LEU A C 1
ATOM 2533 O O . LEU A 1 315 ? 11.004 -8.111 -20.227 1.00 92.75 315 LEU A O 1
ATOM 2537 N N . THR A 1 316 ? 12.550 -6.775 -19.297 1.00 94.50 316 THR A N 1
ATOM 2538 C CA . THR A 1 316 ? 13.214 -7.840 -18.535 1.00 94.50 316 THR A CA 1
ATOM 2539 C C . THR A 1 316 ? 12.293 -8.363 -17.439 1.00 94.50 316 THR A C 1
ATOM 2541 O O . THR A 1 316 ? 12.157 -9.576 -17.284 1.00 94.50 316 THR A O 1
ATOM 2544 N N . LEU A 1 317 ? 11.591 -7.468 -16.741 1.00 95.31 317 LEU A N 1
ATOM 2545 C CA . LEU A 1 317 ? 10.628 -7.826 -15.700 1.00 95.31 317 LEU A CA 1
ATOM 2546 C C . LEU A 1 317 ? 9.470 -8.654 -16.255 1.00 95.31 317 LEU A C 1
ATOM 2548 O O . LEU A 1 31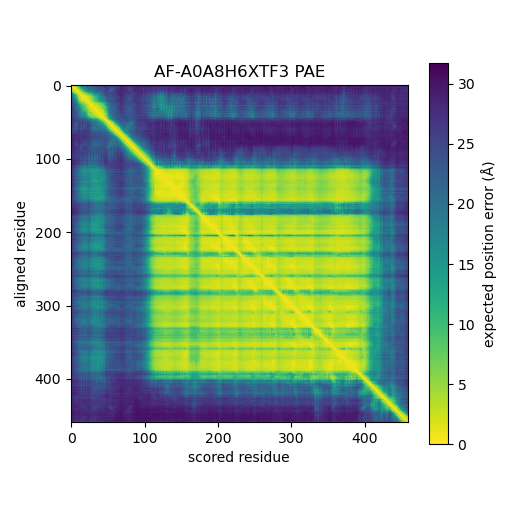7 ? 9.119 -9.672 -15.667 1.00 95.31 317 LEU A O 1
ATOM 2552 N N . PHE A 1 318 ? 8.935 -8.299 -17.423 1.00 95.25 318 PHE A N 1
ATOM 2553 C CA . PHE A 1 318 ? 7.873 -9.074 -18.065 1.00 95.25 318 PHE A CA 1
ATOM 2554 C C . PHE A 1 318 ? 8.275 -10.495 -18.453 1.00 95.25 318 PHE A C 1
ATOM 2556 O O . PHE A 1 318 ? 7.419 -11.381 -18.454 1.00 95.25 318 PHE A O 1
ATOM 2563 N N . ARG A 1 319 ? 9.554 -10.713 -18.779 1.00 95.00 319 ARG A N 1
ATOM 2564 C CA . ARG A 1 319 ? 10.104 -12.045 -19.066 1.00 95.00 319 ARG A CA 1
ATOM 2565 C C . ARG A 1 319 ? 10.377 -12.831 -17.789 1.00 95.00 319 ARG A C 1
ATOM 2567 O O . ARG A 1 319 ? 10.117 -14.028 -17.754 1.00 95.00 319 ARG A O 1
ATOM 2574 N N . ALA A 1 320 ? 10.900 -12.165 -16.764 1.00 95.44 320 ALA A N 1
ATOM 2575 C CA . ALA A 1 320 ? 11.263 -12.796 -15.501 1.00 95.44 320 ALA A CA 1
ATOM 2576 C C . ALA A 1 320 ? 10.037 -13.117 -14.628 1.00 95.44 320 ALA A C 1
ATOM 2578 O O . ALA A 1 320 ? 10.044 -14.112 -13.912 1.00 95.44 320 ALA A O 1
ATOM 2579 N N . CYS A 1 321 ? 8.978 -12.305 -14.696 1.00 96.50 321 CYS A N 1
ATOM 2580 C CA . CYS A 1 321 ? 7.816 -12.379 -13.809 1.00 96.50 321 CYS A CA 1
ATOM 2581 C C . CYS A 1 321 ? 6.549 -12.776 -14.595 1.00 96.50 321 CYS A C 1
ATOM 2583 O O . CYS A 1 321 ? 5.749 -11.909 -14.965 1.00 96.50 321 CYS A O 1
ATOM 2585 N N . PRO A 1 322 ? 6.320 -14.076 -14.863 1.00 95.31 322 PRO A N 1
ATOM 2586 C CA . PRO A 1 322 ? 5.165 -14.525 -15.646 1.00 95.31 322 PRO A CA 1
ATOM 2587 C C . PRO A 1 322 ? 3.824 -14.290 -14.934 1.00 95.31 322 PRO A C 1
ATOM 2589 O O . PRO A 1 322 ? 2.805 -14.117 -15.597 1.00 95.31 322 PRO A O 1
ATOM 2592 N N . PHE A 1 323 ? 3.820 -14.242 -13.598 1.00 96.88 323 PHE A N 1
ATOM 2593 C CA . PHE A 1 323 ? 2.621 -13.995 -12.788 1.00 96.88 323 PHE A CA 1
ATOM 2594 C C . PHE A 1 323 ? 2.285 -12.512 -12.618 1.00 96.88 323 PHE A C 1
ATOM 2596 O O . PHE A 1 323 ? 1.225 -12.182 -12.081 1.00 96.88 323 PHE A O 1
ATOM 2603 N N . LEU A 1 324 ? 3.155 -11.617 -13.097 1.00 98.06 324 LEU A N 1
ATOM 2604 C CA . LEU A 1 324 ? 2.899 -10.189 -13.034 1.00 98.06 324 LEU A CA 1
ATOM 2605 C C . LEU A 1 324 ? 1.660 -9.869 -13.875 1.00 98.06 324 LEU A C 1
ATOM 2607 O O . LEU A 1 324 ? 1.603 -10.181 -15.068 1.00 98.06 324 LEU A O 1
ATOM 2611 N N . ARG A 1 325 ? 0.658 -9.268 -13.235 1.00 97.81 325 ARG A N 1
ATOM 2612 C CA . ARG A 1 325 ? -0.626 -8.886 -13.830 1.00 97.81 325 ARG A CA 1
ATOM 2613 C C . ARG A 1 325 ? -0.605 -7.449 -14.318 1.00 97.81 325 ARG A C 1
ATOM 2615 O O . ARG A 1 325 ? -1.158 -7.192 -15.385 1.00 97.81 325 ARG A O 1
ATOM 2622 N N . VAL A 1 326 ? 0.032 -6.564 -13.555 1.00 98.12 326 VAL A N 1
ATOM 2623 C CA . VAL A 1 326 ? 0.123 -5.131 -13.834 1.00 98.12 326 VAL A CA 1
ATOM 2624 C C . VAL A 1 326 ? 1.538 -4.646 -13.526 1.00 98.12 326 VAL A C 1
ATOM 2626 O O . VAL A 1 326 ? 2.083 -4.944 -12.462 1.00 98.12 326 VAL A O 1
ATOM 2629 N N . LEU A 1 327 ? 2.112 -3.890 -14.459 1.00 97.50 327 LEU A N 1
ATOM 2630 C CA . LEU A 1 327 ? 3.335 -3.120 -14.271 1.00 97.50 327 LEU A CA 1
ATOM 2631 C C . LEU A 1 327 ? 3.025 -1.649 -14.531 1.00 97.50 327 LEU A C 1
ATOM 2633 O O . LEU A 1 327 ? 2.640 -1.296 -15.647 1.00 97.50 327 LEU A O 1
ATOM 2637 N N . ILE A 1 328 ? 3.203 -0.816 -13.513 1.00 96.38 328 ILE A N 1
ATOM 2638 C CA . ILE A 1 328 ? 2.938 0.619 -13.570 1.00 96.38 328 ILE A CA 1
ATOM 2639 C C . ILE A 1 328 ? 4.263 1.375 -13.563 1.00 96.38 328 ILE A C 1
ATOM 2641 O O . ILE A 1 328 ? 5.117 1.129 -12.716 1.00 96.38 328 ILE A O 1
ATOM 2645 N N . VAL A 1 329 ? 4.419 2.328 -14.472 1.00 94.56 329 VAL A N 1
ATOM 2646 C CA . VAL A 1 329 ? 5.432 3.379 -14.350 1.00 94.56 329 VAL A CA 1
ATOM 2647 C C . VAL A 1 329 ? 4.727 4.653 -13.906 1.00 94.56 329 VAL A C 1
ATOM 2649 O O . VAL A 1 329 ? 3.864 5.165 -14.622 1.00 94.56 329 VAL A O 1
ATOM 2652 N N . ILE A 1 330 ? 5.060 5.125 -12.707 1.00 92.25 330 ILE A N 1
ATOM 2653 C CA . ILE A 1 330 ? 4.433 6.294 -12.089 1.00 92.25 330 ILE A CA 1
ATOM 2654 C C . ILE A 1 330 ? 5.333 7.501 -12.313 1.00 92.25 330 ILE A C 1
ATOM 2656 O O . ILE A 1 330 ? 6.447 7.524 -11.814 1.00 92.25 330 ILE A O 1
ATOM 2660 N N . GLY A 1 331 ? 4.865 8.522 -13.021 1.00 87.44 331 GLY A N 1
ATOM 2661 C CA . GLY A 1 331 ? 5.631 9.754 -13.202 1.00 87.44 331 GLY A CA 1
ATOM 2662 C C . GLY A 1 331 ? 4.895 10.783 -14.042 1.00 87.44 331 GLY A C 1
ATOM 2663 O O . GLY A 1 331 ? 3.868 10.483 -14.651 1.00 87.44 331 GLY A O 1
ATOM 2664 N N . SER A 1 332 ? 5.411 12.014 -14.088 1.00 81.56 332 SER A N 1
ATOM 2665 C CA . SER A 1 332 ? 4.792 13.039 -14.927 1.00 81.56 332 SER A CA 1
ATOM 2666 C C . SER A 1 332 ? 4.914 12.651 -16.401 1.00 81.56 332 SER A C 1
ATOM 2668 O O . SER A 1 332 ? 5.977 12.243 -16.879 1.00 81.56 332 SER A O 1
ATOM 2670 N N . PHE A 1 333 ? 3.814 12.778 -17.145 1.00 76.81 333 PHE A N 1
ATOM 2671 C CA . PHE A 1 333 ? 3.796 12.400 -18.557 1.00 76.81 333 PHE A CA 1
ATOM 2672 C C . PHE A 1 333 ? 4.832 13.158 -19.373 1.00 76.81 333 PHE A C 1
ATOM 2674 O O . PHE A 1 333 ? 5.493 12.565 -20.219 1.00 76.81 333 PHE A O 1
ATOM 2681 N N . GLU A 1 334 ? 5.010 14.446 -19.089 1.00 79.06 334 GLU A N 1
ATOM 2682 C CA . GLU A 1 334 ? 6.019 15.276 -19.741 1.00 79.06 334 GLU A CA 1
ATOM 2683 C C . GLU A 1 334 ? 7.415 14.684 -19.554 1.00 79.06 334 GLU A C 1
ATOM 2685 O O . GLU A 1 334 ? 8.143 14.517 -20.529 1.00 79.06 334 GLU A O 1
ATOM 2690 N N . TYR A 1 335 ? 7.764 14.271 -18.332 1.00 81.62 335 TYR A N 1
ATOM 2691 C CA . TYR A 1 335 ? 9.059 13.660 -18.061 1.00 81.62 335 TYR A CA 1
ATOM 2692 C C . TYR A 1 335 ? 9.238 12.346 -18.825 1.00 81.62 335 TYR A C 1
ATOM 2694 O O . TYR A 1 335 ? 10.274 12.131 -19.453 1.00 81.62 335 TYR A O 1
ATOM 2702 N N . ILE A 1 336 ? 8.226 11.478 -18.814 1.00 80.00 336 ILE A N 1
ATOM 2703 C CA . ILE A 1 336 ? 8.306 10.162 -19.457 1.00 80.00 336 IL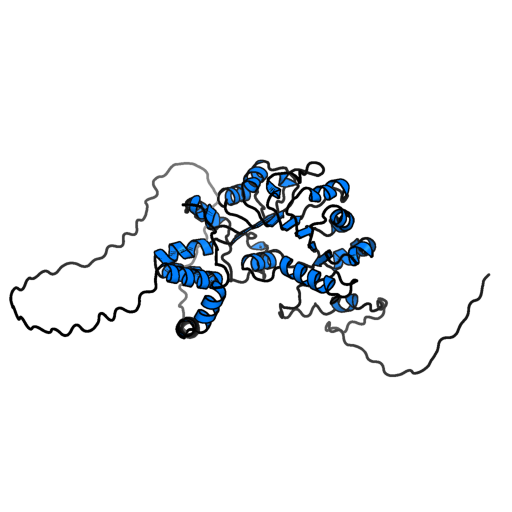E A CA 1
ATOM 2704 C C . ILE A 1 336 ? 8.381 10.300 -20.979 1.00 80.00 336 ILE A C 1
ATOM 2706 O O . ILE A 1 336 ? 9.213 9.667 -21.626 1.00 80.00 336 ILE A O 1
ATOM 2710 N N . VAL A 1 337 ? 7.538 11.146 -21.569 1.00 78.06 337 VAL A N 1
ATOM 2711 C CA . VAL A 1 337 ? 7.506 11.353 -23.020 1.00 78.06 337 VAL A CA 1
ATOM 2712 C C . VAL A 1 337 ? 8.789 12.029 -23.498 1.00 78.06 337 VAL A C 1
ATOM 2714 O O . VAL A 1 337 ? 9.343 11.616 -24.512 1.00 78.06 337 VAL A O 1
ATOM 2717 N N . ILE A 1 338 ? 9.301 13.028 -22.779 1.00 79.62 338 ILE A N 1
ATOM 2718 C CA . ILE A 1 338 ? 10.510 13.744 -23.201 1.00 79.62 338 ILE A CA 1
ATOM 2719 C C . ILE A 1 338 ? 11.749 12.853 -23.069 1.00 79.62 338 ILE A C 1
ATOM 2721 O O . ILE A 1 338 ? 12.560 12.803 -23.993 1.00 79.62 338 ILE A O 1
ATOM 2725 N N . ASN A 1 339 ? 11.894 12.136 -21.953 1.00 78.44 339 ASN A N 1
ATOM 2726 C CA . ASN A 1 339 ? 13.145 11.440 -21.644 1.00 78.44 339 ASN A CA 1
ATOM 2727 C C . ASN A 1 339 ? 13.174 9.980 -22.105 1.00 78.44 339 ASN A C 1
ATOM 2729 O O . ASN A 1 339 ? 14.253 9.448 -22.346 1.00 78.44 339 ASN A O 1
ATOM 2733 N N . HIS A 1 340 ? 12.013 9.338 -22.265 1.00 77.94 340 HIS A N 1
ATOM 2734 C CA . HIS A 1 340 ? 11.930 7.884 -22.433 1.00 77.94 340 HIS A CA 1
ATOM 2735 C C . HIS A 1 340 ? 11.097 7.424 -23.631 1.00 77.94 340 HIS A C 1
ATOM 2737 O O . HIS A 1 340 ? 10.813 6.234 -23.773 1.00 77.94 340 HIS A O 1
ATOM 2743 N N . HIS A 1 341 ? 10.723 8.319 -24.551 1.00 77.81 341 HIS A N 1
ATOM 2744 C CA . HIS A 1 341 ? 9.957 7.920 -25.737 1.00 77.81 341 HIS A CA 1
ATOM 2745 C C . HIS A 1 341 ? 10.658 6.830 -26.569 1.00 77.81 341 HIS A C 1
ATOM 2747 O O . HIS A 1 341 ? 9.988 5.950 -27.112 1.00 77.81 341 HIS A O 1
ATOM 2753 N N . ALA A 1 342 ? 11.992 6.866 -26.654 1.00 77.12 342 ALA A N 1
ATOM 2754 C CA . ALA A 1 342 ? 12.774 5.848 -27.357 1.00 77.12 342 ALA A CA 1
ATOM 2755 C C . ALA A 1 342 ? 12.729 4.475 -26.657 1.00 77.12 342 ALA A C 1
ATOM 2757 O O . ALA A 1 342 ? 12.692 3.448 -27.334 1.00 77.12 342 ALA A O 1
ATOM 2758 N N . ASP A 1 343 ? 12.670 4.463 -25.322 1.00 80.19 343 ASP A N 1
ATOM 2759 C CA . ASP A 1 343 ? 12.628 3.243 -24.505 1.00 80.19 343 ASP A CA 1
ATOM 2760 C C . ASP A 1 343 ? 11.239 2.587 -24.513 1.00 80.19 343 ASP A C 1
ATOM 2762 O O . ASP A 1 343 ? 11.108 1.372 -24.349 1.00 80.19 343 ASP A O 1
ATOM 2766 N N . LEU A 1 344 ? 10.190 3.371 -24.790 1.00 82.38 344 LEU A N 1
ATOM 2767 C CA . LEU A 1 344 ? 8.822 2.907 -25.035 1.00 82.38 344 LEU A CA 1
ATOM 2768 C C . LEU A 1 344 ? 8.678 2.245 -26.417 1.00 82.38 344 LEU A C 1
ATOM 2770 O O . LEU A 1 344 ? 7.797 2.586 -27.218 1.00 82.38 344 LEU A O 1
ATOM 2774 N N . GLY A 1 345 ? 9.553 1.287 -26.715 1.00 85.81 345 GLY A N 1
ATOM 2775 C CA . GLY A 1 345 ? 9.511 0.516 -27.947 1.00 85.81 345 GLY A CA 1
ATOM 2776 C C . GLY A 1 345 ? 8.201 -0.275 -28.099 1.00 85.81 345 GLY A C 1
ATOM 2777 O O . GLY A 1 345 ? 7.507 -0.543 -27.110 1.00 85.81 345 GLY A O 1
ATOM 2778 N N . PRO A 1 346 ? 7.868 -0.721 -29.328 1.00 86.69 346 PRO A N 1
ATOM 2779 C CA . PRO A 1 346 ? 6.673 -1.523 -29.593 1.00 86.69 346 PRO A CA 1
ATOM 2780 C C . PRO A 1 346 ? 6.479 -2.723 -28.651 1.00 86.69 346 PRO A C 1
ATOM 2782 O O . PRO A 1 346 ? 5.345 -2.947 -28.245 1.00 86.69 346 PRO A O 1
ATOM 2785 N N . PRO A 1 347 ? 7.522 -3.474 -28.231 1.00 89.19 347 PRO A N 1
ATOM 2786 C CA . PRO A 1 347 ? 7.332 -4.595 -27.311 1.00 89.19 347 PRO A CA 1
ATOM 2787 C C . PRO A 1 347 ? 6.711 -4.193 -25.971 1.00 89.19 347 PRO A C 1
ATOM 2789 O O . PRO A 1 347 ? 5.903 -4.942 -25.434 1.00 89.19 347 PRO A O 1
ATOM 2792 N N . LEU A 1 348 ? 7.070 -3.018 -25.444 1.00 88.25 348 LEU A N 1
ATOM 2793 C CA . LEU A 1 348 ? 6.560 -2.548 -24.159 1.00 88.25 348 LEU A CA 1
ATOM 2794 C C . LEU A 1 348 ? 5.162 -1.960 -24.317 1.00 88.25 348 LEU A C 1
ATOM 2796 O O . LEU A 1 348 ? 4.258 -2.299 -23.558 1.00 88.25 348 LEU A O 1
ATOM 2800 N N . LYS A 1 349 ? 4.974 -1.142 -25.362 1.00 87.62 349 LYS A N 1
ATOM 2801 C CA . LYS A 1 349 ? 3.660 -0.601 -25.716 1.00 87.62 349 LYS A CA 1
ATOM 2802 C C . LYS A 1 349 ? 2.657 -1.717 -25.961 1.00 87.62 349 LYS A C 1
ATOM 2804 O O . LYS A 1 349 ? 1.537 -1.588 -25.511 1.00 87.62 349 LYS A O 1
ATOM 2809 N N . ASN A 1 350 ? 3.044 -2.825 -26.583 1.00 91.25 350 ASN A N 1
ATOM 2810 C CA . ASN A 1 350 ? 2.119 -3.906 -26.921 1.00 91.25 350 ASN A CA 1
ATOM 2811 C C . ASN A 1 350 ? 1.836 -4.877 -25.765 1.00 91.25 350 ASN A C 1
ATOM 2813 O O . ASN A 1 350 ? 0.901 -5.668 -25.885 1.00 91.25 350 ASN A O 1
ATOM 2817 N N . ASP A 1 351 ? 2.598 -4.851 -24.664 1.00 94.38 351 ASP A N 1
ATOM 2818 C CA . ASP A 1 351 ? 2.279 -5.700 -23.513 1.00 94.38 351 ASP A CA 1
ATOM 2819 C C . ASP A 1 351 ? 1.035 -5.132 -22.803 1.00 94.38 351 ASP A C 1
ATOM 2821 O O . ASP A 1 351 ? 1.057 -3.991 -22.322 1.00 94.38 351 ASP A O 1
ATOM 2825 N N . PRO A 1 352 ? -0.074 -5.893 -22.721 1.00 95.44 352 PRO A N 1
ATOM 2826 C CA . PRO A 1 352 ? -1.314 -5.394 -22.143 1.00 95.44 352 PRO A CA 1
ATOM 2827 C C . PRO A 1 352 ? -1.204 -5.125 -20.642 1.00 95.44 352 PRO A C 1
ATOM 2829 O O . PRO A 1 352 ? -2.083 -4.467 -20.103 1.00 95.44 352 PRO A O 1
ATOM 2832 N N . ARG A 1 353 ? -0.170 -5.640 -19.962 1.00 96.56 353 ARG A N 1
ATOM 2833 C CA . ARG A 1 353 ? 0.064 -5.459 -18.521 1.00 96.56 353 ARG A CA 1
ATOM 2834 C C . ARG A 1 353 ? 0.740 -4.133 -18.186 1.00 96.56 353 ARG A C 1
ATOM 2836 O O . ARG A 1 353 ? 0.796 -3.780 -17.013 1.00 96.56 353 ARG A O 1
ATOM 2843 N N . PHE A 1 354 ? 1.299 -3.450 -19.182 1.00 95.94 354 PHE A N 1
ATOM 2844 C CA . PHE A 1 354 ? 2.044 -2.212 -18.994 1.00 95.94 354 PHE A CA 1
ATOM 2845 C C . PHE A 1 354 ? 1.113 -0.998 -18.940 1.00 95.94 354 PHE A C 1
ATOM 2847 O O . PHE A 1 354 ? 0.261 -0.826 -19.819 1.00 95.94 354 PHE A O 1
ATOM 2854 N N . VAL A 1 355 ? 1.305 -0.149 -17.930 1.00 94.69 355 VAL A N 1
ATOM 2855 C CA . VAL A 1 355 ? 0.547 1.088 -17.712 1.00 94.69 355 VAL A CA 1
ATOM 2856 C C . VAL A 1 355 ? 1.505 2.204 -17.306 1.00 94.69 355 VAL A C 1
ATOM 2858 O O . VAL A 1 355 ? 2.414 1.998 -16.508 1.00 94.69 355 VAL A O 1
ATOM 2861 N N . ILE A 1 356 ? 1.293 3.399 -17.840 1.00 93.06 356 ILE A N 1
ATOM 2862 C CA . ILE A 1 356 ? 1.949 4.632 -17.416 1.00 93.06 356 ILE A CA 1
ATOM 2863 C C . ILE A 1 356 ? 0.886 5.510 -16.768 1.00 93.06 356 ILE A C 1
ATOM 2865 O O . ILE A 1 356 ? -0.135 5.806 -17.393 1.00 93.06 356 ILE A O 1
ATOM 2869 N N . MET A 1 357 ? 1.132 5.934 -15.532 1.00 92.50 357 MET A N 1
ATOM 2870 C CA . MET A 1 357 ? 0.192 6.753 -14.769 1.00 92.50 357 MET A CA 1
ATOM 2871 C C . MET A 1 357 ? 0.861 8.030 -14.279 1.00 92.50 357 MET A C 1
ATOM 2873 O O . MET A 1 357 ? 1.971 8.004 -13.746 1.00 92.50 357 MET A O 1
ATOM 2877 N N . ASN A 1 358 ? 0.153 9.144 -14.427 1.00 89.00 358 ASN A N 1
ATOM 2878 C CA . ASN A 1 358 ? 0.530 10.419 -13.835 1.00 89.00 358 ASN A CA 1
ATOM 2879 C C . ASN A 1 358 ? -0.126 10.543 -12.461 1.00 89.00 358 ASN A C 1
ATOM 2881 O O . ASN A 1 358 ? -1.325 10.793 -12.354 1.00 89.00 358 ASN A O 1
ATOM 2885 N N . LEU A 1 359 ? 0.663 10.358 -11.405 1.00 83.69 359 LEU A N 1
ATOM 2886 C CA . LEU A 1 359 ? 0.170 10.403 -10.034 1.00 83.69 359 LEU A CA 1
ATOM 2887 C C . LEU A 1 359 ? 0.605 11.705 -9.359 1.00 83.69 359 LEU A C 1
ATOM 2889 O O . LEU A 1 359 ? 1.639 11.772 -8.701 1.00 83.69 359 LEU A O 1
ATOM 2893 N N . ARG A 1 360 ? -0.195 12.764 -9.512 1.00 78.62 360 ARG A N 1
ATOM 2894 C CA . ARG A 1 360 ? 0.094 14.065 -8.878 1.00 78.62 360 ARG A CA 1
ATOM 2895 C C . ARG A 1 360 ? -0.157 14.079 -7.367 1.00 78.62 360 ARG A C 1
ATOM 2897 O O . ARG A 1 360 ? 0.433 14.889 -6.660 1.00 78.62 360 ARG A O 1
ATOM 2904 N N . GLN A 1 361 ? -1.044 13.214 -6.870 1.00 84.25 361 GLN A N 1
ATOM 2905 C CA . GLN A 1 361 ? -1.477 13.183 -5.467 1.00 84.25 361 GLN A CA 1
ATOM 2906 C C . GLN A 1 361 ? -1.407 11.761 -4.890 1.00 84.25 361 GLN A C 1
ATOM 2908 O O . GLN A 1 361 ? -2.411 11.223 -4.429 1.00 84.25 361 GLN A O 1
ATOM 2913 N N . GLU A 1 362 ? -0.217 11.153 -4.898 1.00 86.81 362 GLU A N 1
ATOM 2914 C CA . GLU A 1 362 ? -0.004 9.772 -4.427 1.00 86.81 362 GLU A CA 1
ATOM 2915 C C . GLU A 1 362 ? -0.576 9.514 -3.027 1.00 86.81 362 GLU A C 1
ATOM 2917 O O . GLU A 1 362 ? -1.285 8.537 -2.816 1.00 86.81 362 GLU A O 1
ATOM 2922 N N . ALA A 1 363 ? -0.335 10.429 -2.088 1.00 87.81 363 ALA A N 1
ATOM 2923 C CA . ALA A 1 363 ? -0.876 10.367 -0.732 1.00 87.81 363 ALA A CA 1
ATOM 2924 C C . ALA A 1 363 ? -2.410 10.236 -0.691 1.00 87.81 363 ALA A C 1
ATOM 2926 O O . ALA A 1 363 ? -2.954 9.454 0.091 1.00 87.81 363 ALA A O 1
ATOM 2927 N N . ARG A 1 364 ? -3.110 11.018 -1.524 1.00 87.38 364 ARG A N 1
ATOM 2928 C CA . ARG A 1 364 ? -4.576 11.017 -1.590 1.00 87.38 364 ARG A CA 1
ATOM 2929 C C . ARG A 1 364 ? -5.079 9.734 -2.233 1.00 87.38 364 ARG A C 1
ATOM 2931 O O . ARG A 1 364 ? -6.005 9.134 -1.701 1.00 87.38 364 ARG A O 1
ATOM 2938 N N . ASP A 1 365 ? -4.469 9.314 -3.337 1.00 90.81 365 ASP A N 1
ATOM 2939 C CA . ASP A 1 365 ? -4.846 8.079 -4.025 1.00 90.81 365 ASP A CA 1
ATOM 2940 C C . ASP A 1 365 ? -4.630 6.845 -3.135 1.00 90.81 365 ASP A C 1
ATOM 2942 O O . ASP A 1 365 ? -5.535 6.030 -2.959 1.00 90.81 365 ASP A O 1
ATOM 2946 N N . TRP A 1 366 ? -3.487 6.778 -2.448 1.00 91.94 366 TRP A N 1
ATOM 2947 C CA . TRP A 1 366 ? -3.220 5.725 -1.474 1.00 91.94 366 TRP A CA 1
ATOM 2948 C C . TRP A 1 366 ? -4.291 5.696 -0.379 1.00 91.94 366 TRP A C 1
ATOM 2950 O O . TRP A 1 366 ? -4.823 4.636 -0.047 1.00 91.94 366 TRP A O 1
ATOM 2960 N N . GLN A 1 367 ? -4.665 6.864 0.153 1.00 89.50 367 GLN A N 1
ATOM 2961 C CA . GLN A 1 367 ? -5.716 6.970 1.163 1.00 89.50 367 GLN A CA 1
ATOM 2962 C C . GLN A 1 367 ? -7.077 6.491 0.638 1.00 89.50 367 GLN A C 1
ATOM 2964 O O . GLN A 1 367 ? -7.751 5.736 1.338 1.00 89.50 367 GLN A O 1
ATOM 2969 N N . ILE A 1 368 ? -7.459 6.867 -0.584 1.00 90.00 368 ILE A N 1
ATOM 2970 C CA . ILE A 1 368 ? -8.666 6.375 -1.271 1.00 90.00 368 ILE A CA 1
ATOM 2971 C C . ILE A 1 368 ? -8.653 4.836 -1.308 1.00 90.00 368 ILE A C 1
ATOM 2973 O O . ILE A 1 368 ? -9.614 4.196 -0.874 1.00 90.00 368 ILE A O 1
ATOM 2977 N N . GLY A 1 369 ? -7.522 4.231 -1.682 1.00 91.88 369 GLY A N 1
ATOM 2978 C CA . GLY A 1 369 ? -7.348 2.774 -1.693 1.00 91.88 369 GLY A CA 1
ATOM 2979 C C . GLY A 1 369 ? -7.540 2.101 -0.336 1.00 91.88 369 GLY A C 1
ATOM 2980 O O . GLY A 1 369 ? -8.127 1.021 -0.256 1.00 91.88 369 GLY A O 1
ATOM 2981 N N . THR A 1 370 ? -7.120 2.744 0.759 1.00 91.06 370 THR A N 1
ATOM 2982 C CA . THR A 1 370 ? -7.332 2.197 2.116 1.00 91.06 370 THR A CA 1
ATOM 2983 C C . THR A 1 370 ? -8.795 2.160 2.548 1.00 91.06 370 THR A C 1
ATOM 2985 O O . THR A 1 370 ? -9.147 1.385 3.435 1.00 91.06 370 THR A O 1
ATOM 2988 N N . HIS A 1 371 ? -9.657 2.955 1.913 1.00 88.38 371 HIS A N 1
ATOM 2989 C CA . HIS A 1 371 ? -11.097 2.969 2.171 1.00 88.38 371 HIS A CA 1
ATOM 2990 C C . HIS A 1 371 ? -11.880 2.024 1.243 1.00 88.38 371 HIS A C 1
ATOM 2992 O O . HIS A 1 371 ? -13.107 1.973 1.311 1.00 88.38 371 HIS A O 1
ATOM 2998 N N . GLY A 1 372 ? -11.181 1.248 0.405 1.00 90.25 372 GLY A N 1
ATOM 2999 C CA . GLY A 1 372 ? -11.795 0.354 -0.578 1.00 90.25 372 GLY A CA 1
ATOM 3000 C C . GLY A 1 372 ? -12.383 1.086 -1.786 1.00 90.25 372 GLY A C 1
ATOM 3001 O O . GLY A 1 372 ? -13.152 0.494 -2.544 1.00 90.25 372 GLY A O 1
ATOM 3002 N N . GLU A 1 373 ? -12.046 2.365 -1.956 1.00 91.62 373 GLU A N 1
ATOM 3003 C CA . GLU A 1 373 ? -12.364 3.124 -3.159 1.00 91.62 373 GLU A CA 1
ATOM 3004 C C . GLU A 1 373 ? -11.353 2.806 -4.282 1.00 91.62 373 GLU A C 1
ATOM 3006 O O . GLU A 1 373 ? -10.452 1.979 -4.133 1.00 91.62 373 GLU A O 1
ATOM 3011 N N . MET A 1 374 ? -11.540 3.418 -5.453 1.00 93.12 374 MET A N 1
ATOM 3012 C CA . MET A 1 374 ? -10.772 3.108 -6.658 1.00 93.12 374 MET A CA 1
ATOM 3013 C C . MET A 1 374 ? -9.411 3.830 -6.658 1.00 93.12 374 MET A C 1
ATOM 3015 O O . MET A 1 374 ? -9.305 4.943 -7.165 1.00 93.12 374 MET A O 1
ATOM 3019 N N . ASP A 1 375 ? -8.384 3.187 -6.098 1.00 93.88 375 ASP A N 1
ATOM 3020 C CA . ASP A 1 375 ? -6.981 3.640 -6.153 1.00 93.88 375 ASP A CA 1
ATOM 3021 C C . ASP A 1 375 ? -6.338 3.431 -7.536 1.00 93.88 375 ASP A C 1
ATOM 3023 O O . ASP A 1 375 ? -6.928 2.832 -8.443 1.00 93.88 375 ASP A O 1
ATOM 3027 N N . TYR A 1 376 ? -5.111 3.919 -7.725 1.00 94.62 376 TYR A N 1
ATOM 3028 C CA . TYR A 1 376 ? -4.398 3.789 -8.994 1.00 94.62 376 TYR A CA 1
ATOM 3029 C C . TYR A 1 376 ? -4.143 2.322 -9.367 1.00 94.62 376 TYR A C 1
ATOM 3031 O O . TYR A 1 376 ? -4.074 1.997 -10.553 1.00 94.62 376 TYR A O 1
ATOM 3039 N N . TRP A 1 377 ? -4.043 1.413 -8.389 1.00 96.50 377 TRP A N 1
ATOM 3040 C CA . TRP A 1 377 ? -3.908 -0.020 -8.653 1.00 96.50 377 TRP A CA 1
ATOM 3041 C C . TRP A 1 377 ? -5.168 -0.575 -9.311 1.00 96.50 377 TRP A C 1
ATOM 3043 O O . TRP A 1 377 ? -5.081 -1.189 -10.376 1.00 96.50 377 TRP A O 1
ATOM 3053 N N . ALA A 1 378 ? -6.339 -0.307 -8.729 1.00 96.00 378 ALA A N 1
ATOM 3054 C CA . ALA A 1 378 ? -7.625 -0.715 -9.283 1.00 96.00 378 ALA A CA 1
ATOM 3055 C C . ALA A 1 378 ? -7.870 -0.099 -10.672 1.00 96.00 378 ALA A C 1
ATOM 3057 O O . ALA A 1 378 ? -8.402 -0.754 -11.574 1.00 96.00 378 ALA A O 1
ATOM 3058 N N . GLN A 1 379 ? -7.444 1.149 -10.876 1.00 95.00 379 GLN A N 1
ATOM 3059 C CA . GLN A 1 379 ? -7.532 1.823 -12.174 1.00 95.00 379 GLN A CA 1
ATOM 3060 C C . GLN A 1 379 ? -6.620 1.175 -13.216 1.00 95.00 379 GLN A C 1
ATOM 3062 O O . GLN A 1 379 ? -7.068 0.891 -14.329 1.00 95.00 379 GLN A O 1
ATOM 3067 N N . ALA A 1 380 ? -5.377 0.858 -12.851 1.00 95.88 380 ALA A N 1
ATOM 3068 C CA . ALA A 1 380 ? -4.459 0.140 -13.722 1.00 95.88 380 ALA A CA 1
ATOM 3069 C C . ALA A 1 380 ? -4.980 -1.264 -14.063 1.00 95.88 380 ALA A C 1
ATOM 3071 O O . ALA A 1 380 ? -4.944 -1.658 -15.227 1.00 95.88 380 ALA A O 1
ATOM 3072 N N . GLU A 1 381 ? -5.539 -2.006 -13.102 1.00 97.06 381 GLU A N 1
ATOM 3073 C CA . GLU A 1 381 ? -6.169 -3.304 -13.369 1.00 97.06 381 GLU A CA 1
ATOM 3074 C C . GLU A 1 381 ? -7.331 -3.188 -14.361 1.00 97.06 381 GLU A C 1
ATOM 3076 O O . GLU A 1 381 ? -7.419 -3.974 -15.311 1.00 97.06 381 GLU A O 1
ATOM 3081 N N . ARG A 1 382 ? -8.206 -2.190 -14.179 1.00 95.69 382 ARG A N 1
ATOM 3082 C CA . ARG A 1 382 ? -9.312 -1.913 -15.104 1.00 95.69 382 ARG A CA 1
ATOM 3083 C C . ARG A 1 382 ? -8.792 -1.599 -16.505 1.00 95.69 382 ARG A C 1
ATOM 3085 O O . ARG A 1 382 ? -9.319 -2.136 -17.479 1.00 95.69 382 ARG A O 1
ATOM 3092 N N . PHE A 1 383 ? -7.753 -0.778 -16.607 1.00 94.75 383 PHE A N 1
ATOM 3093 C CA . PHE A 1 383 ? -7.125 -0.423 -17.875 1.00 94.75 383 PHE A CA 1
ATOM 3094 C C . PHE A 1 383 ? -6.506 -1.645 -18.572 1.00 94.75 383 PHE A C 1
ATOM 3096 O O . PHE A 1 383 ? -6.799 -1.914 -19.738 1.00 94.75 383 PHE A O 1
ATOM 3103 N N . VAL A 1 384 ? -5.734 -2.461 -17.847 1.00 96.00 384 VAL A N 1
ATOM 3104 C CA . VAL A 1 384 ? -5.168 -3.726 -18.348 1.00 96.00 384 VAL A CA 1
ATOM 3105 C C . VAL A 1 384 ? -6.273 -4.680 -18.817 1.00 96.00 384 VAL A C 1
ATOM 3107 O O . VAL A 1 384 ? -6.153 -5.300 -19.877 1.00 96.00 384 VAL A O 1
ATOM 3110 N N . ALA A 1 385 ? -7.374 -4.792 -18.069 1.00 96.12 385 ALA A N 1
ATOM 3111 C CA . ALA A 1 385 ? -8.515 -5.619 -18.455 1.00 96.12 385 ALA A CA 1
ATOM 3112 C C . ALA A 1 385 ? -9.159 -5.132 -19.763 1.00 96.12 385 ALA A C 1
ATOM 3114 O O . ALA A 1 385 ? -9.410 -5.939 -20.658 1.00 96.12 385 ALA A O 1
ATOM 3115 N N . GLN A 1 386 ? -9.362 -3.821 -19.919 1.00 94.44 386 GLN A N 1
ATOM 3116 C CA . GLN A 1 386 ? -9.893 -3.234 -21.153 1.00 94.44 386 GLN A CA 1
ATOM 3117 C C . GLN A 1 386 ? -8.965 -3.465 -22.354 1.00 94.44 386 GLN A C 1
ATOM 3119 O O . GLN A 1 386 ? -9.441 -3.819 -23.434 1.00 94.44 386 GLN A O 1
ATOM 3124 N N . ARG A 1 387 ? -7.643 -3.348 -22.166 1.00 93.19 387 ARG A N 1
ATOM 3125 C CA . ARG A 1 387 ? -6.649 -3.641 -23.214 1.00 93.19 387 ARG A CA 1
ATOM 3126 C C . ARG A 1 387 ? -6.686 -5.099 -23.656 1.00 93.19 387 ARG A C 1
ATOM 3128 O O . ARG A 1 387 ? -6.671 -5.372 -24.852 1.00 93.19 387 ARG A O 1
ATOM 3135 N N . ARG A 1 388 ? -6.806 -6.044 -22.718 1.00 95.06 388 ARG A N 1
ATOM 3136 C CA . ARG A 1 388 ? -6.940 -7.481 -23.037 1.00 95.06 388 ARG A CA 1
ATOM 3137 C C . ARG A 1 388 ? -8.206 -7.806 -23.829 1.00 95.06 388 ARG A C 1
ATOM 3139 O O . ARG A 1 388 ? -8.205 -8.764 -24.593 1.00 95.06 388 ARG A O 1
ATOM 3146 N N . LEU A 1 389 ? -9.262 -7.011 -23.662 1.00 95.56 389 LEU A N 1
ATOM 3147 C CA . LEU A 1 389 ? -10.508 -7.132 -24.422 1.00 95.56 389 LEU A CA 1
ATOM 3148 C C . LEU A 1 389 ? -10.455 -6.434 -25.794 1.00 95.56 389 LEU A C 1
ATOM 3150 O O . LEU A 1 389 ? -11.440 -6.477 -26.524 1.00 95.56 389 LEU A O 1
ATOM 3154 N N . GLY A 1 390 ? -9.340 -5.782 -26.149 1.00 93.00 390 GLY A N 1
ATOM 3155 C CA . GLY A 1 390 ? -9.214 -4.998 -27.382 1.00 93.00 390 GLY A CA 1
ATOM 3156 C C . GLY A 1 390 ? -10.014 -3.691 -27.369 1.00 93.00 390 GLY A C 1
ATOM 3157 O O . GLY A 1 390 ? -10.240 -3.106 -28.423 1.00 93.00 390 GLY A O 1
ATOM 3158 N N . GLY A 1 391 ? -10.465 -3.238 -26.192 1.00 87.94 391 GLY A N 1
ATOM 3159 C CA . GLY A 1 391 ? -11.279 -2.027 -26.040 1.00 87.94 391 GLY A CA 1
ATOM 3160 C C . GLY A 1 391 ? -10.479 -0.723 -26.002 1.00 87.94 391 GLY A C 1
ATOM 3161 O O . GLY A 1 391 ? -11.069 0.351 -26.040 1.00 87.94 391 GLY A O 1
ATOM 3162 N N . VAL A 1 392 ? -9.151 -0.806 -25.914 1.00 86.50 392 VAL A N 1
ATOM 3163 C CA . VAL A 1 392 ? -8.234 0.339 -25.886 1.00 86.50 392 VAL A CA 1
ATOM 3164 C C . VAL A 1 392 ? -7.157 0.095 -26.931 1.00 86.50 392 VAL A C 1
ATOM 3166 O O . VAL A 1 392 ? -6.653 -1.026 -27.046 1.00 86.50 392 VAL A O 1
ATOM 3169 N N . ASP A 1 393 ? -6.810 1.136 -27.688 1.00 81.19 393 ASP A N 1
ATOM 3170 C CA . ASP A 1 393 ? -5.747 1.047 -28.680 1.00 81.19 393 ASP A CA 1
ATOM 3171 C C . ASP A 1 393 ? -4.441 0.612 -28.002 1.00 81.19 393 ASP A C 1
ATOM 3173 O O . ASP A 1 393 ? -4.016 1.172 -26.991 1.00 81.19 393 ASP A O 1
ATOM 3177 N N . THR A 1 394 ? -3.796 -0.410 -28.560 1.00 70.50 394 THR A N 1
ATOM 3178 C CA . THR A 1 394 ? -2.540 -0.965 -28.052 1.00 70.50 394 THR A CA 1
ATOM 3179 C C . THR A 1 394 ? -1.434 0.075 -27.902 1.00 70.50 394 THR A C 1
ATOM 3181 O O . THR A 1 394 ? -0.574 -0.113 -27.046 1.00 70.50 394 THR A O 1
ATOM 3184 N N . VAL A 1 395 ? -1.467 1.183 -28.652 1.00 70.19 395 VAL A N 1
ATOM 3185 C CA . VAL A 1 395 ? -0.486 2.269 -28.492 1.00 70.19 395 VAL A CA 1
ATOM 3186 C C . VAL A 1 395 ? -0.741 3.165 -27.279 1.00 70.19 395 VAL A C 1
ATOM 3188 O O . VAL A 1 395 ? 0.183 3.855 -26.838 1.00 70.19 395 VAL A O 1
ATOM 3191 N N . GLN A 1 396 ? -1.943 3.142 -26.700 1.00 75.50 396 GLN A N 1
ATOM 3192 C CA . GLN A 1 396 ? -2.250 3.902 -25.499 1.00 75.50 396 GLN A CA 1
ATOM 3193 C C . GLN A 1 396 ? -1.794 3.110 -24.270 1.00 75.50 396 GLN A C 1
ATOM 3195 O O . GLN A 1 396 ? -2.377 2.097 -23.892 1.00 75.50 396 GLN A O 1
ATOM 3200 N N . CYS A 1 397 ? -0.715 3.581 -23.651 1.00 76.81 397 CYS A N 1
ATOM 3201 C CA . CYS A 1 397 ? -0.257 3.133 -22.333 1.00 76.81 397 CYS A CA 1
ATOM 3202 C C . CYS A 1 397 ? -0.461 4.209 -21.258 1.00 76.81 397 CYS A C 1
ATOM 3204 O O . CYS A 1 397 ? -0.204 3.945 -20.092 1.00 76.81 397 CYS A O 1
ATOM 3206 N N . LEU A 1 398 ? -0.925 5.399 -21.649 1.00 77.12 398 LEU A N 1
ATOM 3207 C CA . LEU A 1 398 ? -1.095 6.560 -20.782 1.00 77.12 398 LEU A CA 1
ATOM 3208 C C . LEU A 1 398 ? -2.506 6.566 -20.194 1.00 77.12 398 LEU A C 1
ATOM 3210 O O . LEU A 1 398 ? -3.487 6.555 -20.945 1.00 77.12 398 LEU A O 1
ATOM 3214 N N . PHE A 1 399 ? -2.584 6.610 -18.868 1.00 76.00 399 PHE A N 1
ATOM 3215 C CA . PHE A 1 399 ? -3.826 6.760 -18.125 1.00 76.00 399 PHE A CA 1
ATOM 3216 C C . PHE A 1 399 ? -3.733 7.988 -17.219 1.00 76.00 399 PHE A C 1
ATOM 3218 O O . PHE A 1 399 ? -2.949 7.999 -16.267 1.00 76.00 399 PHE A O 1
ATOM 3225 N N . ASP A 1 400 ? -4.490 9.032 -17.556 1.00 75.94 400 ASP A N 1
ATOM 3226 C CA . ASP A 1 400 ? -4.542 10.266 -16.777 1.00 75.94 400 ASP A CA 1
ATOM 3227 C C . ASP A 1 400 ? -5.642 10.177 -15.717 1.00 75.94 400 ASP A C 1
ATOM 3229 O O . ASP A 1 400 ? -6.763 9.765 -16.011 1.00 75.94 400 ASP A O 1
ATOM 3233 N N . LEU A 1 401 ? -5.314 10.556 -14.485 1.00 68.62 401 LEU A N 1
ATOM 3234 C CA . LEU A 1 401 ? -6.225 10.504 -13.339 1.00 68.62 401 LEU A CA 1
ATOM 3235 C C . LEU A 1 401 ? -7.084 11.775 -13.209 1.00 68.62 401 LEU A C 1
ATOM 3237 O O . LEU A 1 401 ? -7.877 11.892 -12.278 1.00 68.62 401 LEU A O 1
ATOM 3241 N N . GLU A 1 402 ? -6.931 12.736 -14.123 1.00 62.41 402 GLU A N 1
ATOM 3242 C CA . GLU A 1 402 ? -7.444 14.105 -13.973 1.00 62.41 402 GLU A CA 1
ATOM 3243 C C . GLU A 1 402 ? -8.940 14.309 -14.271 1.00 62.41 402 GLU A C 1
ATOM 3245 O O . GLU A 1 402 ? -9.445 15.407 -14.066 1.00 62.41 402 GLU A O 1
ATOM 3250 N N . GLU A 1 403 ? -9.706 13.294 -14.681 1.00 53.38 403 GLU A N 1
ATOM 3251 C CA . GLU A 1 403 ? -11.077 13.529 -15.180 1.00 53.38 403 GLU A CA 1
ATOM 3252 C C . GLU A 1 403 ? -12.158 13.875 -14.125 1.00 53.38 403 GLU A C 1
ATOM 3254 O O . GLU A 1 403 ? -13.310 14.081 -14.508 1.00 53.38 403 GLU A O 1
ATOM 3259 N N . HIS A 1 404 ? -11.855 13.991 -12.821 1.00 49.44 404 HIS A N 1
ATOM 3260 C CA . HIS A 1 404 ? -12.915 14.165 -11.804 1.00 49.44 404 HIS A CA 1
ATOM 3261 C C . HIS A 1 404 ? -12.772 15.265 -10.745 1.00 49.44 404 HIS A C 1
ATOM 3263 O O . HIS A 1 404 ? -13.724 15.463 -9.988 1.00 49.44 404 HIS A O 1
ATOM 3269 N N . ASP A 1 405 ? -11.695 16.047 -10.716 1.00 47.22 405 ASP A N 1
ATOM 3270 C CA . ASP A 1 405 ? -11.693 17.280 -9.918 1.00 47.22 405 ASP A CA 1
ATOM 3271 C C . ASP A 1 405 ? -12.066 18.460 -10.845 1.00 47.22 405 ASP A C 1
ATOM 3273 O O . ASP A 1 405 ? -11.202 19.178 -11.338 1.00 47.22 405 ASP A O 1
ATOM 3277 N N . GLU A 1 406 ? -13.372 18.668 -11.093 1.00 44.03 406 GLU A N 1
ATOM 3278 C CA . GLU A 1 406 ? -13.937 19.900 -11.692 1.00 44.03 406 GLU A CA 1
ATOM 3279 C C . GLU A 1 406 ? -13.745 21.105 -10.741 1.00 44.03 406 GLU A C 1
ATOM 3281 O O . GLU A 1 406 ? -14.691 21.716 -10.240 1.00 44.03 406 GLU A O 1
ATOM 3286 N N . LEU A 1 407 ? -12.495 21.441 -10.439 1.00 45.09 407 LEU A N 1
ATOM 3287 C CA . LEU A 1 407 ? -12.107 22.617 -9.676 1.00 45.09 407 LEU A CA 1
ATOM 3288 C C . LEU A 1 407 ? -11.260 23.521 -10.576 1.00 45.09 407 LEU A C 1
ATOM 3290 O O . LEU A 1 407 ? -10.044 23.459 -10.541 1.00 45.09 407 LEU A O 1
ATOM 3294 N N . ASN A 1 408 ? -11.944 24.345 -11.378 1.00 42.41 408 ASN A N 1
ATOM 3295 C CA . ASN A 1 408 ? -11.609 25.728 -11.767 1.00 42.41 408 ASN A CA 1
ATOM 3296 C C . ASN A 1 408 ? -10.138 26.157 -12.012 1.00 42.41 408 ASN A C 1
ATOM 3298 O O . ASN A 1 408 ? -9.849 27.339 -11.834 1.00 42.41 408 ASN A O 1
ATOM 3302 N N . ASP A 1 409 ? -9.230 25.296 -12.465 1.00 45.16 409 ASP A N 1
ATOM 3303 C CA . ASP A 1 409 ? -7.914 25.745 -12.946 1.00 45.16 409 ASP A CA 1
ATOM 3304 C C . ASP A 1 409 ? -7.935 25.883 -14.481 1.00 45.16 409 ASP A C 1
ATOM 3306 O O . ASP A 1 409 ? -7.955 24.903 -15.226 1.00 45.16 409 ASP A O 1
ATOM 3310 N N . GLU A 1 410 ? -7.960 27.131 -14.970 1.00 45.03 410 GLU A N 1
ATOM 3311 C CA . GLU A 1 410 ? -8.019 27.483 -16.404 1.00 45.03 410 GLU A CA 1
ATOM 3312 C C . GLU A 1 410 ? -6.739 27.133 -17.204 1.00 45.03 410 GLU A C 1
ATOM 3314 O O . GLU A 1 410 ? -6.709 27.307 -18.423 1.00 45.03 410 GLU A O 1
ATOM 3319 N N . ASP A 1 411 ? -5.706 26.561 -16.579 1.00 47.41 411 ASP A N 1
ATOM 3320 C CA . ASP A 1 411 ? -4.398 26.316 -17.212 1.00 47.41 411 ASP A CA 1
ATOM 3321 C C . ASP A 1 411 ? -4.270 24.959 -17.955 1.00 47.41 411 ASP A C 1
ATOM 3323 O O . ASP A 1 411 ? -3.253 24.681 -18.595 1.00 47.41 411 ASP A O 1
ATOM 3327 N N . HIS A 1 412 ? -5.294 24.096 -17.945 1.00 45.88 412 HIS A N 1
ATOM 3328 C CA . HIS A 1 412 ? -5.171 22.693 -18.399 1.00 45.88 412 HIS A CA 1
ATOM 3329 C C . HIS A 1 412 ? -5.395 22.419 -19.903 1.00 45.88 412 HIS A C 1
ATOM 3331 O O . HIS A 1 412 ? -5.236 21.287 -20.368 1.00 45.88 412 HIS A O 1
ATOM 3337 N N . LEU A 1 413 ? -5.721 23.425 -20.719 1.00 41.66 413 LEU A N 1
ATOM 3338 C CA . LEU A 1 413 ? -6.143 23.209 -22.116 1.00 41.66 413 LEU A CA 1
ATOM 3339 C C . LEU A 1 413 ? -5.019 22.844 -23.113 1.00 41.66 413 LEU A C 1
ATOM 3341 O O . LEU A 1 413 ? -5.320 22.456 -24.243 1.00 41.66 413 LEU A O 1
ATOM 3345 N N . CYS A 1 414 ? -3.737 22.912 -22.737 1.00 40.38 414 CYS A N 1
ATOM 3346 C CA . CYS A 1 414 ? -2.635 22.786 -23.706 1.00 40.38 414 CYS A CA 1
ATOM 3347 C C . CYS A 1 414 ? -2.112 21.346 -23.925 1.00 40.38 414 CYS A C 1
ATOM 3349 O O . CYS A 1 414 ? -1.657 21.013 -25.021 1.00 40.38 414 CYS A O 1
ATOM 3351 N N . VAL A 1 415 ? -2.216 20.450 -22.935 1.00 43.41 415 VAL A N 1
ATOM 3352 C CA . VAL A 1 415 ? -1.572 19.114 -22.988 1.00 43.41 415 VAL A CA 1
ATOM 3353 C C . VAL A 1 415 ? -2.366 18.103 -23.832 1.00 43.41 415 VAL A C 1
ATOM 3355 O O . VAL A 1 415 ? -1.786 17.278 -24.543 1.00 43.41 415 VAL A O 1
ATOM 3358 N N . ASN A 1 416 ? -3.697 18.215 -23.860 1.00 38.72 416 ASN A N 1
ATOM 3359 C CA . ASN A 1 416 ? -4.567 17.274 -24.580 1.00 38.72 416 ASN A CA 1
ATOM 3360 C C . ASN A 1 416 ? -4.392 17.293 -26.116 1.00 38.72 416 ASN A C 1
ATOM 3362 O O . ASN A 1 416 ? -4.730 16.323 -26.799 1.00 38.72 416 ASN A O 1
ATOM 3366 N N . CYS A 1 417 ? -3.819 18.361 -26.679 1.00 36.78 417 CYS A N 1
ATOM 3367 C CA . CYS A 1 417 ? -3.545 18.471 -28.114 1.00 36.78 417 CYS A CA 1
ATOM 3368 C C . CYS A 1 417 ? -2.366 17.591 -28.576 1.00 36.78 417 CYS A C 1
ATOM 3370 O O . CYS A 1 417 ? -2.339 17.169 -29.733 1.00 36.78 417 CYS A O 1
ATOM 3372 N N . HIS A 1 418 ? -1.417 17.260 -27.690 1.00 42.31 418 HIS A N 1
ATOM 3373 C CA . HIS A 1 418 ? -0.250 16.438 -28.039 1.00 42.31 418 HIS A CA 1
ATOM 3374 C C . HIS A 1 418 ? -0.570 14.947 -28.200 1.00 42.31 418 HIS A C 1
ATOM 3376 O O . HIS A 1 418 ? 0.032 14.274 -29.035 1.00 42.31 418 HIS A O 1
ATOM 3382 N N . LEU A 1 419 ? -1.560 14.434 -27.467 1.00 44.22 419 LEU A N 1
ATOM 3383 C CA . LEU A 1 419 ? -1.881 13.002 -27.432 1.00 44.22 419 LEU A CA 1
ATOM 3384 C C . LEU A 1 419 ? -2.661 12.504 -28.660 1.00 44.22 419 LEU A C 1
ATOM 3386 O O . LEU A 1 419 ? -2.673 11.307 -28.933 1.00 44.22 419 LEU A O 1
ATOM 3390 N N . LYS A 1 420 ? -3.278 13.401 -29.442 1.00 40.19 420 LYS A N 1
ATOM 3391 C CA . LYS A 1 420 ? -4.096 13.042 -30.619 1.00 40.19 420 LYS A CA 1
ATOM 3392 C C . LYS A 1 420 ? -3.332 13.017 -31.954 1.00 40.19 420 LYS A C 1
ATOM 3394 O O . LYS A 1 420 ? -3.968 12.968 -33.003 1.00 40.19 420 LYS A O 1
ATOM 3399 N N . GLY A 1 421 ? -1.997 13.077 -31.948 1.00 33.81 421 GLY A N 1
ATOM 3400 C CA . GLY A 1 421 ? -1.183 12.951 -33.169 1.00 33.81 421 GLY A CA 1
ATOM 3401 C C . GLY A 1 421 ? -1.217 14.161 -34.114 1.00 33.81 421 GLY A C 1
ATOM 3402 O O . GLY A 1 421 ? -1.062 14.003 -35.323 1.00 33.81 421 GLY A O 1
ATOM 3403 N N . TRP A 1 422 ? -1.427 15.371 -33.589 1.00 33.38 422 TRP A N 1
ATOM 3404 C CA . TRP A 1 422 ? -1.446 16.597 -34.392 1.00 33.38 422 TRP A CA 1
ATOM 3405 C C . TRP A 1 422 ? -0.015 17.120 -34.612 1.00 33.38 422 TRP A C 1
ATOM 3407 O O . TRP A 1 422 ? 0.772 17.137 -33.663 1.00 33.38 422 TRP A O 1
ATOM 3417 N N . PRO A 1 423 ? 0.356 17.555 -35.833 1.00 36.12 423 PRO A N 1
ATOM 3418 C CA . PRO A 1 423 ? 1.680 18.111 -36.085 1.00 36.12 423 PRO A CA 1
ATOM 3419 C C . PRO A 1 423 ? 1.887 19.418 -35.306 1.00 36.12 423 PRO A C 1
ATOM 3421 O O . PRO A 1 423 ? 0.998 20.266 -35.236 1.00 36.12 423 PRO A O 1
ATOM 3424 N N . LEU A 1 424 ? 3.086 19.580 -34.738 1.00 34.69 424 LEU A N 1
ATOM 3425 C CA . LEU A 1 424 ? 3.537 20.800 -34.064 1.00 34.69 424 LEU A CA 1
ATOM 3426 C C . LEU A 1 424 ? 3.424 22.014 -35.008 1.00 34.69 424 LEU A C 1
ATOM 3428 O O . LEU A 1 424 ? 4.039 21.986 -36.079 1.00 34.69 424 LEU A O 1
ATOM 3432 N N . PRO A 1 425 ? 2.729 23.106 -34.639 1.00 36.16 425 PRO A N 1
ATOM 3433 C CA . PRO A 1 425 ? 2.893 24.360 -35.354 1.00 36.16 425 PRO A CA 1
ATOM 3434 C C . PRO A 1 425 ? 4.278 24.938 -35.032 1.00 36.16 425 PRO A C 1
ATOM 3436 O O . PRO A 1 425 ? 4.742 24.905 -33.890 1.00 36.16 425 PRO A O 1
ATOM 3439 N N . SER A 1 426 ? 4.962 25.465 -36.049 1.00 34.16 426 SER A N 1
ATOM 3440 C CA . SER A 1 426 ? 6.240 26.158 -35.873 1.00 34.16 426 SER A CA 1
ATOM 3441 C C . SER A 1 426 ? 6.087 27.330 -34.898 1.00 34.16 426 SER A C 1
ATOM 3443 O O . SER A 1 426 ? 5.122 28.085 -34.996 1.00 34.16 426 SER A O 1
ATOM 3445 N N . ARG A 1 427 ? 7.075 27.527 -34.012 1.00 35.09 427 ARG A N 1
ATOM 3446 C CA . ARG A 1 427 ? 7.131 28.567 -32.957 1.00 35.09 427 ARG A CA 1
ATOM 3447 C C . ARG A 1 427 ? 6.823 30.013 -33.396 1.00 35.09 427 ARG A C 1
ATOM 3449 O O . ARG A 1 427 ? 6.664 30.866 -32.535 1.00 35.09 427 ARG A O 1
ATOM 3456 N N . SER A 1 428 ? 6.739 30.310 -34.690 1.00 34.47 428 SER A N 1
ATOM 3457 C CA . SER A 1 428 ? 6.537 31.653 -35.242 1.00 34.47 428 SER A CA 1
ATOM 3458 C C . SER A 1 428 ? 5.076 32.107 -35.399 1.00 34.47 428 SER A C 1
ATOM 3460 O O . SER A 1 428 ? 4.864 33.191 -35.930 1.00 34.47 428 SER A O 1
ATOM 3462 N N . SER A 1 429 ? 4.068 31.329 -34.985 1.00 34.09 429 SER A N 1
ATOM 3463 C CA . SER A 1 429 ? 2.647 31.681 -35.200 1.00 34.09 429 SER A CA 1
ATOM 3464 C C . SER A 1 429 ? 1.864 32.101 -33.948 1.00 34.09 429 SER A C 1
ATOM 3466 O O . SER A 1 429 ? 0.636 32.102 -33.984 1.00 34.09 429 SER A O 1
ATOM 3468 N N . TRP A 1 430 ? 2.531 32.457 -32.850 1.00 38.56 430 TRP A N 1
ATOM 3469 C CA . TRP A 1 430 ? 1.857 32.934 -31.637 1.00 38.56 430 TRP A CA 1
ATOM 3470 C C . TRP A 1 430 ? 1.896 34.463 -31.582 1.00 38.56 430 TRP A C 1
ATOM 3472 O O . TRP A 1 430 ? 2.972 35.055 -31.531 1.00 38.56 430 TRP A O 1
ATOM 3482 N N . ALA A 1 431 ? 0.724 35.097 -31.604 1.00 37.12 431 ALA A N 1
ATOM 3483 C CA . ALA A 1 431 ? 0.554 36.484 -31.190 1.00 37.12 431 ALA A CA 1
ATOM 3484 C C . ALA A 1 431 ? -0.265 36.477 -29.897 1.00 37.12 431 ALA A C 1
ATOM 3486 O O . ALA A 1 431 ? -1.405 36.012 -29.891 1.00 37.12 431 ALA A O 1
ATOM 3487 N N . GLU A 1 432 ? 0.338 36.945 -28.808 1.00 32.28 432 GLU A N 1
ATOM 3488 C CA . GLU A 1 432 ? -0.342 37.157 -27.532 1.00 32.28 432 GLU A CA 1
ATOM 3489 C C . GLU A 1 432 ? -1.231 38.397 -27.646 1.00 32.28 432 GLU A C 1
ATOM 3491 O O . GLU A 1 432 ? -0.756 39.487 -27.978 1.00 32.28 432 GLU A O 1
ATOM 3496 N N . ASP A 1 433 ? -2.525 38.248 -27.363 1.00 39.66 433 ASP A N 1
ATOM 3497 C CA . ASP A 1 433 ? -3.321 39.396 -26.951 1.00 39.66 433 ASP A CA 1
ATOM 3498 C C . ASP A 1 433 ? -3.049 39.649 -25.460 1.00 39.66 433 ASP A C 1
ATOM 3500 O O . ASP A 1 433 ? -2.808 38.724 -24.679 1.00 39.66 433 ASP A O 1
ATOM 3504 N N . GLY A 1 434 ? -3.028 40.921 -25.058 1.00 37.19 434 GLY A N 1
ATOM 3505 C CA . GLY A 1 434 ? -2.664 41.349 -23.703 1.00 37.19 434 GLY A CA 1
ATOM 3506 C C . GLY A 1 434 ? -3.636 40.924 -22.593 1.00 37.19 434 GLY A C 1
ATOM 3507 O O . GLY A 1 434 ? -3.668 41.578 -21.552 1.00 37.19 434 GLY A O 1
ATOM 3508 N N . ARG A 1 435 ? -4.461 39.890 -22.803 1.00 37.41 435 ARG A N 1
ATOM 3509 C CA . ARG A 1 435 ? -5.347 39.287 -21.800 1.00 37.41 435 ARG A CA 1
ATOM 3510 C C . ARG A 1 435 ? -5.174 37.775 -21.644 1.00 37.41 435 ARG A C 1
ATOM 3512 O O . ARG A 1 435 ? -5.934 37.175 -20.892 1.00 37.41 435 ARG A O 1
ATOM 3519 N N . GLY A 1 436 ? -4.172 37.168 -22.283 1.00 33.06 436 GLY A N 1
ATOM 3520 C CA . GLY A 1 436 ? -3.804 35.772 -22.022 1.00 33.06 436 GLY A CA 1
ATOM 3521 C C . GLY A 1 436 ? -4.840 34.740 -22.482 1.00 33.06 436 GLY A C 1
ATOM 3522 O O . GLY A 1 436 ? -4.775 33.592 -22.057 1.00 33.06 436 GLY A O 1
ATOM 3523 N N . GLN A 1 437 ? -5.780 35.110 -23.359 1.00 33.66 437 GLN A N 1
ATOM 3524 C CA . GLN A 1 437 ? -6.715 34.161 -23.966 1.00 33.66 437 GLN A CA 1
ATOM 3525 C C . GLN A 1 437 ? -6.266 33.801 -25.386 1.00 33.66 437 GLN A C 1
ATOM 3527 O O . GLN A 1 437 ? -6.099 34.663 -26.247 1.00 33.66 437 GLN A O 1
ATOM 3532 N N . CYS A 1 438 ? -6.103 32.504 -25.662 1.00 29.25 438 CYS A N 1
ATOM 3533 C CA . CYS A 1 438 ? -5.835 32.010 -27.012 1.00 29.25 438 CYS A CA 1
ATOM 3534 C C . CYS A 1 438 ? -7.110 32.082 -27.870 1.00 29.25 438 CYS A C 1
ATOM 3536 O O . CYS A 1 438 ? -7.941 31.176 -27.851 1.00 29.25 438 CYS A O 1
ATOM 3538 N N . LEU A 1 439 ? -7.262 33.153 -28.652 1.00 29.83 439 LEU A N 1
ATOM 3539 C CA . LEU A 1 439 ? -8.329 33.292 -29.645 1.00 29.83 439 LEU A CA 1
ATOM 3540 C C . LEU A 1 439 ? -7.858 32.817 -31.027 1.00 29.83 439 LEU A C 1
ATOM 3542 O O . LEU A 1 439 ? -6.859 33.278 -31.575 1.00 29.83 439 LEU A O 1
ATOM 3546 N N . ARG A 1 440 ? -8.622 31.897 -31.622 1.00 29.00 440 ARG A N 1
ATOM 3547 C CA . ARG A 1 440 ? -8.432 31.413 -32.994 1.00 29.00 440 ARG A CA 1
ATOM 3548 C C . ARG A 1 440 ? -8.746 32.541 -33.987 1.00 29.00 440 ARG A C 1
ATOM 3550 O O . ARG A 1 440 ? -9.914 32.852 -34.209 1.00 29.00 440 ARG A O 1
ATOM 3557 N N . LEU A 1 441 ? -7.726 33.115 -34.628 1.00 28.70 441 LEU A N 1
ATOM 3558 C CA . LEU A 1 441 ? -7.910 33.954 -35.817 1.00 28.70 441 LEU A CA 1
ATOM 3559 C C . LEU A 1 441 ? -8.340 33.066 -36.995 1.00 28.70 441 LEU A C 1
ATOM 3561 O O . LEU A 1 441 ? -7.531 32.356 -37.591 1.00 28.70 441 LEU A O 1
ATOM 3565 N N . LEU A 1 442 ? -9.632 33.084 -37.321 1.00 31.22 442 LEU A N 1
ATOM 3566 C CA . LEU A 1 442 ? -10.136 32.602 -38.605 1.00 31.22 442 LEU A CA 1
ATOM 3567 C C . LEU A 1 442 ? -9.911 33.702 -39.649 1.00 31.22 442 LEU A C 1
ATOM 3569 O O . LEU A 1 442 ? -10.599 34.721 -39.624 1.00 31.22 442 LEU A O 1
ATOM 3573 N N . LEU A 1 443 ? -8.973 33.497 -40.574 1.00 29.34 443 LEU A N 1
ATOM 3574 C CA . LEU A 1 443 ? -8.964 34.238 -41.837 1.00 29.34 443 LEU A CA 1
ATOM 3575 C C . LEU A 1 443 ? -9.783 33.459 -42.880 1.00 29.34 443 LEU A C 1
ATOM 3577 O O . LEU A 1 443 ? -9.571 32.252 -43.025 1.00 29.34 443 LEU A O 1
ATOM 3581 N N . PRO A 1 444 ? -10.712 34.105 -43.607 1.00 30.31 444 PRO A N 1
ATOM 3582 C CA . PRO A 1 444 ? -11.447 33.470 -44.688 1.00 30.31 444 PRO A CA 1
ATOM 3583 C C . PRO A 1 444 ? -10.668 33.573 -46.007 1.00 30.31 444 PRO A C 1
ATOM 3585 O O . PRO A 1 444 ? -10.179 34.641 -46.365 1.00 30.31 444 PRO A O 1
ATOM 3588 N N . GLY A 1 445 ? -10.646 32.475 -46.764 1.00 33.12 445 GLY A N 1
ATOM 3589 C CA . GLY A 1 445 ? -10.394 32.491 -48.206 1.00 33.12 445 GLY A CA 1
ATOM 3590 C C . GLY A 1 445 ? -8.965 32.169 -48.645 1.00 33.12 445 GLY A C 1
ATOM 3591 O O . GLY A 1 445 ? -8.078 33.013 -48.630 1.00 33.12 445 GLY A O 1
ATOM 3592 N N . SER A 1 446 ? -8.767 30.959 -49.157 1.00 28.27 446 SER A N 1
ATOM 3593 C CA . SER A 1 446 ? -8.248 30.777 -50.520 1.00 28.27 446 SER A CA 1
ATOM 3594 C C . SER A 1 446 ? -8.358 29.309 -50.920 1.00 28.27 446 SER A C 1
ATOM 3596 O O . SER A 1 446 ? -7.784 28.414 -50.304 1.00 28.27 446 SER A O 1
ATOM 3598 N N . ASP A 1 447 ? -9.160 29.092 -51.953 1.00 36.47 447 ASP A N 1
ATOM 3599 C CA . ASP A 1 447 ? -9.205 27.873 -52.741 1.00 36.47 447 ASP A CA 1
ATOM 3600 C C . ASP A 1 447 ? -7.889 27.650 -53.513 1.00 36.47 447 ASP A C 1
ATOM 3602 O O . ASP A 1 447 ? -7.197 28.611 -53.851 1.00 36.47 447 ASP A O 1
ATOM 3606 N N . ALA A 1 448 ? -7.658 26.378 -53.876 1.00 29.55 448 ALA A N 1
ATOM 3607 C CA . ALA A 1 448 ? -6.924 25.858 -55.049 1.00 29.55 448 ALA A CA 1
ATOM 3608 C C . ALA A 1 448 ? -5.693 24.945 -54.782 1.00 29.55 448 ALA A C 1
ATOM 3610 O O . ALA A 1 448 ? -4.600 25.392 -54.456 1.00 29.55 448 ALA A O 1
ATOM 3611 N N . PHE A 1 449 ? -5.935 23.635 -54.977 1.00 30.09 449 PHE A N 1
ATOM 3612 C CA . PHE A 1 449 ? -5.160 22.563 -55.662 1.00 30.09 449 PHE A CA 1
ATOM 3613 C C . PHE A 1 449 ? -3.775 22.893 -56.310 1.00 30.09 449 PHE A C 1
ATOM 3615 O O . PHE A 1 449 ? -3.580 24.017 -56.757 1.00 30.09 449 PHE A O 1
ATOM 3622 N N . PRO A 1 450 ? -2.937 21.890 -56.705 1.00 43.59 450 PRO A N 1
ATOM 3623 C CA . PRO A 1 450 ? -2.636 20.572 -56.111 1.00 43.59 450 PRO A CA 1
ATOM 3624 C C . PRO A 1 450 ? -1.153 20.111 -56.206 1.00 43.59 450 PRO A C 1
ATOM 3626 O O . PRO A 1 450 ? -0.311 20.708 -56.873 1.00 43.59 450 PRO A O 1
ATOM 3629 N N . LEU A 1 451 ? -0.882 18.937 -55.616 1.00 37.44 451 LEU A N 1
ATOM 3630 C CA . LEU A 1 451 ? 0.262 18.055 -55.896 1.00 37.44 451 LEU A CA 1
ATOM 3631 C C . LEU A 1 451 ? 0.603 17.940 -57.400 1.00 37.44 451 LEU A C 1
ATOM 3633 O O . LEU A 1 451 ? -0.239 17.502 -58.187 1.00 37.44 451 LEU A O 1
ATOM 3637 N N . LYS A 1 452 ? 1.884 18.135 -57.753 1.00 28.05 452 LYS A N 1
ATOM 3638 C CA . LYS A 1 452 ? 2.609 17.328 -58.756 1.00 28.05 452 LYS A CA 1
ATOM 3639 C C . LYS A 1 452 ? 4.132 17.528 -58.669 1.00 28.05 452 LYS A C 1
ATOM 3641 O O . LYS A 1 452 ? 4.612 18.643 -58.779 1.00 28.05 452 LYS A O 1
ATOM 3646 N N . ALA A 1 453 ? 4.822 16.395 -58.503 1.00 29.81 453 ALA A N 1
ATOM 3647 C CA . ALA A 1 453 ? 6.122 15.987 -59.056 1.00 29.81 453 ALA A CA 1
ATOM 3648 C C . ALA A 1 453 ? 7.260 17.021 -59.223 1.00 29.81 453 ALA A C 1
ATOM 3650 O O . ALA A 1 453 ? 7.119 17.982 -59.962 1.00 29.81 453 ALA A O 1
ATOM 3651 N N . LEU A 1 454 ? 8.467 16.682 -58.749 1.00 26.75 454 LEU A N 1
ATOM 3652 C CA . LEU A 1 454 ? 9.530 16.147 -59.620 1.00 26.75 454 LEU A CA 1
ATOM 3653 C C . LEU A 1 454 ? 10.760 15.706 -58.801 1.00 26.75 454 LEU A C 1
ATOM 3655 O O . LEU A 1 454 ? 11.388 16.488 -58.096 1.00 26.75 454 LEU A O 1
ATOM 3659 N N . LEU A 1 455 ? 11.135 14.439 -58.987 1.00 33.66 455 LEU A N 1
ATOM 3660 C CA . LEU A 1 455 ? 12.524 13.979 -58.981 1.00 33.66 455 LEU A CA 1
ATOM 3661 C C . LEU A 1 455 ? 13.327 14.784 -60.013 1.00 33.66 455 LEU A C 1
ATOM 3663 O O . LEU A 1 455 ? 12.878 14.840 -61.156 1.00 33.66 455 LEU A O 1
ATOM 3667 N N . ARG A 1 456 ? 14.522 15.285 -59.665 1.00 28.95 456 ARG A N 1
ATOM 3668 C CA . ARG A 1 456 ? 15.760 15.185 -60.478 1.00 28.95 456 ARG A CA 1
ATOM 3669 C C . ARG A 1 456 ? 16.944 15.929 -59.838 1.00 28.95 456 ARG A C 1
ATOM 3671 O O . ARG A 1 456 ? 16.927 17.143 -59.712 1.00 28.95 456 ARG A O 1
ATOM 3678 N N . THR A 1 457 ? 17.942 15.130 -59.452 1.00 39.97 457 THR A N 1
ATOM 3679 C CA . THR A 1 457 ? 19.382 15.241 -59.780 1.00 39.97 457 THR A CA 1
ATOM 3680 C C . THR A 1 457 ? 20.038 16.628 -59.882 1.00 39.97 457 THR A C 1
ATOM 3682 O O . THR A 1 457 ? 19.741 17.328 -60.843 1.00 39.97 457 THR A O 1
ATOM 3685 N N . SER A 1 458 ? 21.019 16.869 -58.988 1.00 29.00 458 SER A N 1
ATOM 3686 C CA . SER A 1 458 ? 22.406 17.383 -59.184 1.00 29.00 458 SER A CA 1
ATOM 3687 C C . SER A 1 458 ? 22.667 18.646 -60.041 1.00 29.00 458 SER A C 1
ATOM 3689 O O . SER A 1 458 ? 21.850 19.004 -60.884 1.00 29.00 458 SER A O 1
ATOM 3691 N N . PRO A 1 459 ? 23.797 19.368 -59.851 1.00 46.50 459 PRO A N 1
ATOM 3692 C CA . PRO A 1 459 ? 25.172 18.865 -59.658 1.00 46.50 459 PRO A CA 1
ATOM 3693 C C . PRO A 1 459 ? 25.517 18.442 -58.235 1.00 46.50 459 PRO A C 1
ATOM 3695 O O . PRO A 1 459 ? 25.345 19.269 -57.315 1.00 46.50 459 PRO A O 1
#

Foldseek 3Di:
DDDDDDDDDDDPVPVVVVVVVVPDVVVVVVVVVVVVVVVVVVVVVPDDDDDDDDDDDDDDDDDDDDDDDDDDDDDDDDPDPDDDDDDDDDDDDDDDDDDDDDPPDPPPPVDPDDDDPVVVLVVLCVVCLVQVVCLVVQLVPDVSSVVSRVLQLQQAAEEDDPCPVPVPPDDPRHDHDYPVRVPVVLVVDDLVSLLRSYAHYAEQDADVVSVLSSLQSNQNYAADAYEYPDLDADCSNLVSLLSHNYQAYAYACSNNQNAPPRDDLLDSSLQNYQAYEHDDQHDVLDDDLVSVLNVLNSPRHAHYEYELSCLLNVVSVVVSHVNHQAYEHEADPCCCCVPPVVSCDLVQLQQLRAAYEHCPDQVVLVVCVSSVHCHPRNVSNVSSVCVVVVNDPSNDRYDYPPPPPPPDDPPPPPPVVVVVPDDDDPPPPDDDDPPRDDDDDDDDDDDDDDDDDDDDDDD

Nearest PDB structures (foldseek):
  8r2q-assembly1_A  TM=6.289E-01  e=1.436E+00  Mycobacterium tuberculosis H37Rv
  8r2r-assembly1_A  TM=6.281E-01  e=1.771E+00  Mycobacterium tuberculosis H37Rv
  7jz9-assembly1_B  TM=3.336E-01  e=3.308E-01  Escherichia coli
  6ijb-assembly1_A  TM=5.792E-01  e=5.056E+00  Ruegeria lacuscaerulensis ITI-1157
  4j3z-assembly1_G  TM=3.000E-01  e=2.185E+00  Jannaschia sp. CCS1

Secondary structure (DSSP, 8-state):
----------SSHHHHHHHHHHT-HHHHHHHHHHHHHHHHHHHHTT----------------------------------------------------------------PPPPPPHHHHHHHHHHHHHH-GGGHHHHTTT-HHHHHHHHHHHTSEEEB---GGG-TTT--TTS--B-HHHHHHHHHHS-HHHHHHH--EEEEE-S-HHHHHHHHHH-TT-SEEEEE-S--S--HHHHHHHHTS--SEEEE-SHHHH-STT---TTSGGGTT-SEEEE----TTS---HHHHHGGGG-TT--EEEE-GGGGGGHHHHHHH-TT--EEEEES-HHHHHHHHTTTS-HHHHH-TTEEEEE-TTHHHHHHHHHTTS--HHHHHHHHHHHHHTT-S-TT--EEE-GGG-----TTGGGGGGTTTTPPPPPGGG----TT------------------------

Sequence (459 aa):
MPCGSSIAIEGQRVNEVLLLLYQSPAWAAIRISFCLLEEHQQRVNKTDDGTCVRAMVGVKSCDRQPTRKRKDFCQMRQVLLCFHDHTNKLKAPRTTSCFTTDNSFRMDDHRPPVLPTDLERVIFEIAARSRPQCIPRLILVAWRVKSWVEPLLYETIFLFPPAHYLKGQITRRNLIHSRDTLFPLLRSKPQAFWEYAARNLFLPLWDVDDGILIISHCRGVENLWMTTPSNEIVQELCSVVTALPLKKLHCHLVPLFGSPPQIDFSHQLFAQITHLGLFDYPSGGIVDPAIWSKISLIPNLTHLSLDPVFIGVCLTLFRACPFLRVLIVIGSFEYIVINHHADLGPPLKNDPRFVIMNLRQEARDWQIGTHGEMDYWAQAERFVAQRRLGGVDTVQCLFDLEEHDELNDEDHLCVNCHLKGWPLPSRSSWAEDGRGQCLRLLLPGSDAFPLKALLRTSP